Protein AF-A0AAE9PGJ0-F1 (afdb_monomer)

Sequence (404 aa):
MELVYISVYLLVYLILLILLHLFSCKDKRVILIYNYLFFTIHAILALICYYFNILPNTPDATLFHETGKEIVAQLKSFNAVGNISMAESAEGARLYTYFIIVPIYLIFFEYAPLVVLLNLFILTLAIMLLARVAFTMYPKKGIQSVVYILAMLYPALTVYNLVLIRDAFAILGLAIFIYSLTNLYKRQFKFIYVLQMLLGIVLIIGLRPQNAPVTLFIIIIYFLRNKKIKVSYKAFSIGLLAGILLILSQSSYLRFLGSINPHYLSAYRRSQIAYLPDVYLPNLDYSSWIDVALNVPVLFFYYIFSPFPWVSGNYNHLLAVVDSIFCMGLIIFTIVGYCAGRSENKNIKRILMLFIVMSITAYSLVEVYFGGAVRHRIQQLILVIPFAANGLVYIYYKLFKVKG

Foldseek 3Di:
DVVVLVVVLVVLLVVLLVVLCVVCVPDDPLLNVLLCVQLVVLLVVLVCCVVVVPDPADPLLVVLLVVLVVQLVCVVVPPPPPPPCCVPPDQLSVVCSVVQQNVCCNVRVSNFSSSLSVLSSLLSLLLSLLLVLLCLFAVDPCLSVLSSVLCSQQLLSSRVSSGNDLLSQLSSLVSLLLSLLSCCLPPPHDVVSVVSNVSSQCSNCSNPVLLLVLSLVLLVVSLVPRPRDDPVVVVVVVVVNVVVVVVCVPDCVVVVVVPDFQQVLQVLLQVCVVPDPAWPPSVQGGPHVVSLVVCLVVLLCCLQQPPDPVPDPDPVCVSLNSNNVSSVLLVVLLVQLLPVDDTPDPVSSVSLVSSLSVLSSSVSSNDTHSVCSSNVCCSSSSSSSSSSSSSVVRVVCVVVVPPD

Organism: Bacillus cereus (NCBI:txid1396)

pLDDT: mean 86.69, std 11.33, range [46.66, 98.0]

Secondary structure (DSSP, 8-state):
-HHHHHHHHHHHHHHHHHHHHHHHTTS-HHHHHHHHHHHHHHHHHHHHHHHHT-SPPPHHHHHHHHHHHHHHHHHHTT-------GGGS-HHHHHHIIIIIHHHHHHTTT-HHHHHHHHHHHHHHHHHHHHHHHHHH---TTHHHHHHHHHHH-HHHHHHTTSS-THHHHHHHHHHHHHHHHHHHHS---HHHHHHHHHHHHHHHHH-GGGHHHHHHHHHHHHHH-TTS-HHHHHHHHHHHHHHHHHHHTSHHHHHHHH--HHHHHHHHHHHHTT-SSBSSTT---SSHHHHHHHHHHHHHHHHHPSPTTT--SGGGHHHHHHHHHHHHHHHHHHHHHHH---S-HHHHHHHHHHHHHHHHHHHHH--BHHHHHHHHHHHHGGGHHHHHHHHHHHHHHHTT---

Solvent-accessible surface area (backbone atoms only — not comparable to full-atom values): 21560 Å² total; per-residue (Å²): 110,67,71,56,55,52,51,52,46,52,52,52,50,51,52,53,50,52,52,51,44,69,76,30,66,89,50,59,71,68,56,43,52,52,51,48,53,54,41,52,54,50,48,52,49,28,53,52,33,66,77,66,58,72,58,82,81,47,72,64,29,52,51,49,51,52,52,28,50,52,54,46,51,39,64,72,65,70,47,73,88,64,79,70,75,54,82,82,54,58,68,27,56,52,52,42,32,64,72,50,42,30,59,50,28,71,76,53,74,64,50,61,68,57,56,20,46,49,36,40,51,42,34,47,52,18,51,52,36,40,22,52,40,26,35,70,40,41,83,52,91,62,35,42,59,42,30,51,51,53,56,72,66,32,51,52,60,53,60,60,49,50,41,54,60,69,60,30,54,35,38,27,11,50,22,38,27,53,36,19,55,54,43,45,71,71,70,54,88,48,69,70,38,52,54,40,27,50,54,10,47,50,34,28,32,53,52,39,55,85,49,38,66,56,53,53,50,46,52,53,54,49,59,72,70,42,79,87,59,56,68,69,60,50,52,49,52,49,53,48,50,47,50,53,51,53,62,41,53,81,40,77,58,42,61,50,63,76,55,69,45,39,57,47,55,29,52,52,48,56,60,49,56,78,78,46,73,72,52,60,70,80,87,66,73,31,90,36,68,64,48,47,62,70,44,42,65,58,33,36,50,48,38,58,40,30,44,45,79,90,72,61,93,49,80,91,44,49,66,49,28,54,28,14,53,49,43,51,52,44,50,54,28,23,53,45,14,61,71,75,49,83,44,84,45,65,64,61,53,50,54,53,51,50,45,45,54,49,47,44,45,58,47,22,73,70,54,51,29,38,74,60,24,50,58,60,42,44,63,44,54,62,68,42,38,42,34,18,20,46,16,50,54,49,50,51,33,64,74,68,68,47,87,126

Nearest PDB structures (foldseek):
  5f15-assembly1_A  TM=5.664E-01  e=1.096E-01  Cupriavidus metallidurans CH34
  6p25-assembly1_B  TM=7.761E-01  e=4.211E-01  Saccharomyces cerevisiae W303
  6p2r-assembly1_A  TM=5.687E-01  e=2.682E+00  Saccharomyces cerevisiae W303
  5h5m-assembly2_B  TM=1.453E-01  e=4.084E+00  Caenorhabditis elegans

Radius of gyration: 21.6 Å; Cα contacts (8 Å, |Δi|>4): 468; chains: 1; bounding box: 60×52×57 Å

Structure (mmCIF, N/CA/C/O backbone):
data_AF-A0AAE9PGJ0-F1
#
_entry.id   AF-A0AAE9PGJ0-F1
#
loop_
_atom_site.group_PDB
_atom_site.id
_atom_site.type_symbol
_atom_site.label_atom_id
_atom_site.label_alt_id
_atom_site.label_comp_id
_atom_site.label_asym_id
_atom_site.label_entity_id
_atom_site.label_seq_id
_atom_site.pdbx_PDB_ins_code
_atom_site.Cartn_x
_atom_site.Cartn_y
_atom_site.Cartn_z
_atom_site.occupancy
_atom_site.B_iso_or_equiv
_atom_site.auth_seq_id
_atom_site.auth_comp_id
_atom_site.auth_asym_id
_atom_site.auth_atom_id
_atom_site.pdbx_PDB_model_num
ATOM 1 N N . MET A 1 1 ? 35.409 -2.266 -6.360 1.00 80.81 1 MET A N 1
ATOM 2 C CA . MET A 1 1 ? 34.149 -1.487 -6.389 1.00 80.81 1 MET A CA 1
ATOM 3 C C . MET A 1 1 ? 33.059 -2.114 -5.528 1.00 80.81 1 MET A C 1
ATOM 5 O O . MET A 1 1 ? 32.480 -1.403 -4.724 1.00 80.81 1 MET A O 1
ATOM 9 N N . GLU A 1 2 ? 32.821 -3.426 -5.599 1.00 87.06 2 GLU A N 1
ATOM 10 C CA . GLU A 1 2 ? 31.779 -4.095 -4.792 1.00 87.06 2 GLU A CA 1
ATOM 11 C C . GLU A 1 2 ? 31.906 -3.876 -3.280 1.00 87.06 2 GLU A C 1
ATOM 13 O O . GLU A 1 2 ? 30.925 -3.538 -2.627 1.00 87.06 2 GLU A O 1
ATOM 18 N N . LEU A 1 3 ? 33.120 -3.962 -2.726 1.00 89.62 3 LEU A N 1
ATOM 19 C CA . LEU A 1 3 ? 33.351 -3.723 -1.296 1.00 89.62 3 LEU A CA 1
ATOM 20 C C . LEU A 1 3 ? 32.975 -2.292 -0.866 1.00 89.62 3 LEU A C 1
ATOM 22 O O . LEU A 1 3 ? 32.492 -2.085 0.246 1.00 89.62 3 LEU A O 1
ATOM 26 N N . VAL A 1 4 ? 33.126 -1.311 -1.764 1.00 92.38 4 VAL A N 1
ATOM 27 C CA . VAL A 1 4 ? 32.682 0.073 -1.536 1.00 92.38 4 VAL A CA 1
ATOM 28 C C . VAL A 1 4 ? 31.156 0.137 -1.529 1.00 92.38 4 VAL A C 1
ATOM 30 O O . VAL A 1 4 ? 30.587 0.692 -0.595 1.00 92.38 4 VAL A O 1
ATOM 33 N N . TYR A 1 5 ? 30.482 -0.488 -2.500 1.00 93.50 5 TYR A N 1
ATOM 34 C CA . TYR A 1 5 ? 29.016 -0.538 -2.543 1.00 93.50 5 TYR A CA 1
ATOM 35 C C . TYR A 1 5 ? 28.404 -1.206 -1.310 1.00 93.50 5 TYR A C 1
ATOM 37 O O . TYR A 1 5 ? 27.443 -0.684 -0.744 1.00 93.50 5 TYR A O 1
ATOM 45 N N . ILE A 1 6 ? 28.990 -2.311 -0.844 1.00 93.88 6 ILE A N 1
ATOM 46 C CA . ILE A 1 6 ? 28.557 -2.990 0.383 1.00 93.88 6 ILE A CA 1
ATOM 47 C C . ILE A 1 6 ? 28.782 -2.086 1.600 1.00 93.88 6 ILE A C 1
ATOM 49 O O . ILE A 1 6 ? 27.891 -1.952 2.435 1.00 93.88 6 ILE A O 1
ATOM 53 N N . SER A 1 7 ? 29.930 -1.410 1.686 1.00 94.56 7 SER A N 1
ATOM 54 C CA . SER A 1 7 ? 30.228 -0.491 2.795 1.00 94.56 7 SER A CA 1
ATOM 55 C C . SER A 1 7 ? 29.247 0.685 2.844 1.00 94.56 7 SER A C 1
ATOM 57 O O . SER A 1 7 ? 28.723 1.015 3.908 1.00 94.56 7 SER A O 1
ATOM 59 N N . VAL A 1 8 ? 28.936 1.277 1.686 1.00 95.50 8 VAL A N 1
ATOM 60 C CA . VAL A 1 8 ? 27.929 2.341 1.556 1.00 95.50 8 VAL A CA 1
ATOM 61 C C . VAL A 1 8 ? 26.541 1.823 1.934 1.00 95.50 8 VAL A C 1
ATOM 63 O O . VAL A 1 8 ? 25.823 2.492 2.675 1.00 95.50 8 VAL A O 1
ATOM 66 N N . TYR A 1 9 ? 26.170 0.622 1.484 1.00 96.44 9 TYR A N 1
ATOM 67 C CA . TYR A 1 9 ? 24.904 -0.004 1.858 1.00 96.44 9 TYR A CA 1
ATOM 68 C C . TYR A 1 9 ? 24.770 -0.165 3.370 1.00 96.44 9 TYR A C 1
ATOM 70 O O . TYR A 1 9 ? 23.752 0.222 3.938 1.00 96.44 9 TYR A O 1
ATOM 78 N N . LEU A 1 10 ? 25.805 -0.692 4.028 1.00 96.94 10 LEU A N 1
ATOM 79 C CA . LEU A 1 10 ? 25.824 -0.874 5.477 1.00 96.94 10 LEU A CA 1
ATOM 80 C C . LEU A 1 10 ? 25.726 0.465 6.216 1.00 96.94 10 LEU A C 1
ATOM 82 O O . LEU A 1 10 ? 24.974 0.567 7.184 1.00 96.94 10 LEU A O 1
ATOM 86 N N . LEU A 1 11 ? 26.417 1.504 5.739 1.00 96.81 11 LEU A N 1
ATOM 87 C CA . LEU A 1 11 ? 26.322 2.846 6.314 1.00 96.81 11 LEU A CA 1
ATOM 88 C C . LEU A 1 11 ? 24.892 3.398 6.226 1.00 96.81 11 LEU A C 1
ATOM 90 O O . LEU A 1 11 ? 24.332 3.829 7.236 1.00 96.81 11 LEU A O 1
ATOM 94 N N . VAL A 1 12 ? 24.275 3.353 5.042 1.00 97.00 12 VAL A N 1
ATOM 95 C CA . VAL A 1 12 ? 22.894 3.823 4.843 1.00 97.00 12 VAL A CA 1
ATOM 96 C C . VAL A 1 12 ? 21.910 2.981 5.657 1.00 97.00 12 VAL A C 1
ATOM 98 O O . VAL A 1 12 ? 21.006 3.529 6.287 1.00 97.00 12 VAL A O 1
ATOM 101 N N . TYR A 1 13 ? 22.111 1.665 5.726 1.00 98.00 13 TYR A N 1
ATOM 102 C CA . TYR A 1 13 ? 21.326 0.763 6.566 1.00 98.00 13 TYR A CA 1
ATOM 103 C C . TYR A 1 13 ? 21.382 1.156 8.049 1.00 98.00 13 TYR A C 1
ATOM 105 O O . TYR A 1 13 ? 20.335 1.232 8.694 1.00 98.00 13 TYR A O 1
ATOM 113 N N . LEU A 1 14 ? 22.566 1.475 8.582 1.00 97.69 14 LEU A N 1
ATOM 114 C CA . LEU A 1 14 ? 22.721 1.937 9.965 1.00 97.69 14 LEU A CA 1
ATOM 115 C C . LEU A 1 14 ? 22.011 3.276 10.204 1.00 97.69 14 LEU A C 1
ATOM 117 O O . LEU A 1 14 ? 21.316 3.427 11.210 1.00 97.69 14 LEU A O 1
ATOM 121 N N . ILE A 1 15 ? 22.114 4.225 9.267 1.00 97.62 15 ILE A N 1
ATOM 122 C CA . ILE A 1 15 ? 21.393 5.506 9.346 1.00 97.62 15 ILE A CA 1
ATOM 123 C C . ILE A 1 15 ? 19.878 5.262 9.387 1.00 97.62 15 ILE A C 1
ATOM 125 O O . ILE A 1 15 ? 19.182 5.797 10.253 1.00 97.62 15 ILE A O 1
ATOM 129 N N . LEU A 1 16 ? 19.357 4.417 8.494 1.00 97.44 16 LEU A N 1
ATOM 130 C CA . LEU A 1 16 ? 17.932 4.088 8.443 1.00 97.44 16 LEU A CA 1
ATOM 131 C C . LEU A 1 16 ? 17.465 3.328 9.693 1.00 97.44 16 LEU A C 1
ATOM 133 O O . LEU A 1 16 ? 16.359 3.580 10.170 1.00 97.44 16 LEU A O 1
ATOM 137 N N . LEU A 1 17 ? 18.301 2.467 10.281 1.00 96.38 1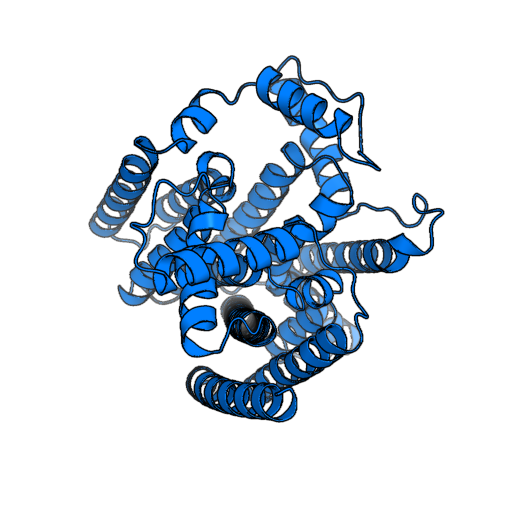7 LEU A N 1
ATOM 138 C CA . LEU A 1 17 ? 18.019 1.824 11.569 1.00 96.38 17 LEU A CA 1
ATOM 139 C C . LEU A 1 17 ? 17.915 2.830 12.720 1.00 96.38 17 LEU A C 1
ATOM 141 O O . LEU A 1 17 ? 17.021 2.703 13.563 1.00 96.38 17 LEU A O 1
ATOM 145 N N . ILE A 1 18 ? 18.802 3.828 12.763 1.00 96.38 18 ILE A N 1
ATOM 146 C CA . ILE A 1 18 ? 18.749 4.904 13.763 1.00 96.38 18 ILE A CA 1
ATOM 147 C C . ILE A 1 18 ? 17.460 5.708 13.583 1.00 96.38 18 ILE A C 1
ATOM 149 O O . ILE A 1 18 ? 16.728 5.927 14.549 1.00 96.38 18 ILE A O 1
ATOM 153 N N . LEU A 1 19 ? 17.120 6.087 12.350 1.00 96.00 19 LEU A N 1
ATOM 154 C CA . LEU A 1 19 ? 15.861 6.778 12.067 1.00 96.00 19 LEU A CA 1
ATOM 155 C C . LEU A 1 19 ? 14.650 5.930 12.480 1.00 96.00 19 LEU A C 1
ATOM 157 O O . LEU A 1 19 ? 13.741 6.430 13.145 1.00 96.00 19 LEU A O 1
ATOM 161 N N . LEU A 1 20 ? 14.656 4.632 12.165 1.00 94.75 20 LEU A N 1
ATOM 162 C CA . LEU A 1 20 ? 13.605 3.696 12.563 1.00 94.75 20 LEU A CA 1
ATOM 163 C C . LEU A 1 20 ? 13.469 3.610 14.089 1.00 94.75 20 LEU A C 1
ATOM 165 O O . LEU A 1 20 ? 12.344 3.574 14.600 1.00 94.75 20 LEU A O 1
ATOM 169 N N . HIS A 1 21 ? 14.590 3.639 14.819 1.00 93.94 21 HIS A N 1
ATOM 170 C CA . HIS A 1 21 ? 14.592 3.729 16.278 1.00 93.94 21 HIS A CA 1
ATOM 171 C C . HIS A 1 21 ? 13.878 4.993 16.753 1.00 93.94 21 HIS A C 1
ATOM 173 O O . HIS A 1 21 ? 12.971 4.903 17.575 1.00 93.94 21 HIS A O 1
ATOM 179 N N . LEU A 1 22 ? 14.233 6.160 16.210 1.00 92.75 22 LEU A N 1
ATOM 180 C CA . LEU A 1 22 ? 13.638 7.444 16.598 1.00 92.75 22 LEU A CA 1
ATOM 181 C C . LEU A 1 22 ? 12.125 7.484 16.338 1.00 92.75 22 LEU A C 1
ATOM 183 O O . LEU A 1 22 ? 11.369 8.024 17.147 1.00 92.75 22 LEU A O 1
ATOM 187 N N . PHE A 1 23 ? 11.655 6.864 15.254 1.00 88.69 23 PHE A N 1
ATOM 188 C CA . PHE A 1 23 ? 10.221 6.747 14.968 1.00 88.69 23 PHE A CA 1
ATOM 189 C C . PHE A 1 23 ? 9.478 5.775 15.897 1.00 88.69 23 PHE A C 1
ATOM 191 O O . PHE A 1 23 ? 8.272 5.947 16.127 1.00 88.69 23 PHE A O 1
ATOM 198 N N . SER A 1 24 ? 10.190 4.777 16.424 1.00 87.75 24 SER A N 1
ATOM 199 C CA . SER A 1 24 ? 9.646 3.674 17.225 1.00 87.75 24 SER A CA 1
ATOM 200 C C . SER A 1 24 ? 9.916 3.814 18.728 1.00 87.75 24 SER A C 1
ATOM 202 O O . SER A 1 24 ? 9.376 3.043 19.514 1.00 87.75 24 SER A O 1
ATOM 204 N N . CYS A 1 25 ? 10.729 4.779 19.171 1.00 79.19 25 CYS A N 1
ATOM 205 C CA . CYS A 1 25 ? 11.191 4.868 20.564 1.00 79.19 25 CYS A CA 1
ATOM 206 C C . CYS A 1 25 ? 10.058 5.137 21.565 1.00 79.19 25 CYS A C 1
ATOM 208 O O . CYS A 1 25 ? 10.157 4.783 22.737 1.00 79.19 25 CYS A O 1
ATOM 210 N N . LYS A 1 26 ? 8.958 5.735 21.093 1.00 80.50 26 LYS A N 1
ATOM 211 C CA . LYS A 1 26 ? 7.740 5.974 21.882 1.00 80.50 26 LYS A CA 1
ATOM 212 C C . LYS A 1 26 ? 6.820 4.753 21.949 1.00 80.50 26 LYS A C 1
ATOM 214 O O . LYS A 1 26 ? 5.854 4.765 22.710 1.00 80.50 26 LYS A O 1
ATOM 219 N N . ASP A 1 27 ? 7.077 3.733 21.137 1.00 82.88 27 ASP A N 1
ATOM 220 C CA . ASP A 1 27 ? 6.309 2.498 21.132 1.00 82.88 27 ASP A CA 1
ATOM 221 C C . ASP A 1 27 ? 6.836 1.509 22.185 1.00 82.88 27 ASP A C 1
ATOM 223 O O . ASP A 1 27 ? 7.910 1.654 22.768 1.00 82.88 27 ASP A O 1
ATOM 227 N N . LYS A 1 28 ? 6.057 0.456 22.448 1.00 83.62 28 LYS A N 1
ATOM 228 C CA . LYS A 1 28 ? 6.489 -0.632 23.334 1.00 83.62 28 LYS A CA 1
ATOM 229 C C . LYS A 1 28 ? 7.733 -1.310 22.754 1.00 83.62 28 LYS A C 1
ATOM 231 O O . LYS A 1 28 ? 7.783 -1.551 21.552 1.00 83.62 28 LYS A O 1
ATOM 236 N N . ARG A 1 29 ? 8.661 -1.745 23.620 1.00 87.50 29 ARG A N 1
ATOM 237 C CA . ARG A 1 29 ? 9.889 -2.482 23.235 1.00 87.50 29 ARG A CA 1
ATOM 238 C C . ARG A 1 29 ? 9.639 -3.601 22.216 1.00 87.50 29 ARG A C 1
ATOM 240 O O . ARG A 1 29 ? 10.418 -3.780 21.294 1.00 87.50 29 ARG A O 1
ATOM 247 N N . VAL A 1 30 ? 8.522 -4.315 22.347 1.00 86.19 30 VAL A N 1
ATOM 248 C CA . VAL A 1 30 ? 8.125 -5.383 21.418 1.00 86.19 30 VAL A CA 1
ATOM 249 C C . VAL A 1 30 ? 7.960 -4.875 19.977 1.00 86.19 30 VAL A C 1
ATOM 251 O O . VAL A 1 30 ? 8.402 -5.535 19.049 1.00 86.19 30 VAL A O 1
ATOM 254 N N . ILE A 1 31 ? 7.365 -3.697 19.773 1.00 87.12 31 ILE A N 1
ATOM 255 C CA . ILE A 1 31 ? 7.162 -3.102 18.438 1.00 87.12 31 ILE A CA 1
ATOM 256 C C . ILE A 1 31 ? 8.502 -2.708 17.825 1.00 87.12 31 ILE A C 1
ATOM 258 O O . ILE A 1 31 ? 8.735 -2.968 16.650 1.00 87.12 31 ILE A O 1
ATOM 262 N N . LEU A 1 32 ? 9.393 -2.137 18.638 1.00 90.50 32 LEU A N 1
ATOM 263 C CA . LEU A 1 32 ? 10.749 -1.809 18.213 1.00 90.50 32 LEU A CA 1
ATOM 264 C C . LEU A 1 32 ? 11.485 -3.058 17.702 1.00 90.50 32 LEU A C 1
ATOM 266 O O . LEU A 1 32 ? 12.069 -3.020 16.624 1.00 90.50 32 LEU A O 1
ATOM 270 N N . ILE A 1 33 ? 11.387 -4.176 18.432 1.00 92.94 33 ILE A N 1
ATOM 271 C CA . ILE A 1 33 ? 11.982 -5.458 18.026 1.00 92.94 33 ILE A CA 1
ATOM 272 C C . ILE A 1 33 ? 11.402 -5.932 16.689 1.00 92.94 33 ILE A C 1
ATOM 274 O O . ILE A 1 33 ? 12.166 -6.277 15.794 1.00 92.94 33 ILE A O 1
ATOM 278 N N . TYR A 1 34 ? 10.077 -5.915 16.512 1.00 94.44 34 TYR A N 1
ATOM 279 C CA . TYR A 1 34 ? 9.467 -6.330 15.243 1.00 94.44 34 TYR A CA 1
ATOM 280 C C . TYR A 1 34 ? 9.846 -5.425 14.067 1.00 94.44 34 TYR A C 1
ATOM 282 O O . TYR A 1 34 ? 10.069 -5.936 12.973 1.00 94.44 34 TYR A O 1
ATOM 290 N N . ASN A 1 35 ? 9.959 -4.111 14.283 1.00 94.12 35 ASN A N 1
ATOM 291 C CA . ASN A 1 35 ? 10.440 -3.175 13.265 1.00 94.12 35 ASN A CA 1
ATOM 292 C C . ASN A 1 35 ? 11.865 -3.515 12.822 1.00 94.12 35 ASN A C 1
ATOM 294 O O . ASN A 1 35 ? 12.129 -3.577 11.623 1.00 94.12 35 ASN A O 1
ATOM 298 N N . TYR A 1 36 ? 12.764 -3.778 13.773 1.00 95.50 36 TYR A N 1
ATOM 299 C CA . TYR A 1 36 ? 14.130 -4.190 13.460 1.00 95.50 36 TYR A CA 1
ATOM 300 C C . TYR A 1 36 ? 14.181 -5.528 12.748 1.00 95.50 36 TYR A C 1
ATOM 302 O O . TYR A 1 36 ? 14.793 -5.615 11.692 1.00 95.50 36 TYR A O 1
ATOM 310 N N . LEU A 1 37 ? 13.487 -6.544 13.259 1.00 95.62 37 LEU A N 1
ATOM 311 C CA . LEU A 1 37 ? 13.445 -7.850 12.610 1.00 95.62 37 LEU A CA 1
ATOM 312 C C . LEU A 1 37 ? 12.915 -7.742 11.179 1.00 95.62 37 LEU A C 1
ATOM 314 O O . LEU A 1 37 ? 13.539 -8.273 10.266 1.00 95.62 37 LEU A O 1
ATOM 318 N N . PHE A 1 38 ? 11.807 -7.025 10.965 1.00 95.25 38 PHE A N 1
ATOM 319 C CA . PHE A 1 38 ? 11.239 -6.848 9.630 1.00 95.25 38 PHE A CA 1
ATOM 320 C C . PHE A 1 38 ? 12.248 -6.181 8.694 1.00 95.25 38 PHE A C 1
ATOM 322 O O . PHE A 1 38 ? 12.552 -6.730 7.635 1.00 95.25 38 PHE A O 1
ATOM 329 N N . PHE A 1 39 ? 12.791 -5.031 9.094 1.00 97.38 39 PHE A N 1
ATOM 330 C CA . PHE A 1 39 ? 13.692 -4.254 8.251 1.00 97.38 39 PHE A CA 1
ATOM 331 C C . PHE A 1 39 ? 15.007 -4.991 7.975 1.00 97.38 39 PHE A C 1
ATOM 333 O O . PHE A 1 39 ? 15.414 -5.090 6.822 1.00 97.38 39 PHE A O 1
ATOM 340 N N . THR A 1 40 ? 15.642 -5.562 9.000 1.00 97.31 40 THR A N 1
ATOM 341 C CA . THR A 1 40 ? 16.921 -6.274 8.877 1.00 97.31 40 THR A CA 1
ATOM 342 C C . THR A 1 40 ? 16.799 -7.522 8.014 1.00 97.31 40 THR A C 1
ATOM 344 O O . THR A 1 40 ? 17.623 -7.713 7.123 1.00 97.31 40 THR A O 1
ATOM 347 N N . ILE A 1 41 ? 15.769 -8.350 8.226 1.00 96.31 41 ILE A N 1
ATOM 348 C CA . ILE A 1 41 ? 15.573 -9.567 7.424 1.00 96.31 41 ILE A CA 1
ATOM 349 C C . ILE A 1 41 ? 15.402 -9.196 5.949 1.00 96.31 41 ILE A C 1
ATOM 351 O O . ILE A 1 41 ? 16.107 -9.737 5.101 1.00 96.31 41 ILE A O 1
ATOM 355 N N . HIS A 1 42 ? 14.531 -8.234 5.632 1.00 95.62 42 HIS A N 1
ATOM 356 C CA . HIS A 1 42 ? 14.302 -7.849 4.239 1.00 95.62 42 HIS A CA 1
ATOM 357 C C . HIS A 1 42 ? 15.508 -7.127 3.622 1.00 95.62 42 HIS A C 1
ATOM 359 O O . HIS A 1 42 ? 15.794 -7.343 2.450 1.00 95.62 42 HIS A O 1
ATOM 365 N N . ALA A 1 43 ? 16.249 -6.319 4.386 1.00 97.06 43 ALA A N 1
ATOM 366 C CA . ALA A 1 43 ? 17.460 -5.658 3.898 1.00 97.06 43 ALA A CA 1
ATOM 367 C C . ALA A 1 43 ? 18.566 -6.667 3.549 1.00 97.06 43 ALA A C 1
ATOM 369 O O . ALA A 1 43 ? 19.267 -6.489 2.553 1.00 97.06 43 ALA A O 1
ATOM 370 N N . ILE A 1 44 ? 18.713 -7.734 4.340 1.00 96.38 44 ILE A N 1
ATOM 371 C CA . ILE A 1 44 ? 19.639 -8.832 4.033 1.00 96.38 44 ILE A CA 1
ATOM 372 C C . ILE A 1 44 ? 19.146 -9.596 2.801 1.00 96.38 44 ILE A C 1
ATOM 374 O O . ILE A 1 44 ? 19.918 -9.810 1.869 1.00 96.38 44 ILE A O 1
ATOM 378 N N . LEU A 1 45 ? 17.859 -9.954 2.754 1.00 95.25 45 LEU A N 1
ATOM 379 C CA . LEU A 1 45 ? 17.276 -10.648 1.603 1.00 95.25 45 LEU A CA 1
ATOM 380 C C . LEU A 1 45 ? 17.412 -9.842 0.307 1.00 95.25 45 LEU A C 1
ATOM 382 O O . LEU A 1 45 ? 17.691 -10.436 -0.728 1.00 95.25 45 LEU A O 1
ATOM 386 N N . ALA A 1 46 ? 17.271 -8.515 0.351 1.00 94.69 46 ALA A N 1
ATOM 387 C CA . ALA A 1 46 ? 17.426 -7.652 -0.818 1.00 94.69 46 ALA A CA 1
ATOM 388 C C . ALA A 1 46 ? 18.857 -7.696 -1.370 1.00 94.69 46 ALA A C 1
ATOM 390 O O . ALA A 1 46 ? 19.037 -7.830 -2.578 1.00 94.69 46 ALA A O 1
ATOM 391 N N . LEU A 1 47 ? 19.870 -7.658 -0.494 1.00 94.56 47 LEU A N 1
ATOM 392 C CA . LEU A 1 47 ? 21.266 -7.836 -0.905 1.00 94.56 47 LEU A CA 1
ATOM 393 C C . LEU A 1 47 ? 21.501 -9.214 -1.518 1.00 94.56 47 LEU A C 1
ATOM 395 O O . LEU A 1 47 ? 22.096 -9.311 -2.588 1.00 94.56 47 LEU A O 1
ATOM 399 N N . ILE A 1 48 ? 21.024 -10.272 -0.857 1.00 94.69 48 ILE A N 1
ATOM 400 C CA . ILE A 1 48 ? 21.183 -11.642 -1.354 1.00 94.69 48 ILE A CA 1
ATOM 401 C C . ILE A 1 48 ? 20.514 -11.772 -2.731 1.00 94.69 48 ILE A C 1
ATOM 403 O O . ILE A 1 48 ? 21.135 -12.256 -3.672 1.00 94.69 48 ILE A O 1
ATOM 407 N N . CYS A 1 49 ? 19.278 -11.296 -2.885 1.00 92.12 49 CYS A N 1
ATOM 408 C CA . CYS A 1 49 ? 18.565 -11.370 -4.159 1.00 92.12 49 CYS A CA 1
ATOM 409 C C . CYS A 1 49 ? 19.284 -10.597 -5.267 1.00 92.12 49 CYS A C 1
ATOM 411 O O . CYS A 1 49 ? 19.332 -11.089 -6.390 1.00 92.12 49 CYS A O 1
ATOM 413 N N . TYR A 1 50 ? 19.863 -9.435 -4.950 1.00 91.31 50 TYR A N 1
ATOM 414 C CA . TYR A 1 50 ? 20.612 -8.624 -5.907 1.00 91.31 50 TYR A CA 1
ATOM 415 C C . TYR A 1 50 ? 21.904 -9.305 -6.379 1.00 91.31 50 TYR A C 1
ATOM 417 O O . TYR A 1 50 ? 22.148 -9.381 -7.578 1.00 91.31 50 TYR A O 1
ATOM 425 N N . TYR A 1 51 ? 22.725 -9.825 -5.462 1.00 92.44 51 TYR A N 1
ATOM 426 C CA . TYR A 1 51 ? 24.023 -10.410 -5.827 1.00 92.44 51 TYR A CA 1
ATOM 427 C C . TYR A 1 51 ? 23.920 -11.819 -6.418 1.00 92.44 51 TYR A C 1
ATOM 429 O O . TYR A 1 51 ? 24.727 -12.187 -7.267 1.00 92.44 51 TYR A O 1
ATOM 437 N N . PHE A 1 52 ? 22.932 -12.608 -5.990 1.00 92.31 52 PHE A N 1
ATOM 438 C CA . PHE A 1 52 ? 22.755 -13.988 -6.453 1.00 92.31 52 PHE A CA 1
ATOM 439 C C . PHE A 1 52 ? 21.677 -14.138 -7.535 1.00 92.31 52 PHE A C 1
ATOM 441 O O . PHE A 1 52 ? 21.428 -15.256 -7.975 1.00 92.31 52 PHE A O 1
ATOM 448 N N . ASN A 1 53 ? 21.032 -13.043 -7.962 1.00 87.88 53 ASN A N 1
ATOM 449 C CA . ASN A 1 53 ? 19.953 -13.043 -8.960 1.00 87.88 53 ASN A CA 1
ATOM 450 C C . ASN A 1 53 ? 18.851 -14.081 -8.667 1.00 87.88 53 ASN A C 1
ATOM 452 O O . ASN A 1 53 ? 18.345 -14.746 -9.569 1.00 87.88 53 ASN A O 1
ATOM 456 N N . ILE A 1 54 ? 18.486 -14.237 -7.388 1.00 86.88 54 ILE A N 1
ATOM 457 C CA . ILE A 1 54 ? 17.511 -15.252 -6.943 1.00 86.88 54 ILE A CA 1
ATOM 458 C C . ILE A 1 54 ? 16.117 -14.963 -7.505 1.00 86.88 54 ILE A C 1
ATOM 460 O O . ILE A 1 54 ? 15.378 -15.883 -7.850 1.00 86.88 54 ILE A O 1
ATOM 464 N N . LEU A 1 55 ? 15.740 -13.683 -7.558 1.00 81.38 55 LEU A N 1
ATOM 465 C CA . LEU A 1 55 ? 14.439 -13.250 -8.048 1.00 81.38 55 LEU A CA 1
ATOM 466 C C . LEU A 1 55 ? 14.571 -12.673 -9.460 1.00 81.38 55 LEU A C 1
ATOM 468 O O . LEU A 1 55 ? 15.463 -11.856 -9.694 1.00 81.38 55 LEU A O 1
ATOM 472 N N . PRO A 1 56 ? 13.674 -13.040 -10.393 1.00 69.69 56 PRO A N 1
ATOM 473 C CA . PRO A 1 56 ? 13.666 -12.441 -11.717 1.00 69.69 56 PRO A CA 1
ATOM 474 C C . PRO A 1 56 ? 13.319 -10.953 -11.615 1.00 69.69 56 PRO A C 1
ATOM 476 O O . PRO A 1 56 ? 12.373 -10.561 -10.923 1.00 69.69 56 PRO A O 1
ATOM 479 N N . ASN A 1 57 ? 14.068 -10.116 -12.335 1.00 71.75 57 ASN A N 1
ATOM 480 C CA . ASN A 1 57 ? 13.757 -8.695 -12.426 1.00 71.75 57 ASN A CA 1
ATOM 481 C C . ASN A 1 57 ? 12.405 -8.503 -13.115 1.00 71.75 57 ASN A C 1
ATOM 483 O O . ASN A 1 57 ? 12.153 -9.018 -14.203 1.00 71.75 57 ASN A O 1
ATOM 487 N N . THR A 1 58 ? 11.524 -7.745 -12.467 1.00 81.31 58 THR A N 1
ATOM 488 C CA . THR A 1 58 ? 10.243 -7.368 -13.074 1.00 81.31 58 THR A CA 1
ATOM 489 C C . THR A 1 58 ? 10.470 -6.335 -14.185 1.00 81.31 58 THR A C 1
ATOM 491 O O . THR A 1 58 ? 11.377 -5.510 -14.041 1.00 81.31 58 THR A O 1
ATOM 494 N N . PRO A 1 59 ? 9.641 -6.310 -15.249 1.00 81.69 59 PRO A N 1
ATOM 495 C CA . PRO A 1 59 ? 9.762 -5.316 -16.320 1.00 81.69 59 PRO A CA 1
ATOM 496 C C . PRO A 1 59 ? 9.799 -3.875 -15.796 1.00 81.69 59 PRO A C 1
ATOM 498 O O . PRO A 1 59 ? 10.618 -3.074 -16.235 1.00 81.69 59 PRO A O 1
ATOM 501 N N . ASP A 1 60 ? 8.980 -3.573 -14.785 1.00 82.94 60 ASP A N 1
ATOM 502 C CA . ASP A 1 60 ? 8.972 -2.279 -14.101 1.00 82.94 60 ASP A CA 1
ATOM 503 C C . ASP A 1 60 ? 10.308 -1.958 -13.432 1.00 82.94 60 ASP A C 1
ATOM 505 O O . ASP A 1 60 ? 10.789 -0.836 -13.548 1.00 82.94 60 ASP A O 1
ATOM 509 N N . ALA A 1 61 ? 10.906 -2.918 -12.720 1.00 88.00 61 ALA A N 1
ATOM 510 C CA . ALA A 1 61 ? 12.174 -2.694 -12.032 1.00 88.00 61 ALA A CA 1
ATOM 511 C C . ALA A 1 61 ? 13.300 -2.381 -13.021 1.00 88.00 61 ALA A C 1
ATOM 513 O O . ALA A 1 61 ? 14.078 -1.456 -12.784 1.00 88.00 61 ALA A O 1
ATOM 514 N N . THR A 1 62 ? 13.340 -3.094 -14.150 1.00 88.81 62 THR A N 1
ATOM 515 C CA . THR A 1 62 ? 14.280 -2.807 -15.238 1.00 88.81 62 THR A CA 1
ATOM 516 C C . THR A 1 62 ? 14.010 -1.434 -15.846 1.00 88.81 62 THR A C 1
ATOM 518 O O . THR A 1 62 ? 14.935 -0.635 -15.966 1.00 88.81 62 THR A O 1
ATOM 521 N N . LEU A 1 63 ? 12.749 -1.111 -16.149 1.00 88.00 63 LEU A N 1
ATOM 522 C CA . LEU A 1 63 ? 12.369 0.195 -16.691 1.00 88.00 63 LEU A CA 1
ATOM 523 C C . LEU A 1 63 ? 12.807 1.340 -15.768 1.00 88.00 63 LEU A C 1
ATOM 525 O O . LEU A 1 63 ? 13.395 2.314 -16.230 1.00 88.00 63 LEU A O 1
ATOM 529 N N . PHE A 1 64 ? 12.543 1.224 -14.466 1.00 90.38 64 PHE A N 1
ATOM 530 C CA . PHE A 1 64 ? 12.925 2.226 -13.474 1.00 90.38 64 PHE A CA 1
ATOM 531 C C . PHE A 1 64 ? 14.441 2.379 -13.345 1.00 90.38 64 PHE A C 1
ATOM 533 O O . PHE A 1 64 ? 14.937 3.501 -13.228 1.00 90.38 64 PHE A O 1
ATOM 540 N N . HIS A 1 65 ? 15.169 1.263 -13.365 1.00 91.25 65 HIS A N 1
ATOM 541 C CA . HIS A 1 65 ? 16.623 1.265 -13.293 1.00 91.25 65 HIS A CA 1
ATOM 542 C C . HIS A 1 65 ? 17.242 1.961 -14.511 1.00 91.25 65 HIS A C 1
ATOM 544 O O . HIS A 1 65 ? 18.017 2.902 -14.341 1.00 91.25 65 HIS A O 1
ATOM 550 N N . GLU A 1 66 ? 16.852 1.553 -15.720 1.00 90.31 66 GLU A N 1
ATOM 551 C CA . GLU A 1 66 ? 17.403 2.089 -16.969 1.00 90.31 66 GLU A CA 1
ATOM 552 C C . GLU A 1 66 ? 17.007 3.552 -17.186 1.00 90.31 66 GLU A C 1
ATOM 554 O O . GLU A 1 66 ? 17.869 4.385 -17.459 1.00 90.31 66 GLU A O 1
ATOM 559 N N . THR A 1 67 ? 15.744 3.905 -16.926 1.00 88.81 67 THR A N 1
ATOM 560 C CA . THR A 1 67 ? 15.304 5.311 -16.959 1.00 88.81 67 THR A CA 1
ATOM 561 C C . THR A 1 67 ? 16.112 6.157 -15.972 1.00 88.81 67 THR A C 1
ATOM 563 O O . THR A 1 67 ? 16.543 7.263 -16.291 1.00 88.81 67 THR A O 1
ATOM 566 N N . GLY A 1 68 ? 16.325 5.654 -14.751 1.00 91.19 68 GLY A N 1
ATOM 567 C CA . GLY A 1 68 ? 17.108 6.355 -13.738 1.00 91.19 68 GLY A CA 1
ATOM 568 C C . GLY A 1 68 ? 18.538 6.638 -14.202 1.00 91.19 68 GLY A C 1
ATOM 569 O O . GLY A 1 68 ? 19.016 7.760 -14.031 1.00 91.19 68 GLY A O 1
ATOM 570 N N . LYS A 1 69 ? 19.201 5.653 -14.823 1.00 90.88 69 LYS A N 1
ATOM 571 C CA . LYS A 1 69 ? 20.548 5.822 -15.395 1.00 90.88 69 LYS A CA 1
ATOM 572 C C . LYS A 1 69 ? 20.567 6.834 -16.529 1.00 90.88 69 LYS A C 1
ATOM 574 O O . LYS A 1 69 ? 21.439 7.698 -16.540 1.00 90.88 69 LYS A O 1
ATOM 579 N N . GLU A 1 70 ? 19.612 6.750 -17.452 1.00 89.31 70 GLU A N 1
ATOM 580 C CA . GLU A 1 70 ? 19.533 7.655 -18.599 1.00 89.31 70 GLU A CA 1
ATOM 581 C C . GLU A 1 70 ? 19.429 9.116 -18.142 1.00 89.31 70 GLU A C 1
ATOM 583 O O . GLU A 1 70 ? 20.207 9.967 -18.579 1.00 89.31 70 GLU A O 1
ATOM 588 N N . ILE A 1 71 ? 18.539 9.395 -17.183 1.00 88.69 71 ILE A N 1
ATOM 589 C CA . ILE A 1 71 ? 18.370 10.741 -16.620 1.00 88.69 71 ILE A CA 1
ATOM 590 C C . ILE A 1 71 ? 19.665 11.216 -15.952 1.00 88.69 71 ILE A C 1
ATOM 592 O O . ILE A 1 71 ? 20.086 12.356 -16.143 1.00 88.69 71 ILE A O 1
ATOM 596 N N . VAL A 1 72 ? 20.319 10.350 -15.175 1.00 90.50 72 VAL A N 1
ATOM 597 C CA . VAL A 1 72 ? 21.580 10.684 -14.501 1.00 90.50 72 VAL A CA 1
ATOM 598 C C . VAL A 1 72 ? 22.706 10.949 -15.503 1.00 90.50 72 VAL A C 1
ATOM 600 O O . VAL A 1 72 ? 23.469 11.896 -15.309 1.00 90.50 72 VAL A O 1
ATOM 603 N N . ALA A 1 73 ? 22.803 10.167 -16.578 1.00 88.88 73 ALA A N 1
ATOM 604 C CA . ALA A 1 73 ? 23.800 10.355 -17.628 1.00 88.88 73 ALA A CA 1
ATOM 605 C C . ALA A 1 73 ? 23.619 11.700 -18.349 1.00 88.88 73 ALA A C 1
ATOM 607 O O . ALA A 1 73 ? 24.595 12.431 -18.521 1.00 88.88 73 ALA A O 1
ATOM 608 N N . GLN A 1 74 ? 22.379 12.066 -18.687 1.00 85.44 74 GLN A N 1
ATOM 609 C CA . GLN A 1 74 ? 22.062 13.363 -19.297 1.00 85.44 74 GLN A CA 1
ATOM 610 C C . GLN A 1 74 ? 22.392 14.536 -18.364 1.00 85.44 74 GLN A C 1
ATOM 612 O O . GLN A 1 74 ? 23.007 15.514 -18.788 1.00 85.44 74 GLN A O 1
ATOM 617 N N . LEU A 1 75 ? 22.045 14.423 -17.075 1.00 85.81 75 LEU A N 1
ATOM 618 C CA . LEU A 1 75 ? 22.375 15.444 -16.075 1.00 85.81 75 LEU A CA 1
ATOM 619 C C . LEU A 1 75 ? 23.892 15.621 -15.911 1.00 85.81 75 LEU A C 1
ATOM 621 O O . LEU A 1 75 ? 24.364 16.747 -15.769 1.00 85.81 75 LEU A O 1
ATOM 625 N N . LYS A 1 76 ? 24.661 14.525 -15.954 1.00 84.75 76 LYS A N 1
ATOM 626 C CA . LYS A 1 76 ? 26.131 14.559 -15.886 1.00 84.75 76 LYS A CA 1
ATOM 627 C C . LYS A 1 76 ? 26.764 15.160 -17.145 1.00 84.75 76 LYS A C 1
ATOM 629 O O . LYS A 1 76 ? 27.820 15.777 -17.042 1.00 84.75 76 LYS A O 1
ATOM 634 N N . SER A 1 77 ? 26.150 14.992 -18.318 1.00 81.56 77 SER A N 1
ATOM 635 C CA . SER A 1 77 ? 26.715 15.458 -19.589 1.00 81.56 77 SER A CA 1
ATOM 636 C C . SER A 1 77 ? 26.438 16.934 -19.901 1.00 81.56 77 SER A C 1
ATOM 638 O O . SER A 1 77 ? 26.796 17.375 -20.989 1.00 81.56 77 SER A O 1
ATOM 640 N N . PHE A 1 78 ? 25.785 17.689 -18.999 1.00 70.12 78 PHE A N 1
ATOM 641 C CA . PHE A 1 78 ? 25.329 19.080 -19.205 1.00 70.12 78 PHE A CA 1
ATOM 642 C C . PHE A 1 78 ? 24.532 19.312 -20.499 1.00 70.12 78 PHE A C 1
ATOM 644 O O . PHE A 1 78 ? 24.281 20.455 -20.885 1.00 70.12 78 PHE A O 1
ATOM 651 N N . ASN A 1 79 ? 24.077 18.241 -21.152 1.00 60.66 79 ASN A N 1
ATOM 652 C CA . ASN A 1 79 ? 23.069 18.374 -22.181 1.00 60.66 79 ASN A CA 1
ATOM 653 C C . ASN A 1 79 ? 21.816 18.841 -21.450 1.00 60.66 79 ASN A C 1
ATOM 655 O O . ASN A 1 79 ? 21.460 18.279 -20.410 1.00 60.66 79 ASN A O 1
ATOM 659 N N . ALA A 1 80 ? 21.174 19.900 -21.959 1.00 57.00 80 ALA A N 1
ATOM 660 C CA . ALA A 1 80 ? 19.849 20.279 -21.488 1.00 57.00 80 ALA A CA 1
ATOM 661 C C . ALA A 1 80 ? 19.025 18.994 -21.371 1.00 57.00 80 ALA A C 1
ATOM 663 O O . ALA A 1 80 ? 19.144 18.144 -22.254 1.00 57.00 80 ALA A O 1
ATOM 664 N N . VAL A 1 81 ? 18.265 18.842 -20.278 1.00 55.12 81 VAL A N 1
ATOM 665 C CA . VAL A 1 81 ? 17.322 17.735 -20.056 1.00 55.12 81 VAL A CA 1
ATOM 666 C C . VAL A 1 81 ? 16.289 17.800 -21.183 1.00 55.12 81 VAL A C 1
ATOM 668 O O . VAL A 1 81 ? 15.205 18.361 -21.045 1.00 55.12 81 VAL A O 1
ATOM 671 N N . GLY A 1 82 ? 16.704 17.372 -22.366 1.00 48.69 82 GLY A N 1
ATOM 672 C CA . GLY A 1 82 ? 15.987 17.506 -23.608 1.00 48.69 82 GLY A CA 1
ATOM 673 C C . GLY A 1 82 ? 14.881 16.497 -23.529 1.00 48.69 82 GLY A C 1
ATOM 674 O O . GLY A 1 82 ? 15.187 15.324 -23.362 1.00 48.69 82 GLY A O 1
ATOM 675 N N . ASN A 1 83 ? 13.637 16.990 -23.561 1.00 51.34 83 ASN A N 1
ATOM 676 C CA . ASN A 1 83 ? 12.380 16.249 -23.631 1.00 51.34 83 ASN A CA 1
ATOM 677 C C . ASN A 1 83 ? 12.568 14.739 -23.491 1.00 51.34 83 ASN A C 1
ATOM 679 O O . ASN A 1 83 ? 12.443 14.014 -24.478 1.00 51.34 83 ASN A O 1
ATOM 683 N N . ILE A 1 84 ? 12.886 14.266 -22.278 1.00 53.06 84 ILE A N 1
ATOM 684 C CA . ILE A 1 84 ? 12.908 12.831 -22.032 1.00 53.06 84 ILE A CA 1
ATOM 685 C C . ILE A 1 84 ? 11.489 12.409 -22.362 1.00 53.06 84 ILE A C 1
ATOM 687 O O . ILE A 1 84 ? 10.535 12.847 -21.703 1.00 53.06 84 ILE A O 1
ATOM 691 N N . SER A 1 85 ? 11.333 11.600 -23.405 1.00 49.09 85 SER A N 1
ATOM 692 C CA . SER A 1 85 ? 10.062 11.016 -23.803 1.00 49.09 85 SER A CA 1
ATOM 693 C C . SER A 1 85 ? 9.662 9.931 -22.800 1.00 49.09 85 S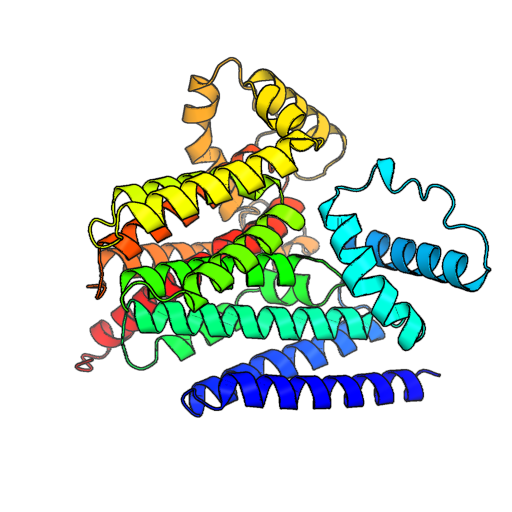ER A C 1
ATOM 695 O O . SER A 1 85 ? 9.184 8.862 -23.139 1.00 49.09 85 SER A O 1
ATOM 697 N N . MET A 1 86 ? 9.686 10.285 -21.513 1.00 52.25 86 MET A N 1
ATOM 698 C CA . MET A 1 86 ? 8.804 9.735 -20.500 1.00 52.25 86 MET A CA 1
ATOM 699 C C . MET A 1 86 ? 7.334 9.901 -20.901 1.00 52.25 86 MET A C 1
ATOM 701 O O . MET A 1 86 ? 6.495 9.386 -20.182 1.00 52.25 86 MET A O 1
ATOM 705 N N . ALA A 1 87 ? 7.011 10.605 -21.999 1.00 46.66 87 ALA A N 1
ATOM 706 C CA . ALA A 1 87 ? 5.686 10.809 -22.580 1.00 46.66 87 ALA A CA 1
ATOM 707 C C . ALA A 1 87 ? 4.769 9.571 -22.499 1.00 46.66 87 ALA A C 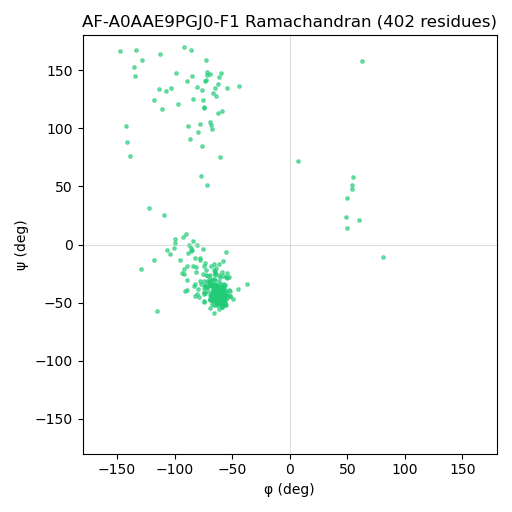1
ATOM 709 O O . ALA A 1 87 ? 3.584 9.746 -22.226 1.00 46.66 87 ALA A O 1
ATOM 710 N N . GLU A 1 88 ? 5.318 8.355 -22.599 1.00 50.38 88 GLU A N 1
ATOM 711 C CA . GLU A 1 88 ? 4.566 7.093 -22.502 1.00 50.38 88 GLU A CA 1
ATOM 712 C C . GLU A 1 88 ? 4.547 6.438 -21.103 1.00 50.38 88 GLU A C 1
ATOM 714 O O . GLU A 1 88 ? 3.722 5.566 -20.835 1.00 50.38 88 GLU A O 1
ATOM 719 N N . SER A 1 89 ? 5.397 6.861 -20.161 1.00 58.44 89 SER A N 1
ATOM 720 C CA . SER A 1 89 ? 5.393 6.339 -18.791 1.00 58.44 89 SER A CA 1
ATOM 721 C C . SER A 1 89 ? 4.292 6.988 -17.943 1.00 58.44 89 SER A C 1
ATOM 723 O O . SER A 1 89 ? 4.098 8.209 -17.952 1.00 58.44 89 SER A O 1
ATOM 725 N N . ALA A 1 90 ? 3.566 6.164 -17.178 1.00 66.19 90 ALA A N 1
ATOM 726 C CA . ALA A 1 90 ? 2.523 6.623 -16.259 1.00 66.19 90 ALA A CA 1
ATOM 727 C C . ALA A 1 90 ? 3.079 7.681 -15.283 1.00 66.19 90 ALA A C 1
ATOM 729 O O . ALA A 1 90 ? 4.138 7.460 -14.702 1.00 66.19 90 ALA A O 1
ATOM 730 N N . GLU A 1 91 ? 2.379 8.797 -15.034 1.00 71.12 91 GLU A N 1
ATOM 731 C CA . GLU A 1 91 ? 2.977 9.953 -14.322 1.00 71.12 91 GLU A CA 1
ATOM 732 C C . GLU A 1 91 ? 3.540 9.601 -12.928 1.00 71.12 91 GLU A C 1
ATOM 734 O O . GLU A 1 91 ? 4.608 10.079 -12.550 1.00 71.12 91 GLU A O 1
ATOM 739 N N . GLY A 1 92 ? 2.921 8.669 -12.191 1.00 75.12 92 GLY A N 1
ATOM 740 C CA . GLY A 1 92 ? 3.463 8.211 -10.906 1.00 75.12 92 GLY A CA 1
ATOM 741 C C . GLY A 1 92 ? 4.819 7.495 -11.005 1.00 75.12 92 GLY A C 1
ATOM 742 O O . GLY A 1 92 ? 5.512 7.333 -10.005 1.00 75.12 92 GLY A O 1
ATOM 743 N N . ALA A 1 93 ? 5.192 6.993 -12.187 1.00 81.31 93 ALA A N 1
ATOM 744 C CA . ALA A 1 93 ? 6.464 6.317 -12.449 1.00 81.31 93 ALA A CA 1
ATOM 745 C C . ALA A 1 93 ? 7.552 7.373 -12.630 1.00 81.31 93 ALA A C 1
ATOM 747 O O . ALA A 1 93 ? 8.644 7.240 -12.079 1.00 81.31 93 ALA A O 1
ATOM 748 N N . ARG A 1 94 ? 7.193 8.477 -13.296 1.00 83.38 94 ARG A N 1
ATOM 749 C CA . ARG A 1 94 ? 8.022 9.678 -13.404 1.00 83.38 94 ARG A CA 1
ATOM 750 C C . ARG A 1 94 ? 8.310 10.253 -12.024 1.00 83.38 94 ARG A C 1
ATOM 752 O O . ARG A 1 94 ? 9.473 10.425 -11.686 1.00 83.38 94 ARG A O 1
ATOM 759 N N . LEU A 1 95 ? 7.280 10.472 -11.199 1.00 86.06 95 LEU A N 1
ATOM 760 C CA . LEU A 1 95 ? 7.460 11.019 -9.847 1.00 86.06 95 LEU A CA 1
ATOM 761 C C . LEU A 1 95 ? 8.409 10.161 -9.003 1.00 86.06 95 LEU A C 1
ATOM 763 O O . LEU A 1 95 ? 9.337 10.688 -8.396 1.00 86.06 95 LEU A O 1
ATOM 767 N N . TYR A 1 96 ? 8.216 8.841 -9.000 1.00 90.75 96 TYR A N 1
ATOM 768 C CA . TYR A 1 96 ? 9.112 7.932 -8.287 1.00 90.75 96 TYR A CA 1
ATOM 769 C C . TYR A 1 96 ? 10.554 8.015 -8.807 1.00 90.75 96 TYR A C 1
ATOM 771 O O . TYR A 1 96 ? 11.495 8.116 -8.022 1.00 90.75 96 TYR A O 1
ATOM 779 N N . THR A 1 97 ? 10.733 8.039 -10.127 1.00 90.69 97 THR A N 1
ATOM 780 C CA . THR A 1 97 ? 12.064 8.082 -10.739 1.00 90.69 97 THR A CA 1
ATOM 781 C C . THR A 1 97 ? 12.787 9.390 -10.432 1.00 90.69 97 THR A C 1
ATOM 783 O O . THR A 1 97 ? 13.895 9.361 -9.901 1.00 90.69 97 THR A O 1
ATOM 786 N N . TYR A 1 98 ? 12.149 10.536 -10.677 1.00 89.38 98 TYR A N 1
ATOM 787 C CA . TYR A 1 98 ? 12.760 11.851 -10.472 1.00 89.38 98 TYR A CA 1
ATOM 788 C C . TYR A 1 98 ? 13.036 12.174 -9.004 1.00 89.38 98 TYR A C 1
ATOM 790 O O . TYR A 1 98 ? 14.080 12.743 -8.702 1.00 89.38 98 TYR A O 1
ATOM 798 N N . PHE A 1 99 ? 12.119 11.842 -8.090 1.00 90.50 99 PHE A N 1
ATOM 799 C CA . PHE A 1 99 ? 12.255 12.251 -6.688 1.00 90.50 99 PHE A CA 1
ATOM 800 C C . PHE A 1 99 ? 12.967 11.226 -5.807 1.00 90.50 99 PHE A C 1
ATOM 802 O O . PHE A 1 99 ? 13.473 11.606 -4.753 1.00 90.50 99 PHE A O 1
ATOM 809 N N . ILE A 1 100 ? 13.010 9.949 -6.204 1.00 93.50 100 ILE A N 1
ATOM 810 C CA . ILE A 1 100 ? 13.604 8.884 -5.385 1.00 93.50 100 ILE A CA 1
ATOM 811 C C . ILE A 1 100 ? 14.838 8.286 -6.058 1.00 93.50 100 ILE A C 1
ATOM 813 O O . ILE A 1 100 ? 15.915 8.301 -5.467 1.00 93.50 100 ILE A O 1
ATOM 817 N N . ILE A 1 101 ? 14.706 7.774 -7.285 1.00 94.12 101 ILE A N 1
ATOM 818 C CA . ILE A 1 101 ? 15.795 7.035 -7.946 1.00 94.12 101 ILE A CA 1
ATOM 819 C C . ILE A 1 101 ? 16.951 7.970 -8.304 1.00 94.12 101 ILE A C 1
ATOM 821 O O . ILE A 1 101 ? 18.085 7.726 -7.899 1.00 94.12 101 ILE A O 1
ATOM 825 N N . VAL A 1 102 ? 16.663 9.051 -9.033 1.00 93.12 102 VAL A N 1
ATOM 826 C CA . VAL A 1 102 ? 17.684 9.962 -9.573 1.00 93.12 102 VAL A CA 1
ATOM 827 C C . VAL A 1 102 ? 18.562 10.573 -8.471 1.00 93.12 102 VAL A C 1
ATOM 829 O O . VAL A 1 102 ? 19.782 10.476 -8.595 1.00 93.12 102 VAL A O 1
ATOM 832 N N . PRO A 1 103 ? 18.026 11.119 -7.357 1.00 94.19 103 PRO A N 1
ATOM 833 C CA . PRO A 1 103 ? 18.864 11.662 -6.288 1.00 94.19 103 PRO A CA 1
ATOM 834 C C . PRO A 1 103 ? 19.786 10.613 -5.659 1.00 94.19 103 PRO A C 1
ATOM 836 O O . PRO A 1 103 ? 20.954 10.892 -5.400 1.00 94.19 103 PRO A O 1
ATOM 839 N N . ILE A 1 104 ? 19.291 9.387 -5.453 1.00 94.62 104 ILE A N 1
ATOM 840 C CA . ILE A 1 104 ? 20.101 8.289 -4.909 1.00 94.62 104 ILE A CA 1
ATOM 841 C C . ILE A 1 104 ? 21.192 7.895 -5.908 1.00 94.62 104 ILE A C 1
ATOM 843 O O . ILE A 1 104 ? 22.339 7.706 -5.516 1.00 94.62 104 ILE A O 1
ATOM 847 N N . TYR A 1 105 ? 20.869 7.808 -7.198 1.00 94.62 105 TYR A N 1
ATOM 848 C CA . TYR A 1 105 ? 21.829 7.416 -8.231 1.00 94.62 105 TYR A CA 1
ATOM 849 C C . TYR A 1 105 ? 22.911 8.472 -8.464 1.00 94.62 105 TYR A C 1
ATOM 851 O O . TYR A 1 105 ? 24.061 8.098 -8.700 1.00 94.62 105 TYR A O 1
ATOM 859 N N . LEU A 1 106 ? 22.573 9.760 -8.339 1.00 92.25 106 LEU A N 1
ATOM 860 C CA . LEU A 1 106 ? 23.538 10.861 -8.390 1.00 92.25 106 LEU A CA 1
ATOM 861 C C . LEU A 1 106 ? 24.555 10.784 -7.246 1.00 92.25 106 LEU A C 1
ATOM 863 O O . LEU A 1 106 ? 25.741 11.002 -7.477 1.00 92.25 106 LEU A O 1
ATOM 867 N N . ILE A 1 107 ? 24.104 10.461 -6.030 1.00 92.50 107 ILE A N 1
ATOM 868 C CA . ILE A 1 107 ? 24.959 10.440 -4.832 1.00 92.50 107 ILE A CA 1
ATOM 869 C C . ILE A 1 107 ? 25.741 9.122 -4.714 1.00 92.50 107 ILE A C 1
ATOM 871 O O . ILE A 1 107 ? 26.885 9.120 -4.266 1.00 92.50 107 ILE A O 1
ATOM 875 N N . PHE A 1 108 ? 25.139 7.997 -5.111 1.00 91.94 108 PHE A N 1
ATOM 876 C CA . PHE A 1 108 ? 25.646 6.652 -4.818 1.00 91.94 108 PHE A CA 1
ATOM 877 C C . PHE A 1 108 ? 25.914 5.798 -6.066 1.00 91.94 108 PHE A C 1
ATOM 879 O O . PHE A 1 108 ? 25.799 4.573 -6.018 1.00 91.94 108 PHE A O 1
ATOM 886 N N . PHE A 1 109 ? 26.293 6.434 -7.176 1.00 88.19 109 PHE A N 1
ATOM 887 C CA . PHE A 1 109 ? 26.797 5.770 -8.388 1.00 88.19 109 PHE A CA 1
ATOM 888 C C . PHE A 1 109 ? 25.863 4.683 -8.941 1.00 88.19 109 PHE A C 1
ATOM 890 O O . PHE A 1 109 ? 26.287 3.550 -9.166 1.00 88.19 109 PHE A O 1
ATOM 897 N N . GLU A 1 110 ? 24.586 5.025 -9.134 1.00 91.88 110 GLU A N 1
ATOM 898 C CA . GLU A 1 110 ? 23.596 4.157 -9.805 1.00 91.88 110 GLU A CA 1
ATOM 899 C C . GLU A 1 110 ? 23.358 2.790 -9.116 1.00 91.88 110 GLU A C 1
ATOM 901 O O . GLU A 1 110 ? 22.844 1.842 -9.715 1.00 91.88 110 GLU A O 1
ATOM 906 N N . TYR A 1 111 ? 23.683 2.685 -7.821 1.00 92.88 111 TYR A N 1
ATOM 907 C CA . TYR A 1 111 ? 23.573 1.444 -7.055 1.00 92.88 111 TYR A CA 1
ATOM 908 C C . TYR A 1 111 ? 22.126 1.159 -6.599 1.00 92.88 111 TYR A C 1
ATOM 910 O O . TYR A 1 111 ? 21.647 1.655 -5.573 1.00 92.88 111 TYR A O 1
ATOM 918 N N . ALA A 1 112 ? 21.421 0.326 -7.372 1.00 93.12 112 ALA A N 1
ATOM 919 C CA . ALA A 1 112 ? 20.007 -0.021 -7.184 1.00 93.12 112 ALA A CA 1
ATOM 920 C C . ALA A 1 112 ? 19.611 -0.534 -5.778 1.00 93.12 112 ALA A C 1
ATOM 922 O O . ALA A 1 112 ? 18.551 -0.118 -5.294 1.00 93.12 112 ALA A O 1
ATOM 923 N N . PRO A 1 113 ? 20.417 -1.356 -5.072 1.00 95.25 113 PRO A N 1
ATOM 924 C CA . PRO A 1 113 ? 20.062 -1.855 -3.741 1.00 95.25 113 PRO A CA 1
ATOM 925 C C . PRO A 1 113 ? 19.787 -0.768 -2.702 1.00 95.25 113 PRO A C 1
ATOM 927 O O . PRO A 1 113 ? 18.996 -0.996 -1.793 1.00 95.25 113 PRO A O 1
ATOM 930 N N . LEU A 1 114 ? 20.367 0.430 -2.830 1.00 96.38 114 LEU A N 1
ATOM 931 C CA . LEU A 1 114 ? 20.074 1.539 -1.910 1.00 96.38 114 LEU A CA 1
ATOM 932 C C . LEU A 1 114 ? 18.649 2.075 -2.066 1.00 96.38 114 LEU A C 1
ATOM 934 O O . LEU A 1 114 ? 18.012 2.437 -1.077 1.00 96.38 114 LEU A O 1
ATOM 938 N N . VAL A 1 115 ? 18.128 2.088 -3.294 1.00 96.00 115 VAL A N 1
ATOM 939 C CA . VAL A 1 115 ? 16.732 2.462 -3.561 1.00 96.00 115 VAL A CA 1
ATOM 940 C C . VAL A 1 115 ? 15.795 1.416 -2.955 1.00 96.00 115 VAL A C 1
ATOM 942 O O . VAL A 1 115 ? 14.823 1.767 -2.288 1.00 96.00 115 VAL A O 1
ATOM 945 N N . VAL A 1 116 ? 16.118 0.130 -3.126 1.00 96.19 116 VAL A N 1
ATOM 946 C CA . VAL A 1 116 ? 15.358 -0.978 -2.523 1.00 96.19 116 VAL A CA 1
ATOM 947 C C . VAL A 1 116 ? 15.395 -0.893 -0.996 1.00 96.19 116 VAL A C 1
ATOM 949 O O . VAL A 1 116 ? 14.357 -1.002 -0.347 1.00 96.19 116 VAL A O 1
ATOM 952 N N . LEU A 1 117 ? 16.555 -0.611 -0.405 1.00 97.50 117 LEU A N 1
ATOM 953 C CA . LEU A 1 117 ? 16.698 -0.428 1.037 1.00 97.50 117 LEU A CA 1
ATOM 954 C C . LEU A 1 117 ? 15.816 0.717 1.565 1.00 97.50 117 LEU A C 1
ATOM 956 O O . LEU A 1 117 ? 15.156 0.564 2.597 1.00 97.50 117 LEU A O 1
ATOM 960 N N . LEU A 1 118 ? 15.745 1.839 0.841 1.00 97.31 118 LEU A N 1
ATOM 961 C CA . LEU A 1 118 ? 14.825 2.926 1.174 1.00 97.31 118 LEU A CA 1
ATOM 962 C C . LEU A 1 118 ? 13.360 2.478 1.059 1.00 97.31 118 LEU A C 1
ATOM 964 O O . LEU A 1 118 ? 12.578 2.746 1.971 1.00 97.31 118 LEU A O 1
ATOM 968 N N . ASN A 1 119 ? 12.982 1.759 -0.003 1.00 96.31 119 ASN A N 1
ATOM 969 C CA . ASN A 1 119 ? 11.630 1.203 -0.142 1.00 96.31 119 ASN A CA 1
ATOM 970 C C . ASN A 1 119 ? 11.265 0.310 1.058 1.00 96.31 119 ASN A C 1
ATOM 972 O O . ASN A 1 119 ? 10.171 0.435 1.609 1.00 96.31 119 ASN A O 1
ATOM 976 N N . LEU A 1 120 ? 12.183 -0.548 1.508 1.00 97.56 120 LEU A N 1
ATOM 977 C CA . LEU A 1 120 ? 11.976 -1.425 2.664 1.00 97.56 120 LEU A CA 1
ATOM 978 C C . LEU A 1 120 ? 11.814 -0.644 3.972 1.00 97.56 120 LEU A C 1
ATOM 980 O O . LEU A 1 120 ? 10.965 -0.988 4.801 1.00 97.56 120 LEU A O 1
ATOM 984 N N . PHE A 1 121 ? 12.574 0.437 4.154 1.00 98.00 121 PHE A N 1
ATOM 985 C CA . PHE A 1 121 ? 12.399 1.340 5.292 1.00 98.00 121 PHE A CA 1
ATOM 986 C C . PHE A 1 121 ? 11.001 1.976 5.276 1.00 98.00 121 PHE A C 1
ATOM 988 O O . PHE A 1 121 ? 10.276 1.927 6.273 1.00 98.00 121 PHE A O 1
ATOM 995 N N . ILE A 1 122 ? 10.584 2.498 4.121 1.00 97.56 122 ILE A N 1
ATOM 996 C CA . ILE A 1 122 ? 9.261 3.100 3.909 1.00 97.56 122 ILE A CA 1
ATOM 997 C C . ILE A 1 122 ? 8.134 2.088 4.167 1.00 97.56 122 ILE A C 1
ATOM 999 O O . ILE A 1 122 ? 7.160 2.409 4.857 1.00 97.56 122 ILE A O 1
ATOM 1003 N N . LEU A 1 123 ? 8.285 0.850 3.694 1.00 97.44 123 LEU A N 1
ATOM 1004 C CA . LEU A 1 123 ? 7.338 -0.229 3.959 1.00 97.44 123 LEU A CA 1
ATOM 1005 C C . LEU A 1 123 ? 7.259 -0.565 5.457 1.00 97.44 123 LEU A C 1
ATOM 1007 O O . LEU A 1 123 ? 6.164 -0.734 5.996 1.00 97.44 123 LEU A O 1
ATOM 1011 N N . THR A 1 124 ? 8.400 -0.607 6.149 1.00 97.50 124 THR A N 1
ATOM 1012 C CA . THR A 1 124 ? 8.452 -0.859 7.599 1.00 97.50 124 THR A CA 1
ATOM 1013 C C . THR A 1 124 ? 7.670 0.211 8.367 1.00 97.50 124 THR A C 1
ATOM 1015 O O . THR A 1 124 ? 6.869 -0.109 9.251 1.00 97.50 124 THR A O 1
ATOM 1018 N N . LEU A 1 125 ? 7.820 1.487 7.987 1.00 97.19 125 LEU A N 1
ATOM 1019 C CA . LEU A 1 125 ? 7.032 2.581 8.562 1.00 97.19 125 LEU A CA 1
ATOM 1020 C C . LEU A 1 125 ? 5.530 2.416 8.291 1.00 97.19 125 LEU A C 1
ATOM 1022 O O . LEU A 1 125 ? 4.714 2.672 9.182 1.00 97.19 125 LEU A O 1
ATOM 1026 N N . ALA A 1 126 ? 5.151 1.961 7.096 1.00 97.81 126 ALA A N 1
ATOM 1027 C CA . ALA A 1 126 ? 3.754 1.707 6.763 1.00 97.81 126 ALA A CA 1
ATOM 1028 C C . ALA A 1 126 ? 3.148 0.599 7.644 1.00 97.81 126 ALA A C 1
ATOM 1030 O O . ALA A 1 126 ? 2.072 0.790 8.218 1.00 97.81 126 ALA A O 1
ATOM 1031 N N . ILE A 1 127 ? 3.859 -0.519 7.834 1.00 97.44 127 ILE A N 1
ATOM 1032 C CA . ILE A 1 127 ? 3.426 -1.623 8.710 1.00 97.44 127 ILE A CA 1
ATOM 1033 C C . ILE A 1 127 ? 3.303 -1.146 10.161 1.00 97.44 127 ILE A C 1
ATOM 1035 O O . ILE A 1 127 ? 2.311 -1.452 10.828 1.00 97.44 127 ILE A O 1
ATOM 1039 N N . MET A 1 128 ? 4.245 -0.329 10.640 1.00 96.56 128 MET A N 1
ATOM 1040 C CA . MET A 1 128 ? 4.169 0.279 11.970 1.00 96.56 128 MET A CA 1
ATOM 1041 C C . MET A 1 128 ? 2.902 1.131 12.141 1.00 96.56 128 MET A C 1
ATOM 1043 O O . MET A 1 128 ? 2.214 1.032 13.164 1.00 96.56 128 MET A O 1
ATOM 1047 N N . LEU A 1 129 ? 2.543 1.945 11.143 1.00 96.75 129 LEU A N 1
ATOM 1048 C CA . LEU A 1 129 ? 1.301 2.723 11.170 1.00 96.75 129 LEU A CA 1
ATOM 1049 C C . LEU A 1 129 ? 0.060 1.821 11.163 1.00 96.75 129 LEU A C 1
ATOM 1051 O O . LEU A 1 129 ? -0.857 2.064 11.951 1.00 96.75 129 LEU A O 1
ATOM 1055 N N . LEU A 1 130 ? 0.042 0.752 10.364 1.00 97.44 130 LEU A N 1
ATOM 1056 C CA . LEU A 1 130 ? -1.052 -0.229 10.358 1.00 97.44 130 LEU A CA 1
ATOM 1057 C C . LEU A 1 130 ? -1.181 -0.961 11.702 1.00 97.44 130 LEU A C 1
ATOM 1059 O O . LEU A 1 130 ? -2.295 -1.155 12.196 1.00 97.44 130 LEU A O 1
ATOM 1063 N N . ALA A 1 131 ? -0.068 -1.290 12.359 1.00 96.56 131 ALA A N 1
ATOM 1064 C CA . ALA A 1 131 ? -0.076 -1.856 13.706 1.00 96.56 131 ALA A CA 1
ATOM 1065 C C . ALA A 1 131 ? -0.673 -0.864 14.721 1.00 96.56 131 ALA A C 1
ATOM 1067 O O . ALA A 1 131 ? -1.495 -1.241 15.564 1.00 96.56 131 ALA A O 1
ATOM 1068 N N . ARG A 1 132 ? -0.328 0.427 14.622 1.00 94.56 132 ARG A N 1
ATOM 1069 C CA . ARG A 1 132 ? -0.939 1.482 15.449 1.00 94.56 132 ARG A CA 1
ATOM 1070 C C . ARG A 1 132 ? -2.434 1.656 15.147 1.00 94.56 132 ARG A C 1
ATOM 1072 O O . ARG A 1 132 ? -3.204 1.857 16.089 1.00 94.56 132 ARG A O 1
ATOM 1079 N N . VAL A 1 133 ? -2.872 1.535 13.890 1.00 95.25 133 VAL A N 1
ATOM 1080 C CA . VAL A 1 133 ? -4.302 1.513 13.513 1.00 95.25 133 VAL A CA 1
ATOM 1081 C C . VAL A 1 133 ? -5.013 0.346 14.194 1.00 95.25 133 VAL A C 1
ATOM 1083 O O . VAL A 1 133 ? -6.019 0.566 14.872 1.00 95.25 133 VAL A O 1
ATOM 1086 N N . ALA A 1 134 ? -4.463 -0.867 14.088 1.00 95.25 134 ALA A N 1
ATOM 1087 C CA . ALA A 1 134 ? -5.039 -2.067 14.691 1.00 95.25 134 ALA A CA 1
ATOM 1088 C C . ALA A 1 134 ? -5.229 -1.901 16.205 1.00 95.25 134 ALA A C 1
ATOM 1090 O O . ALA A 1 134 ? -6.334 -2.096 16.711 1.00 95.25 134 ALA A O 1
ATOM 1091 N N . PHE A 1 135 ? -4.190 -1.442 16.913 1.00 93.31 135 PHE A N 1
ATOM 1092 C CA . PHE A 1 135 ? -4.260 -1.185 18.354 1.00 93.31 135 PHE A CA 1
ATOM 1093 C C . PHE A 1 135 ? -5.256 -0.078 18.712 1.00 93.31 135 PHE A C 1
ATOM 1095 O O . PHE A 1 135 ? -5.971 -0.173 19.704 1.00 93.31 135 PHE A O 1
ATOM 1102 N N . THR A 1 136 ? -5.339 0.967 17.887 1.00 91.94 136 THR A N 1
ATOM 1103 C CA . THR A 1 136 ? -6.268 2.081 18.114 1.00 91.94 136 THR A CA 1
ATOM 1104 C C . THR A 1 136 ? -7.728 1.652 17.965 1.00 91.94 136 THR A C 1
ATOM 1106 O O . THR A 1 136 ? -8.581 2.182 18.681 1.00 91.94 136 THR A O 1
ATOM 1109 N N . MET A 1 137 ? -8.017 0.720 17.051 1.00 91.94 137 MET A N 1
ATOM 1110 C CA . MET A 1 137 ? -9.359 0.176 16.811 1.00 91.94 137 MET A CA 1
ATOM 1111 C C . MET A 1 137 ? -9.745 -0.942 17.784 1.00 91.94 137 MET A C 1
ATOM 1113 O O . MET A 1 137 ? -10.933 -1.078 18.110 1.00 91.94 137 MET A O 1
ATOM 1117 N N . TYR A 1 138 ? -8.761 -1.744 18.195 1.00 92.44 138 TYR A N 1
ATOM 1118 C CA . TYR A 1 138 ? -8.909 -2.942 19.015 1.00 92.44 138 TYR A CA 1
ATOM 1119 C C . TYR A 1 138 ? -7.736 -3.019 20.018 1.00 92.44 138 TYR A C 1
ATOM 1121 O O . TYR A 1 138 ? -6.712 -3.637 19.719 1.00 92.44 138 TYR A O 1
ATOM 1129 N N . PRO A 1 139 ? -7.851 -2.413 21.212 1.00 90.56 139 PRO A N 1
ATOM 1130 C CA . PRO A 1 139 ? -6.759 -2.313 22.187 1.00 90.56 139 PRO A CA 1
ATOM 1131 C C . PRO A 1 139 ? -6.531 -3.637 22.943 1.00 90.56 139 PRO A C 1
ATOM 1133 O O . PRO A 1 139 ? -6.643 -3.702 24.163 1.00 90.56 139 PRO A O 1
ATOM 1136 N N . LYS A 1 140 ? -6.237 -4.721 22.219 1.00 89.12 140 LYS A N 1
ATOM 1137 C CA . LYS A 1 140 ? -5.972 -6.056 22.775 1.00 89.12 140 LYS A CA 1
ATOM 1138 C C . LYS A 1 140 ? -4.472 -6.316 22.877 1.00 89.12 140 LYS A C 1
ATOM 1140 O O . LYS A 1 140 ? -3.692 -5.860 22.034 1.00 89.12 140 LYS A O 1
ATOM 1145 N N . LYS A 1 141 ? -4.051 -7.089 23.883 1.00 89.12 141 LYS A N 1
ATOM 1146 C CA . LYS A 1 141 ? -2.653 -7.532 23.996 1.00 89.12 141 LYS A CA 1
ATOM 1147 C C . LYS A 1 141 ? -2.292 -8.398 22.777 1.00 89.12 141 LYS A C 1
ATOM 1149 O O . LYS A 1 141 ? -3.092 -9.197 22.309 1.00 89.12 141 LYS A O 1
ATOM 1154 N N . GLY A 1 142 ? -1.097 -8.186 22.228 1.00 90.19 142 GLY A N 1
ATOM 1155 C CA . GLY A 1 142 ? -0.571 -8.961 21.099 1.00 90.19 142 GLY A CA 1
ATOM 1156 C C . GLY A 1 142 ? -1.055 -8.547 19.704 1.00 90.19 142 GLY A C 1
ATOM 1157 O O . GLY A 1 142 ? -0.440 -8.966 18.731 1.00 90.19 142 GLY A O 1
ATOM 1158 N N . ILE A 1 143 ? -2.071 -7.683 19.559 1.00 94.25 143 ILE A N 1
ATOM 1159 C CA . ILE A 1 143 ? -2.611 -7.353 18.224 1.00 94.25 143 ILE A CA 1
ATOM 1160 C C . ILE A 1 143 ? -1.569 -6.749 17.276 1.00 94.25 143 ILE A C 1
ATOM 1162 O O . ILE A 1 143 ? -1.529 -7.093 16.101 1.00 94.25 143 ILE A O 1
ATOM 1166 N N . GLN A 1 144 ? -0.691 -5.889 17.793 1.00 94.38 144 GLN A N 1
ATOM 1167 C CA . GLN A 1 144 ? 0.367 -5.264 17.001 1.00 94.38 144 GLN A CA 1
ATOM 1168 C C . GLN A 1 144 ? 1.383 -6.304 16.534 1.00 94.38 144 GLN A C 1
ATOM 1170 O O . GLN A 1 144 ? 1.766 -6.293 15.373 1.00 94.38 144 GLN A O 1
ATOM 1175 N N . SER A 1 145 ? 1.757 -7.245 17.404 1.00 94.75 145 SER A N 1
ATOM 1176 C CA . SER A 1 145 ? 2.644 -8.361 17.063 1.00 94.75 145 SER A CA 1
ATOM 1177 C C . SER A 1 145 ? 2.057 -9.217 15.943 1.00 94.75 145 SER A C 1
ATOM 1179 O O . SER A 1 145 ? 2.758 -9.539 14.993 1.00 94.75 145 SER A O 1
ATOM 1181 N N . VAL A 1 146 ? 0.755 -9.515 16.004 1.00 96.50 146 VAL A N 1
ATOM 1182 C CA . VAL A 1 146 ? 0.070 -10.277 14.950 1.00 96.50 146 VAL A CA 1
ATOM 1183 C C . VAL A 1 146 ? 0.058 -9.519 13.618 1.00 96.50 146 VAL A C 1
ATOM 1185 O O . VAL A 1 146 ? 0.225 -10.148 12.581 1.00 96.50 146 VAL A O 1
ATOM 1188 N N . VAL A 1 147 ? -0.064 -8.184 13.619 1.00 97.44 147 VAL A N 1
ATOM 1189 C CA . VAL A 1 147 ? 0.066 -7.378 12.387 1.00 97.44 147 VAL A CA 1
ATOM 1190 C C . VAL A 1 147 ? 1.443 -7.561 11.742 1.00 97.44 147 VAL A C 1
ATOM 1192 O O . VAL A 1 147 ? 1.507 -7.804 10.540 1.00 97.44 147 VAL A O 1
ATOM 1195 N N . TYR A 1 148 ? 2.530 -7.498 12.519 1.00 96.12 148 TYR A N 1
ATOM 1196 C CA . TYR A 1 148 ? 3.879 -7.731 11.987 1.00 96.12 148 TYR A CA 1
ATOM 1197 C C . TYR A 1 148 ? 4.068 -9.159 11.486 1.00 96.12 148 TYR A C 1
ATOM 1199 O O . TYR A 1 148 ? 4.623 -9.339 10.411 1.00 96.12 148 TYR A O 1
ATOM 1207 N N . ILE A 1 149 ? 3.582 -10.159 12.227 1.00 96.25 149 ILE A N 1
ATOM 1208 C CA . ILE A 1 149 ? 3.676 -11.566 11.815 1.00 96.25 149 ILE A CA 1
ATOM 1209 C C . ILE A 1 149 ? 2.941 -11.779 10.489 1.00 96.25 149 ILE A C 1
ATOM 1211 O O . ILE A 1 149 ? 3.503 -12.362 9.571 1.00 96.25 149 ILE A O 1
ATOM 1215 N N . LEU A 1 150 ? 1.719 -11.259 10.351 1.00 97.69 150 LEU A N 1
ATOM 1216 C CA . LEU A 1 150 ? 0.977 -11.339 9.093 1.00 97.69 150 LEU A CA 1
ATOM 1217 C C . LEU A 1 150 ? 1.707 -10.625 7.950 1.00 97.69 150 LEU A C 1
ATOM 1219 O O . LEU A 1 150 ? 1.762 -11.163 6.854 1.00 97.69 150 LEU A O 1
ATOM 1223 N N . ALA A 1 151 ? 2.289 -9.449 8.194 1.00 96.75 151 ALA A N 1
ATOM 1224 C CA . ALA A 1 151 ? 3.052 -8.740 7.170 1.00 96.75 151 ALA A CA 1
ATOM 1225 C C . ALA A 1 151 ? 4.342 -9.485 6.774 1.00 96.75 151 ALA A C 1
ATOM 1227 O O . ALA A 1 151 ? 4.671 -9.525 5.596 1.00 96.75 151 ALA A O 1
ATOM 1228 N N . MET A 1 152 ? 5.047 -10.102 7.728 1.00 94.25 152 MET A N 1
ATOM 1229 C CA . MET A 1 152 ? 6.239 -10.926 7.471 1.00 94.25 152 MET A CA 1
ATOM 1230 C C . MET A 1 152 ? 5.920 -12.200 6.687 1.00 94.25 152 MET A C 1
ATOM 1232 O O . MET A 1 152 ? 6.743 -12.651 5.902 1.00 94.25 152 MET A O 1
ATOM 1236 N N . LEU A 1 153 ? 4.751 -12.796 6.929 1.00 95.25 153 LEU A N 1
ATOM 1237 C CA . LEU A 1 153 ? 4.327 -14.032 6.273 1.00 95.25 153 LEU A CA 1
ATOM 1238 C C . LEU A 1 153 ? 3.644 -13.795 4.922 1.00 95.25 153 LEU A C 1
ATOM 1240 O O . LEU A 1 153 ? 3.324 -14.773 4.255 1.00 95.25 153 LEU A O 1
ATOM 1244 N N . TYR A 1 154 ? 3.399 -12.540 4.527 1.00 95.75 154 TYR A N 1
ATOM 1245 C CA . TYR A 1 154 ? 2.707 -12.212 3.283 1.00 95.75 154 TYR A CA 1
ATOM 1246 C C . TYR A 1 154 ? 3.667 -12.354 2.081 1.00 95.75 154 TYR A C 1
ATOM 1248 O O . TYR A 1 154 ? 4.485 -11.457 1.858 1.00 95.75 154 TYR A O 1
ATOM 1256 N N . PRO A 1 155 ? 3.574 -13.434 1.272 1.00 93.25 155 PRO A N 1
ATOM 1257 C CA . PRO A 1 155 ? 4.628 -13.791 0.322 1.00 93.25 155 PRO A CA 1
ATOM 1258 C C . PRO A 1 155 ? 4.866 -12.730 -0.752 1.00 93.25 155 PRO A C 1
ATOM 1260 O O . PRO A 1 155 ? 6.011 -12.329 -0.970 1.00 93.25 155 PRO A O 1
ATOM 1263 N N . ALA A 1 156 ? 3.807 -12.222 -1.393 1.00 92.12 156 ALA A N 1
ATOM 1264 C CA . ALA A 1 156 ? 3.958 -11.185 -2.409 1.00 92.12 156 ALA A CA 1
ATOM 1265 C C . ALA A 1 156 ? 4.495 -9.876 -1.814 1.00 92.12 156 ALA A C 1
ATOM 1267 O O . ALA A 1 156 ? 5.325 -9.216 -2.439 1.00 92.12 156 ALA A O 1
ATOM 1268 N N . LEU A 1 157 ? 4.091 -9.510 -0.590 1.00 93.69 157 LEU A N 1
ATOM 1269 C CA . LEU A 1 157 ? 4.630 -8.319 0.067 1.00 93.69 157 LEU A CA 1
ATOM 1270 C C . LEU A 1 157 ? 6.146 -8.433 0.258 1.00 93.69 157 LEU A C 1
ATOM 1272 O O . LEU A 1 157 ? 6.852 -7.463 -0.007 1.00 93.69 157 LEU A O 1
ATOM 1276 N N . THR A 1 158 ? 6.645 -9.600 0.663 1.00 91.25 158 THR A N 1
ATOM 1277 C CA . THR A 1 158 ? 8.086 -9.839 0.769 1.00 91.25 158 THR A CA 1
ATOM 1278 C C . THR A 1 158 ? 8.740 -9.796 -0.607 1.00 91.25 158 THR A C 1
ATOM 1280 O O . THR A 1 158 ? 9.577 -8.933 -0.832 1.00 91.25 158 THR A O 1
ATOM 1283 N N . VAL A 1 159 ? 8.330 -10.643 -1.554 1.00 90.81 159 VAL A N 1
ATOM 1284 C CA . VAL A 1 159 ? 9.018 -10.809 -2.850 1.00 90.81 159 VAL A CA 1
ATOM 1285 C C . VAL A 1 159 ? 9.061 -9.515 -3.667 1.00 90.81 159 VAL A C 1
ATOM 1287 O O . VAL A 1 159 ? 10.131 -9.107 -4.119 1.00 90.81 159 VAL A O 1
ATOM 1290 N N . TYR A 1 160 ? 7.927 -8.830 -3.837 1.00 89.62 160 TYR A N 1
ATOM 1291 C CA . TYR A 1 160 ? 7.870 -7.656 -4.712 1.00 89.62 160 TYR A CA 1
ATOM 1292 C C . TYR A 1 160 ? 8.568 -6.427 -4.114 1.00 89.62 160 TYR A C 1
ATOM 1294 O O . TYR A 1 160 ? 8.998 -5.562 -4.866 1.00 89.62 160 TYR A O 1
ATOM 1302 N N . ASN A 1 161 ? 8.750 -6.337 -2.793 1.00 90.75 161 ASN A N 1
ATOM 1303 C CA . ASN A 1 161 ? 9.478 -5.209 -2.195 1.00 90.75 161 ASN A CA 1
ATOM 1304 C C . ASN A 1 161 ? 10.999 -5.428 -2.113 1.00 90.75 161 ASN A C 1
ATOM 1306 O O . ASN A 1 161 ? 11.708 -4.525 -1.673 1.00 90.75 161 ASN A O 1
ATOM 1310 N N . LEU A 1 162 ? 11.507 -6.583 -2.564 1.00 92.50 162 LEU A N 1
ATOM 1311 C CA . LEU A 1 162 ? 12.947 -6.825 -2.744 1.00 92.50 162 LEU A CA 1
ATOM 1312 C C . LEU A 1 162 ? 13.471 -6.325 -4.099 1.00 92.50 162 LEU A C 1
ATOM 1314 O O . LEU A 1 162 ? 14.675 -6.366 -4.338 1.00 92.50 162 LEU A O 1
ATOM 1318 N N . VAL A 1 163 ? 12.588 -5.841 -4.977 1.00 90.88 163 VAL A N 1
ATOM 1319 C CA . VAL A 1 163 ? 12.945 -5.263 -6.279 1.00 90.88 163 VAL A CA 1
ATOM 1320 C C . VAL A 1 163 ? 12.651 -3.764 -6.325 1.00 90.88 163 VAL A C 1
ATOM 1322 O O . VAL A 1 163 ? 11.942 -3.203 -5.485 1.00 90.88 163 VAL A O 1
ATOM 1325 N N . LEU A 1 164 ? 13.227 -3.088 -7.318 1.00 91.56 164 LEU A N 1
ATOM 1326 C CA . LEU A 1 164 ? 13.134 -1.641 -7.472 1.00 91.56 164 LEU A CA 1
ATOM 1327 C C . LEU A 1 164 ? 11.752 -1.246 -8.015 1.00 91.56 164 LEU A C 1
ATOM 1329 O O . LEU A 1 164 ? 11.558 -1.094 -9.213 1.00 91.56 164 LEU A O 1
ATOM 1333 N N . ILE A 1 165 ? 10.768 -1.099 -7.126 1.00 90.44 165 ILE A N 1
ATOM 1334 C CA . ILE A 1 165 ? 9.406 -0.675 -7.476 1.00 90.44 165 ILE A CA 1
ATOM 1335 C C . ILE A 1 165 ? 8.867 0.385 -6.512 1.00 90.44 165 ILE A C 1
ATOM 1337 O O . ILE A 1 165 ? 9.204 0.430 -5.334 1.00 90.44 165 ILE A O 1
ATOM 1341 N N . ARG A 1 166 ? 7.949 1.221 -7.001 1.00 90.88 166 ARG A N 1
ATOM 1342 C CA . ARG A 1 166 ? 7.353 2.344 -6.248 1.00 90.88 166 ARG A CA 1
ATOM 1343 C C . ARG A 1 166 ? 6.311 1.967 -5.182 1.00 90.88 166 ARG A C 1
ATOM 1345 O O . ARG A 1 166 ? 5.775 2.851 -4.513 1.00 90.88 166 ARG A O 1
ATOM 1352 N N . ASP A 1 167 ? 5.954 0.689 -5.052 1.00 91.06 167 ASP A N 1
ATOM 1353 C CA . ASP A 1 167 ? 4.741 0.267 -4.333 1.00 91.06 167 ASP A CA 1
ATOM 1354 C C . ASP A 1 167 ? 4.800 0.526 -2.819 1.00 91.06 167 ASP A C 1
ATOM 1356 O O . ASP A 1 167 ? 3.779 0.878 -2.223 1.00 91.06 167 ASP A O 1
ATOM 1360 N N . ALA A 1 168 ? 5.990 0.481 -2.212 1.00 95.12 168 ALA A N 1
ATOM 1361 C CA . ALA A 1 168 ? 6.185 0.801 -0.797 1.00 95.12 168 ALA A CA 1
ATOM 1362 C C . ALA A 1 168 ? 5.679 2.207 -0.423 1.00 95.12 168 ALA A C 1
ATOM 1364 O O . ALA A 1 168 ? 5.042 2.388 0.617 1.00 95.12 168 ALA A O 1
ATOM 1365 N N . PHE A 1 169 ? 5.895 3.205 -1.286 1.00 95.00 169 PHE A N 1
ATOM 1366 C CA . PHE A 1 169 ? 5.449 4.577 -1.037 1.00 95.00 169 PHE A CA 1
ATOM 1367 C C . PHE A 1 169 ? 3.928 4.730 -1.153 1.00 95.00 169 PHE A C 1
ATOM 1369 O O . PHE A 1 169 ? 3.322 5.458 -0.364 1.00 95.00 169 PHE A O 1
ATOM 1376 N N . ALA A 1 170 ? 3.291 4.011 -2.084 1.00 93.62 170 ALA A N 1
ATOM 1377 C CA . ALA A 1 170 ? 1.831 3.977 -2.183 1.00 93.62 170 ALA A CA 1
ATOM 1378 C C . ALA A 1 170 ? 1.210 3.325 -0.934 1.00 93.62 170 ALA A C 1
ATOM 1380 O O . ALA A 1 170 ? 0.248 3.850 -0.368 1.00 93.62 170 ALA A O 1
ATOM 1381 N N . ILE A 1 171 ? 1.810 2.230 -0.452 1.00 96.56 171 ILE A N 1
ATOM 1382 C CA . ILE A 1 171 ? 1.415 1.551 0.789 1.00 96.56 171 ILE A CA 1
ATOM 1383 C C . ILE A 1 171 ? 1.585 2.478 2.002 1.00 96.56 171 ILE A C 1
ATOM 1385 O O . ILE A 1 171 ? 0.684 2.555 2.841 1.00 96.56 171 ILE A O 1
ATOM 1389 N N . LEU A 1 172 ? 2.687 3.234 2.084 1.00 97.62 172 LEU A N 1
ATOM 1390 C CA . LEU A 1 172 ? 2.870 4.249 3.125 1.00 97.62 172 LEU A CA 1
ATOM 1391 C C . LEU A 1 172 ? 1.780 5.325 3.055 1.00 97.62 172 LEU A C 1
ATOM 1393 O O . LEU A 1 172 ? 1.199 5.660 4.087 1.00 97.62 172 LEU A O 1
ATOM 1397 N N . GLY A 1 173 ? 1.461 5.831 1.861 1.00 96.75 173 GLY A N 1
ATOM 1398 C CA . GLY A 1 173 ? 0.380 6.799 1.660 1.00 96.75 173 GLY A CA 1
ATOM 1399 C C . GLY A 1 173 ? -0.964 6.296 2.195 1.00 96.75 173 GLY A C 1
ATOM 1400 O O . GLY A 1 173 ? -1.627 6.997 2.965 1.00 96.75 173 GLY A O 1
ATOM 1401 N N . LEU A 1 174 ? -1.323 5.047 1.874 1.00 96.62 174 LEU A N 1
ATOM 1402 C CA . LEU A 1 174 ? -2.526 4.381 2.387 1.00 96.62 174 LEU A CA 1
ATOM 1403 C C . LEU A 1 174 ? -2.494 4.213 3.914 1.00 96.62 174 LEU A C 1
ATOM 1405 O O . LEU A 1 174 ? -3.489 4.491 4.590 1.00 96.62 174 LEU A O 1
ATOM 1409 N N . ALA A 1 175 ? -1.356 3.803 4.477 1.00 97.81 175 ALA A N 1
ATOM 1410 C CA . ALA A 1 175 ? -1.197 3.619 5.916 1.00 97.81 175 ALA A CA 1
ATOM 1411 C C . ALA A 1 175 ? -1.312 4.947 6.685 1.00 97.81 175 ALA A C 1
ATOM 1413 O O . ALA A 1 175 ? -2.016 5.007 7.697 1.00 97.81 175 ALA A O 1
ATOM 1414 N N . ILE A 1 176 ? -0.685 6.021 6.186 1.00 97.62 176 ILE A N 1
ATOM 1415 C CA . ILE A 1 176 ? -0.818 7.378 6.733 1.00 97.62 176 ILE A CA 1
ATOM 1416 C C . ILE A 1 176 ? -2.281 7.818 6.661 1.00 97.62 176 ILE A C 1
ATOM 1418 O O . ILE A 1 176 ? -2.838 8.229 7.677 1.00 97.62 176 ILE A O 1
ATOM 1422 N N . PHE A 1 177 ? -2.924 7.679 5.500 1.00 96.38 177 PHE A N 1
ATOM 1423 C CA . PHE A 1 177 ? -4.317 8.074 5.301 1.00 96.38 177 PHE A CA 1
ATOM 1424 C C . PHE A 1 177 ? -5.262 7.393 6.305 1.00 96.38 177 PHE A C 1
ATOM 1426 O O . PHE A 1 177 ? -6.004 8.070 7.024 1.00 96.38 177 PHE A O 1
ATOM 1433 N N . ILE A 1 178 ? -5.189 6.065 6.437 1.00 95.94 178 ILE A N 1
ATOM 1434 C CA . ILE A 1 178 ? -6.027 5.308 7.382 1.00 95.94 178 ILE A CA 1
ATOM 1435 C C . ILE A 1 178 ? -5.694 5.658 8.838 1.00 95.94 178 ILE A C 1
ATOM 1437 O O . ILE A 1 178 ? -6.603 5.804 9.668 1.00 95.94 178 ILE A O 1
ATOM 1441 N N . TYR A 1 179 ? -4.411 5.817 9.171 1.00 95.81 179 TYR A N 1
ATOM 1442 C CA . TYR A 1 179 ? -3.982 6.219 10.509 1.00 95.81 179 TYR A CA 1
ATOM 1443 C C . TYR A 1 179 ? -4.534 7.596 10.890 1.00 95.81 179 TYR A C 1
ATOM 1445 O O . TYR A 1 179 ? -5.078 7.765 11.990 1.00 95.81 179 TYR A O 1
ATOM 1453 N N . SER A 1 180 ? -4.470 8.561 9.978 1.00 93.75 180 SER A N 1
ATOM 1454 C CA . SER A 1 180 ? -5.020 9.900 10.164 1.00 93.75 180 SER A CA 1
ATOM 1455 C C . SER A 1 180 ? -6.535 9.883 10.320 1.00 93.75 180 SER A C 1
ATOM 1457 O O . SER A 1 180 ? -7.039 10.469 11.278 1.00 93.75 180 SER A O 1
ATOM 1459 N N . LEU A 1 181 ? -7.266 9.158 9.463 1.00 91.88 181 LEU A N 1
ATOM 1460 C CA . LEU A 1 181 ? -8.722 9.009 9.588 1.00 91.88 181 LEU A CA 1
ATOM 1461 C C . LEU A 1 181 ? -9.120 8.408 10.940 1.00 91.88 181 LEU A C 1
ATOM 1463 O O . LEU A 1 181 ? -10.044 8.889 11.602 1.00 91.88 181 LEU A O 1
ATOM 1467 N N . THR A 1 182 ? -8.392 7.383 11.385 1.00 92.25 182 THR A N 1
ATOM 1468 C CA . THR A 1 182 ? -8.657 6.719 12.665 1.00 92.25 182 THR A CA 1
ATOM 1469 C C . THR A 1 182 ? -8.446 7.672 13.843 1.00 92.25 182 THR A C 1
ATOM 1471 O O . THR A 1 182 ? -9.282 7.745 14.751 1.00 92.25 182 THR A O 1
ATOM 1474 N N . ASN A 1 183 ? -7.365 8.456 13.822 1.00 90.62 183 ASN A N 1
ATOM 1475 C CA . ASN A 1 183 ? -7.056 9.399 14.895 1.00 90.62 183 ASN A CA 1
ATOM 1476 C C . ASN A 1 183 ? -7.939 10.651 14.882 1.00 90.62 183 ASN A C 1
ATOM 1478 O O . ASN A 1 183 ? -8.353 11.085 15.958 1.00 90.62 183 ASN A O 1
ATOM 1482 N N . LEU A 1 184 ? -8.289 11.190 13.710 1.00 87.88 184 LEU A N 1
ATOM 1483 C CA . LEU A 1 184 ? -9.249 12.295 13.584 1.00 87.88 184 LEU A CA 1
ATOM 1484 C C . LEU A 1 184 ? -10.619 11.912 14.152 1.00 87.88 184 LEU A C 1
ATOM 1486 O O . LEU A 1 184 ? -11.298 12.752 14.743 1.00 87.88 184 LEU A O 1
ATOM 1490 N N . TYR A 1 185 ? -11.017 10.644 14.015 1.00 84.56 185 TYR A N 1
ATOM 1491 C CA . TYR A 1 185 ? -12.272 10.169 14.585 1.00 84.56 185 TYR A CA 1
ATOM 1492 C C . TYR A 1 185 ? -12.180 10.002 16.113 1.00 84.56 185 TYR A C 1
ATOM 1494 O O . TYR A 1 185 ? -13.124 10.345 16.831 1.00 84.56 185 TYR A O 1
ATOM 1502 N N . LYS A 1 186 ? -11.058 9.473 16.628 1.00 81.00 186 LYS A N 1
ATOM 1503 C CA . LYS A 1 186 ? -10.893 9.120 18.053 1.00 81.00 186 LYS A CA 1
ATOM 1504 C C . LYS A 1 186 ? -10.513 10.300 18.955 1.00 81.00 186 LYS A C 1
ATOM 1506 O O . LYS A 1 186 ? -11.058 10.416 20.048 1.00 81.00 186 LYS A O 1
ATOM 1511 N N . ARG A 1 187 ? -9.564 11.150 18.547 1.00 67.94 187 ARG A N 1
ATOM 1512 C CA . ARG A 1 187 ? -8.788 12.025 19.457 1.00 67.94 187 ARG A CA 1
ATOM 1513 C C . ARG A 1 187 ? -9.112 13.521 19.374 1.00 67.94 187 ARG A C 1
ATOM 1515 O O . ARG A 1 187 ? -8.269 14.333 19.747 1.00 67.94 187 ARG A O 1
ATOM 1522 N N . GLN A 1 188 ? -10.324 13.871 18.937 1.00 68.25 188 GLN A N 1
ATOM 1523 C CA . GLN A 1 188 ? -10.715 15.247 18.594 1.00 68.25 188 GLN A CA 1
ATOM 1524 C C . GLN A 1 188 ? -9.893 15.797 17.406 1.00 68.25 188 GLN A C 1
ATOM 1526 O O . GLN A 1 188 ? -8.834 15.279 17.051 1.00 68.25 188 GLN A O 1
ATOM 1531 N N . PHE A 1 189 ? -10.421 16.809 16.718 1.00 73.88 189 PHE A N 1
ATOM 1532 C CA . PHE A 1 189 ? -9.835 17.324 15.478 1.00 73.88 189 PHE A CA 1
ATOM 1533 C C . PHE A 1 189 ? -8.494 18.024 15.762 1.00 73.88 189 PHE A C 1
ATOM 1535 O O . PHE A 1 189 ? -8.480 19.146 16.261 1.00 73.88 189 PHE A O 1
ATOM 1542 N N . LYS A 1 190 ? -7.364 17.367 15.461 1.00 84.25 190 LYS A N 1
ATOM 1543 C CA . LYS A 1 190 ? -6.020 17.969 15.536 1.00 84.25 190 LYS A CA 1
ATOM 1544 C C . LYS A 1 190 ? -5.475 18.220 14.136 1.00 84.25 190 LYS A C 1
ATOM 1546 O O . LYS A 1 190 ? -5.471 17.309 13.308 1.00 84.25 190 LYS A O 1
ATOM 1551 N N . PHE A 1 191 ? -4.948 19.423 13.909 1.00 82.81 191 PHE A N 1
ATOM 1552 C CA . PHE A 1 191 ? -4.440 19.857 12.604 1.00 82.81 191 PHE A CA 1
ATOM 1553 C C . PHE A 1 191 ? -3.334 18.946 12.052 1.00 82.81 191 PHE A C 1
ATOM 1555 O O . PHE A 1 191 ? -3.327 18.638 10.865 1.00 82.81 191 PHE A O 1
ATOM 1562 N N . ILE A 1 192 ? -2.472 18.405 12.920 1.00 89.06 192 ILE A N 1
ATOM 1563 C CA . ILE A 1 192 ? -1.420 17.464 12.509 1.00 89.06 192 ILE A CA 1
ATOM 1564 C C . ILE A 1 192 ? -1.971 16.227 11.784 1.00 89.06 192 ILE A C 1
ATOM 1566 O O . ILE A 1 192 ? -1.368 15.761 10.822 1.00 89.06 192 ILE A O 1
ATOM 1570 N N . TYR A 1 193 ? -3.136 15.709 12.192 1.00 90.00 193 TYR A N 1
ATOM 1571 C CA . TYR A 1 193 ? -3.736 14.553 11.525 1.00 90.00 193 TYR A CA 1
ATOM 1572 C C . TYR A 1 193 ? -4.375 14.930 10.187 1.00 90.00 193 TYR A C 1
ATOM 1574 O O . TYR A 1 193 ? -4.455 14.079 9.308 1.00 90.00 193 TYR A O 1
ATOM 1582 N N . VAL A 1 194 ? -4.789 16.189 10.008 1.00 87.50 194 VAL A N 1
ATOM 1583 C CA . VAL A 1 194 ? -5.220 16.701 8.701 1.00 87.50 194 VAL A CA 1
ATOM 1584 C C . VAL A 1 194 ? -4.021 16.752 7.765 1.00 87.50 194 VAL A C 1
ATOM 1586 O O . VAL A 1 194 ? -4.082 16.149 6.705 1.00 87.50 194 VAL A O 1
ATOM 1589 N N . LEU A 1 195 ? -2.907 17.364 8.182 1.00 88.25 195 LEU A N 1
ATOM 1590 C CA . LEU A 1 195 ? -1.682 17.416 7.374 1.00 88.25 195 LEU A CA 1
ATOM 1591 C C . LEU A 1 195 ? -1.192 16.020 6.973 1.00 88.25 195 LEU A C 1
ATOM 1593 O O . LEU A 1 195 ? -0.865 15.792 5.813 1.00 88.25 195 LEU A O 1
ATOM 1597 N N . GLN A 1 196 ? -1.207 15.068 7.908 1.00 93.31 196 GLN A N 1
ATOM 1598 C CA . GLN A 1 196 ? -0.883 13.674 7.608 1.00 93.31 196 GLN A CA 1
ATOM 1599 C C . GLN A 1 196 ? -1.866 13.064 6.600 1.00 93.31 196 GLN A C 1
ATOM 1601 O O . GLN A 1 196 ? -1.431 12.438 5.641 1.00 93.31 196 GLN A O 1
ATOM 1606 N N . MET A 1 197 ? -3.176 13.287 6.755 1.00 92.25 197 MET A N 1
ATOM 1607 C CA . MET A 1 197 ? -4.171 12.811 5.790 1.00 92.25 197 MET A CA 1
ATOM 1608 C C . MET A 1 197 ? -3.893 13.364 4.386 1.00 92.25 197 MET A C 1
ATOM 1610 O O . MET A 1 197 ? -3.954 12.604 3.424 1.00 92.25 197 MET A O 1
ATOM 1614 N N . LEU A 1 198 ? -3.545 14.650 4.270 1.00 88.88 198 LEU A N 1
ATOM 1615 C CA . LEU A 1 198 ? -3.204 15.282 2.992 1.00 88.88 198 LEU A CA 1
ATOM 1616 C C . LEU A 1 198 ? -1.936 14.698 2.383 1.00 88.88 198 LEU A C 1
ATOM 1618 O O . LEU A 1 198 ? -1.933 14.370 1.202 1.00 88.88 198 LEU A O 1
ATOM 1622 N N . LEU A 1 199 ? -0.896 14.495 3.193 1.00 91.88 199 LEU A N 1
ATOM 1623 C CA . LEU A 1 199 ? 0.317 13.809 2.756 1.00 91.88 199 LEU A CA 1
ATOM 1624 C C . LEU A 1 199 ? -0.003 12.401 2.233 1.00 91.88 199 LEU A C 1
ATOM 1626 O O . LEU A 1 199 ? 0.473 12.018 1.168 1.00 91.88 199 LEU A O 1
ATOM 1630 N N . GLY A 1 200 ? -0.858 11.656 2.941 1.00 94.31 200 GLY A N 1
ATOM 1631 C CA . GLY A 1 200 ? -1.339 10.349 2.500 1.00 94.31 200 GLY A CA 1
ATOM 1632 C C . GLY A 1 200 ? -2.037 10.419 1.140 1.00 94.31 200 GLY A C 1
ATOM 1633 O O . GLY A 1 200 ? -1.706 9.644 0.250 1.00 94.31 200 GLY A O 1
ATOM 1634 N N . ILE A 1 201 ? -2.940 11.385 0.945 1.00 90.50 201 ILE A N 1
ATOM 1635 C CA . ILE A 1 201 ? -3.655 11.597 -0.326 1.00 90.50 201 ILE A CA 1
ATOM 1636 C C . ILE A 1 201 ? -2.685 11.930 -1.464 1.00 90.50 201 ILE A C 1
ATOM 1638 O O . ILE A 1 201 ? -2.804 11.348 -2.539 1.00 90.50 201 ILE A O 1
ATOM 1642 N N . VAL A 1 202 ? -1.719 12.824 -1.236 1.00 88.69 202 VAL A N 1
ATOM 1643 C CA . VAL A 1 202 ? -0.715 13.197 -2.245 1.00 88.69 202 VAL A CA 1
ATOM 1644 C C . VAL A 1 202 ? 0.104 11.980 -2.669 1.00 88.69 202 VAL A C 1
ATOM 1646 O O . VAL A 1 202 ? 0.282 11.759 -3.862 1.00 88.69 202 VAL A O 1
ATOM 1649 N N . LEU A 1 203 ? 0.543 11.149 -1.720 1.00 91.38 203 LEU A N 1
ATOM 1650 C CA . LEU A 1 203 ? 1.281 9.921 -2.031 1.00 91.38 203 LEU A CA 1
ATOM 1651 C C . LEU A 1 203 ? 0.415 8.902 -2.782 1.00 91.38 203 LEU A C 1
ATOM 1653 O O . LEU A 1 203 ? 0.869 8.320 -3.765 1.00 91.38 203 LEU A O 1
ATOM 1657 N N . ILE A 1 204 ? -0.834 8.704 -2.349 1.00 90.06 204 ILE A N 1
ATOM 1658 C CA . ILE A 1 204 ? -1.777 7.779 -2.987 1.00 90.06 204 ILE A CA 1
ATOM 1659 C C . ILE A 1 204 ? -2.046 8.206 -4.430 1.00 90.06 204 ILE A C 1
ATOM 1661 O O . ILE A 1 204 ? -1.861 7.406 -5.340 1.00 90.06 204 ILE A O 1
ATOM 1665 N N . ILE A 1 205 ? -2.479 9.451 -4.640 1.00 85.38 205 ILE A N 1
ATOM 1666 C CA . ILE A 1 205 ? -2.900 9.942 -5.955 1.00 85.38 205 ILE A CA 1
ATOM 1667 C C . ILE A 1 205 ? -1.691 10.173 -6.858 1.00 85.38 205 ILE A C 1
ATOM 1669 O O . ILE A 1 205 ? -1.733 9.790 -8.021 1.00 85.38 205 ILE A O 1
ATOM 1673 N N . GLY A 1 206 ? -0.606 10.745 -6.335 1.00 82.75 206 GLY A N 1
ATOM 1674 C CA . GLY A 1 206 ? 0.596 11.010 -7.122 1.00 82.75 206 GLY A CA 1
ATOM 1675 C C . GLY A 1 206 ? 1.217 9.727 -7.671 1.00 82.75 206 GLY A C 1
ATOM 1676 O O . GLY A 1 206 ? 1.585 9.664 -8.839 1.00 82.75 206 GLY A O 1
ATOM 1677 N N . LEU A 1 207 ? 1.294 8.666 -6.862 1.00 86.19 207 LEU A N 1
ATOM 1678 C CA . LEU A 1 207 ? 1.918 7.410 -7.294 1.00 86.19 207 LEU A CA 1
ATOM 1679 C C . LEU A 1 207 ? 0.938 6.448 -7.970 1.00 86.19 207 LEU A C 1
ATOM 1681 O O . LEU A 1 207 ? 1.348 5.659 -8.827 1.00 86.19 207 LEU A O 1
ATOM 1685 N N . ARG A 1 208 ? -0.339 6.487 -7.575 1.00 83.50 208 ARG A N 1
ATOM 1686 C CA . ARG A 1 208 ? -1.418 5.619 -8.067 1.00 83.50 208 ARG A CA 1
ATOM 1687 C C . ARG A 1 208 ? -2.704 6.439 -8.269 1.00 83.50 208 ARG A C 1
ATOM 1689 O O . ARG A 1 208 ? -3.647 6.321 -7.484 1.00 83.50 208 ARG A O 1
ATOM 1696 N N . PRO A 1 209 ? -2.785 7.238 -9.345 1.00 79.38 209 PRO A N 1
ATOM 1697 C CA . PRO A 1 209 ? -3.937 8.100 -9.637 1.00 79.38 209 PRO A CA 1
ATOM 1698 C C . PRO A 1 209 ? -5.270 7.348 -9.694 1.00 79.38 209 PRO A C 1
ATOM 1700 O O . PRO A 1 209 ? -6.313 7.899 -9.349 1.00 79.38 209 PRO A O 1
ATOM 1703 N N . GLN A 1 210 ? -5.235 6.061 -10.051 1.00 77.94 210 GLN A N 1
ATOM 1704 C CA . GLN A 1 210 ? -6.401 5.174 -10.071 1.00 77.94 210 GLN A CA 1
ATOM 1705 C C . GLN A 1 210 ? -7.079 5.055 -8.692 1.00 77.94 210 GLN A C 1
ATOM 1707 O O . GLN A 1 210 ? -8.274 4.782 -8.612 1.00 77.94 210 GLN A O 1
ATOM 1712 N N . ASN A 1 211 ? -6.351 5.312 -7.599 1.00 84.69 211 ASN A N 1
ATOM 1713 C CA . ASN A 1 211 ? -6.889 5.313 -6.237 1.00 84.69 211 ASN A CA 1
ATOM 1714 C C . ASN A 1 211 ? -7.680 6.588 -5.896 1.00 84.69 211 ASN A C 1
ATOM 1716 O O . ASN A 1 211 ? -8.345 6.625 -4.853 1.00 84.69 211 ASN A O 1
ATOM 1720 N N . ALA A 1 212 ? -7.609 7.641 -6.720 1.00 83.75 212 ALA A N 1
ATOM 1721 C CA . ALA A 1 212 ? -8.215 8.933 -6.410 1.00 83.75 212 ALA A CA 1
ATOM 1722 C C . ALA A 1 212 ? -9.736 8.839 -6.192 1.00 83.75 212 ALA A C 1
ATOM 1724 O O . ALA A 1 212 ? -10.177 9.236 -5.112 1.00 83.75 212 ALA A O 1
ATOM 1725 N N . PRO A 1 213 ? -10.553 8.257 -7.096 1.00 83.75 213 PRO A N 1
ATOM 1726 C CA . PRO A 1 213 ? -12.012 8.266 -6.937 1.00 83.75 213 PRO A CA 1
ATOM 1727 C C . PRO A 1 213 ? -12.465 7.606 -5.631 1.00 83.75 213 PRO A C 1
ATOM 1729 O O . PRO A 1 213 ? -13.288 8.152 -4.896 1.00 83.75 213 PRO A O 1
ATOM 1732 N N . VAL A 1 214 ? -11.859 6.464 -5.296 1.00 89.06 214 VAL A N 1
ATOM 1733 C CA . VAL A 1 214 ? -12.159 5.709 -4.074 1.00 89.06 214 VAL A CA 1
ATOM 1734 C C . VAL A 1 214 ? -11.755 6.497 -2.825 1.00 89.06 214 VAL A C 1
ATOM 1736 O O . VAL A 1 214 ? -12.526 6.586 -1.866 1.00 89.06 214 VAL A O 1
ATOM 1739 N N . THR A 1 215 ? -10.573 7.116 -2.842 1.00 89.69 215 THR A N 1
ATOM 1740 C CA . THR A 1 215 ? -10.062 7.919 -1.721 1.00 89.69 215 THR A CA 1
ATOM 1741 C C . THR A 1 215 ? -10.949 9.141 -1.469 1.00 89.69 215 THR A C 1
ATOM 1743 O O . THR A 1 215 ? -11.369 9.381 -0.335 1.00 89.69 215 THR A O 1
ATOM 1746 N N . LEU A 1 216 ? -11.301 9.878 -2.526 1.00 85.50 216 LEU A N 1
ATOM 1747 C CA . LEU A 1 216 ? -12.165 11.059 -2.458 1.00 85.50 216 LEU A CA 1
ATOM 1748 C C . LEU A 1 216 ? -13.565 10.705 -1.946 1.00 85.50 216 LEU A C 1
ATOM 1750 O O . LEU A 1 216 ? -14.086 11.372 -1.049 1.00 85.50 216 LEU A O 1
ATOM 1754 N N . PHE A 1 217 ? -14.152 9.618 -2.453 1.00 86.88 217 PHE A N 1
ATOM 1755 C CA . PHE A 1 217 ? -15.459 9.146 -2.001 1.00 86.88 217 PHE A CA 1
ATOM 1756 C C . PHE A 1 217 ? -15.465 8.842 -0.499 1.00 86.88 217 PHE A C 1
ATOM 1758 O O . PHE A 1 217 ? -16.366 9.265 0.229 1.00 86.88 217 PHE A O 1
ATOM 1765 N N . ILE A 1 218 ? -14.430 8.168 0.005 1.00 90.75 218 ILE A N 1
ATOM 1766 C CA . ILE A 1 218 ? -14.326 7.851 1.433 1.00 90.75 218 ILE A CA 1
ATOM 1767 C C . ILE A 1 218 ? -14.138 9.093 2.293 1.00 90.75 218 ILE A C 1
ATOM 1769 O O . ILE A 1 218 ? -14.714 9.156 3.381 1.00 90.75 218 ILE A O 1
ATOM 1773 N N . ILE A 1 219 ? -13.402 10.094 1.813 1.00 88.62 219 ILE A N 1
ATOM 1774 C CA . ILE A 1 219 ? -13.284 11.388 2.493 1.00 88.62 219 ILE A CA 1
ATOM 1775 C C . ILE A 1 219 ? -14.666 12.038 2.635 1.00 88.62 219 ILE A C 1
ATOM 1777 O O . ILE A 1 219 ? -15.042 12.444 3.740 1.00 88.62 219 ILE A O 1
ATOM 1781 N N . ILE A 1 220 ? -15.453 12.075 1.556 1.00 85.62 220 ILE A N 1
ATOM 1782 C CA . ILE A 1 220 ? -16.815 12.629 1.566 1.00 85.62 220 ILE A CA 1
ATOM 1783 C C . ILE A 1 220 ? -17.681 11.886 2.590 1.00 85.62 220 ILE A C 1
ATOM 1785 O O . ILE A 1 220 ? -18.228 12.503 3.509 1.00 85.62 220 ILE A O 1
ATOM 1789 N N . ILE A 1 221 ? -17.746 10.553 2.508 1.00 87.25 221 ILE A N 1
ATOM 1790 C CA . ILE A 1 221 ? -18.523 9.730 3.447 1.00 87.25 221 ILE A CA 1
ATOM 1791 C C . ILE A 1 221 ? -18.058 9.939 4.895 1.00 87.25 221 ILE A C 1
ATOM 1793 O O . ILE A 1 221 ? -18.884 10.038 5.808 1.00 87.25 221 ILE A O 1
ATOM 1797 N N . TYR A 1 222 ? -16.750 10.038 5.126 1.00 87.62 222 TYR A N 1
ATOM 1798 C CA . TYR A 1 222 ? -16.184 10.279 6.448 1.00 87.62 222 TYR A CA 1
ATOM 1799 C C . TYR A 1 222 ? -16.672 11.607 7.045 1.00 87.62 222 TYR A C 1
ATOM 1801 O O . TYR A 1 222 ? -17.178 11.621 8.174 1.00 87.62 222 TYR A O 1
ATOM 1809 N N . PHE A 1 223 ? -16.586 12.709 6.296 1.00 83.81 223 PHE A N 1
ATOM 1810 C CA . PHE A 1 223 ? -17.008 14.031 6.774 1.00 83.81 223 PHE A CA 1
ATOM 1811 C C . PHE A 1 223 ? -18.529 14.167 6.919 1.00 83.81 223 PHE A C 1
ATOM 1813 O O . PHE A 1 223 ? -18.995 14.831 7.856 1.00 83.81 223 PHE A O 1
ATOM 1820 N N . LEU A 1 224 ? -19.307 13.505 6.058 1.00 83.44 224 LEU A N 1
ATOM 1821 C CA . LEU A 1 224 ? -20.766 13.452 6.179 1.00 83.44 224 LEU A CA 1
ATOM 1822 C C . LEU A 1 224 ? -21.196 12.712 7.453 1.00 83.44 224 LEU A C 1
ATOM 1824 O O . LEU A 1 224 ? -22.065 13.185 8.187 1.00 83.44 224 LEU A O 1
ATOM 1828 N N . ARG A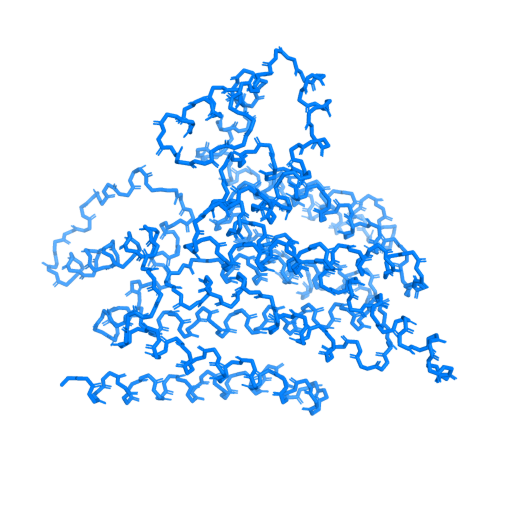 1 225 ? -20.552 11.583 7.774 1.00 83.56 225 ARG A N 1
ATOM 1829 C CA . ARG A 1 225 ? -20.914 10.772 8.951 1.00 83.56 225 ARG A CA 1
ATOM 1830 C C . ARG A 1 225 ? -20.332 11.294 10.261 1.00 83.56 225 ARG A C 1
ATOM 1832 O O . ARG A 1 225 ? -20.878 10.998 11.327 1.00 83.56 225 ARG A O 1
ATOM 1839 N N . ASN A 1 226 ? -19.237 12.051 10.227 1.00 79.06 226 ASN A N 1
ATOM 1840 C CA . ASN A 1 226 ? -18.616 12.564 11.442 1.00 79.06 226 ASN A CA 1
ATOM 1841 C C . ASN A 1 226 ? -19.251 13.896 11.886 1.00 79.06 226 ASN A C 1
ATOM 1843 O O . ASN A 1 226 ? -18.820 14.990 11.513 1.00 79.06 226 ASN A O 1
ATOM 1847 N N . LYS A 1 227 ? -20.288 13.800 12.730 1.00 75.62 227 LYS A N 1
ATOM 1848 C CA . LYS A 1 227 ? -20.986 14.960 13.319 1.00 75.62 227 LYS A CA 1
ATOM 1849 C C . LYS A 1 227 ? -20.121 15.785 14.287 1.00 75.62 227 LYS A C 1
ATOM 1851 O O . LYS A 1 227 ? -20.470 16.922 14.566 1.00 75.62 227 LYS A O 1
ATOM 1856 N N . LYS A 1 228 ? -18.998 15.245 14.783 1.00 73.12 228 LYS A N 1
ATOM 1857 C CA . LYS A 1 228 ? -18.110 15.940 15.737 1.00 73.12 228 LYS A CA 1
ATOM 1858 C C . LYS A 1 228 ? -17.201 16.986 15.080 1.00 73.12 228 LYS A C 1
ATOM 1860 O O . LYS A 1 228 ? -16.566 17.769 15.778 1.00 73.12 228 LYS A O 1
ATOM 1865 N N . ILE A 1 229 ? -17.093 16.976 13.753 1.00 71.44 229 ILE A N 1
ATOM 1866 C CA . ILE A 1 229 ? -16.249 17.912 13.007 1.00 71.44 229 ILE A CA 1
ATOM 1867 C C . ILE A 1 229 ? -17.033 19.209 12.786 1.00 71.44 229 ILE A C 1
ATOM 1869 O O . ILE A 1 229 ? -18.134 19.170 12.235 1.00 71.44 229 ILE A O 1
ATOM 1873 N N . LYS A 1 230 ? -16.463 20.351 13.197 1.00 73.06 230 LYS A N 1
ATOM 1874 C CA . LYS A 1 230 ? -17.070 21.676 12.982 1.00 73.06 230 LYS A CA 1
ATOM 1875 C C . LYS A 1 230 ? -17.262 21.949 11.485 1.00 73.06 230 LYS A C 1
ATOM 1877 O O . LYS A 1 230 ? -16.444 21.531 10.667 1.00 73.06 230 LYS A O 1
ATOM 1882 N N . VAL A 1 231 ? -18.317 22.688 11.139 1.00 72.44 231 VAL A N 1
ATOM 1883 C CA . VAL A 1 231 ? -18.679 23.010 9.744 1.00 72.44 231 VAL A CA 1
ATOM 1884 C C . VAL A 1 231 ? -17.531 23.699 8.999 1.00 72.44 231 VAL A C 1
ATOM 1886 O O . VAL A 1 231 ? -17.255 23.334 7.862 1.00 72.44 231 VAL A O 1
ATOM 1889 N N . SER A 1 232 ? -16.786 24.593 9.657 1.00 70.50 232 SER A N 1
ATOM 1890 C CA . SER A 1 232 ? -15.617 25.263 9.069 1.00 70.50 232 SER A CA 1
ATOM 1891 C C . SER A 1 232 ? -14.530 24.289 8.600 1.00 70.50 232 SER A C 1
ATOM 1893 O O . SER A 1 232 ? -13.969 24.458 7.524 1.00 70.50 232 SER A O 1
ATOM 1895 N N . TYR A 1 233 ? -14.275 23.214 9.350 1.00 68.81 233 TYR A N 1
ATOM 1896 C CA . TYR A 1 233 ? -13.304 22.188 8.960 1.00 68.81 233 TYR A CA 1
ATOM 1897 C C . TYR A 1 233 ? -13.815 21.283 7.842 1.00 68.81 233 TYR A C 1
ATOM 1899 O O . TYR A 1 233 ? -13.020 20.809 7.030 1.00 68.81 233 TYR A O 1
ATOM 1907 N N . LYS A 1 234 ? -15.132 21.050 7.780 1.00 69.81 234 LYS A N 1
ATOM 1908 C CA . LYS A 1 234 ? -15.753 20.352 6.646 1.00 69.81 234 LYS A CA 1
ATOM 1909 C C . LYS A 1 234 ? -15.604 21.181 5.376 1.00 69.81 234 LYS A C 1
ATOM 1911 O O . LYS A 1 234 ? -15.124 20.654 4.383 1.00 69.81 234 LYS A O 1
ATOM 1916 N N . ALA A 1 235 ? -15.929 22.471 5.444 1.00 70.25 235 ALA A N 1
ATOM 1917 C CA . ALA A 1 235 ? -15.784 23.403 4.332 1.00 70.25 235 ALA A CA 1
ATOM 1918 C C . ALA A 1 235 ? -14.324 23.519 3.871 1.00 70.25 235 ALA A C 1
ATOM 1920 O O . ALA A 1 235 ? -14.062 23.400 2.681 1.00 70.25 235 ALA A O 1
ATOM 1921 N N . PHE A 1 236 ? -13.368 23.636 4.800 1.00 72.50 236 PHE A N 1
ATOM 1922 C CA . PHE A 1 236 ? -11.940 23.645 4.469 1.00 72.50 236 PHE A CA 1
ATOM 1923 C C . PHE A 1 236 ? -11.495 22.348 3.785 1.00 72.50 236 PHE A C 1
ATOM 1925 O O . PHE A 1 236 ? -10.820 22.386 2.764 1.00 72.50 236 PHE A O 1
ATOM 1932 N N . SER A 1 237 ? -11.903 21.193 4.316 1.00 65.88 237 SER A N 1
ATOM 1933 C CA . SER A 1 237 ? -11.517 19.899 3.744 1.00 65.88 237 SER A CA 1
ATOM 1934 C C . SER A 1 237 ? -12.138 19.682 2.366 1.00 65.88 237 SER A C 1
ATOM 1936 O O . SER A 1 237 ? -11.466 19.156 1.490 1.00 65.88 237 SER A O 1
ATOM 1938 N N . ILE A 1 238 ? -13.386 20.116 2.155 1.00 70.50 238 ILE A N 1
ATOM 1939 C CA . ILE A 1 238 ? -14.066 20.079 0.851 1.00 70.50 238 ILE A CA 1
ATOM 1940 C C . ILE A 1 238 ? -13.410 21.056 -0.129 1.00 70.50 238 ILE A C 1
ATOM 1942 O O . ILE A 1 238 ? -13.154 20.679 -1.265 1.00 70.50 238 ILE A O 1
ATOM 1946 N N . GLY A 1 239 ? -13.095 22.279 0.302 1.00 72.12 239 GLY A N 1
ATOM 1947 C CA . GLY A 1 239 ? -12.404 23.268 -0.528 1.00 72.12 239 GLY A CA 1
ATOM 1948 C C . GLY A 1 239 ? -11.009 22.800 -0.934 1.00 72.12 239 GLY A C 1
ATOM 1949 O O . GLY A 1 239 ? -10.608 22.957 -2.081 1.00 72.12 239 GLY A O 1
ATOM 1950 N N . LEU A 1 240 ? -10.296 22.133 -0.030 1.00 69.38 240 LEU A N 1
ATOM 1951 C CA . LEU A 1 240 ? -8.993 21.552 -0.323 1.00 69.38 240 LEU A CA 1
ATOM 1952 C C . LEU A 1 240 ? -9.102 20.306 -1.215 1.00 69.38 240 LEU A C 1
ATOM 1954 O O . LEU A 1 240 ? -8.284 20.130 -2.112 1.00 69.38 240 LEU A O 1
ATOM 1958 N N . LEU A 1 241 ? -10.136 19.481 -1.029 1.00 70.50 241 LEU A N 1
ATOM 1959 C CA . LEU A 1 241 ? -10.472 18.378 -1.934 1.00 70.50 241 LEU A CA 1
ATOM 1960 C C . LEU A 1 241 ? -10.746 18.891 -3.352 1.00 70.50 241 LEU A C 1
ATOM 1962 O O . LEU A 1 241 ? -10.235 18.333 -4.317 1.00 70.50 241 LEU A O 1
ATOM 1966 N N . ALA A 1 242 ? -11.524 19.969 -3.460 1.00 67.31 242 ALA A N 1
ATOM 1967 C CA . ALA A 1 242 ? -11.803 20.656 -4.711 1.00 67.31 242 ALA A CA 1
ATOM 1968 C C . ALA A 1 242 ? -10.518 21.237 -5.313 1.00 67.31 242 ALA A C 1
ATOM 1970 O O . ALA A 1 242 ? -10.298 21.080 -6.503 1.00 67.31 242 ALA A O 1
ATOM 1971 N N . GLY A 1 243 ? -9.626 21.810 -4.501 1.00 68.88 243 GLY A N 1
ATOM 1972 C CA . GLY A 1 243 ? -8.307 22.270 -4.944 1.00 68.88 243 GLY A CA 1
ATOM 1973 C C . GLY A 1 243 ? -7.444 21.144 -5.517 1.00 6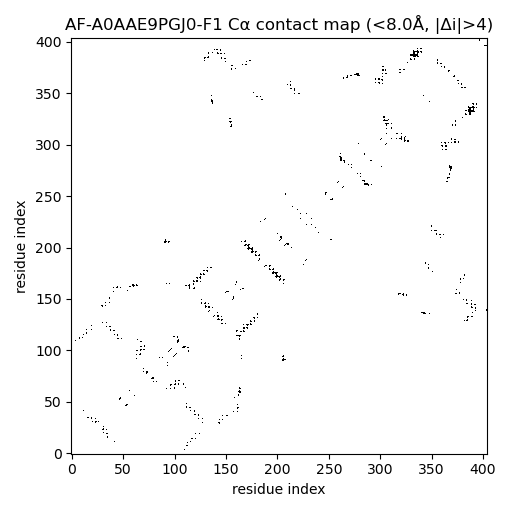8.88 243 GLY A C 1
ATOM 1974 O O . GLY A 1 243 ? -6.889 21.290 -6.600 1.00 68.88 243 GLY A O 1
ATOM 1975 N N . ILE A 1 244 ? -7.390 19.987 -4.848 1.00 69.56 244 ILE A N 1
ATOM 1976 C CA . ILE A 1 244 ? -6.697 18.797 -5.367 1.00 69.56 244 ILE A CA 1
ATOM 1977 C C . ILE A 1 244 ? -7.343 18.341 -6.679 1.00 69.56 244 ILE A C 1
ATOM 1979 O O . ILE A 1 244 ? -6.641 18.108 -7.655 1.00 69.56 244 ILE A O 1
ATOM 1983 N N . LEU A 1 245 ? -8.673 18.267 -6.737 1.00 66.81 245 LEU A N 1
ATOM 1984 C CA . LEU A 1 245 ? -9.413 17.912 -7.949 1.00 66.81 245 LEU A CA 1
ATOM 1985 C C . LEU A 1 245 ? -9.199 18.900 -9.103 1.00 66.81 245 LEU A C 1
ATOM 1987 O O . LEU A 1 245 ? -9.156 18.472 -10.249 1.00 66.81 245 LEU A O 1
ATOM 1991 N N . LEU A 1 246 ? -9.037 20.191 -8.813 1.00 60.03 246 LEU A N 1
ATOM 1992 C CA . LEU A 1 246 ? -8.725 21.234 -9.793 1.00 60.03 246 LEU A CA 1
ATOM 1993 C C . LEU A 1 246 ? -7.272 21.158 -10.274 1.00 60.03 246 LEU A C 1
ATOM 1995 O O . LEU A 1 246 ? -7.006 21.387 -11.444 1.00 60.03 246 LEU A O 1
ATOM 1999 N N . ILE A 1 247 ? -6.322 20.781 -9.420 1.00 64.94 247 ILE A N 1
ATOM 2000 C CA . ILE A 1 247 ? -4.945 20.513 -9.866 1.00 64.94 247 ILE A CA 1
ATOM 2001 C C . ILE A 1 247 ? -4.927 19.269 -10.763 1.00 64.94 247 ILE A C 1
ATOM 2003 O O . ILE A 1 247 ? -4.308 19.262 -11.825 1.00 64.94 247 ILE A O 1
ATOM 2007 N N . LEU A 1 248 ? -5.681 18.236 -10.382 1.00 64.62 248 LEU A N 1
ATOM 2008 C CA . LEU A 1 248 ? -5.876 17.046 -11.206 1.00 64.62 248 LEU A CA 1
ATOM 2009 C C . LEU A 1 248 ? -6.706 17.339 -12.465 1.00 64.62 248 LEU A C 1
ATOM 2011 O O . LEU A 1 248 ? -6.642 16.562 -13.414 1.00 64.62 248 LEU A O 1
ATOM 2015 N N . SER A 1 249 ? -7.455 18.445 -12.529 1.00 55.44 249 SER A N 1
ATOM 2016 C CA . SER A 1 249 ? -8.291 18.758 -13.691 1.00 55.44 249 SER A CA 1
ATOM 2017 C C . SER A 1 249 ? -7.497 19.120 -14.932 1.00 55.44 249 SER A C 1
ATOM 2019 O O . SER A 1 249 ? -7.947 18.864 -16.047 1.00 55.44 249 SER A O 1
ATOM 2021 N N . GLN A 1 250 ? -6.285 19.630 -14.735 1.00 54.78 250 GLN A N 1
ATOM 2022 C CA . GLN A 1 250 ? -5.363 19.959 -15.817 1.00 54.78 250 GLN A CA 1
ATOM 2023 C C . GLN A 1 250 ? -4.514 18.766 -16.278 1.00 54.78 250 GLN A C 1
ATOM 2025 O O . GLN A 1 250 ? -3.749 18.876 -17.233 1.00 54.78 250 GLN A O 1
ATOM 2030 N N . SER A 1 251 ? -4.657 17.610 -15.630 1.00 62.00 251 SER A N 1
ATOM 2031 C CA . SER A 1 251 ? -3.910 16.395 -15.957 1.00 62.00 251 SER A CA 1
ATOM 2032 C C . SER A 1 251 ? -4.647 15.497 -16.962 1.00 62.00 251 SER A C 1
ATOM 2034 O O . SER A 1 251 ? -5.839 15.659 -17.247 1.00 62.00 251 SER A O 1
ATOM 2036 N N . SER A 1 252 ? -3.950 14.475 -17.462 1.00 60.00 252 SER A N 1
ATOM 2037 C CA . SER A 1 252 ? -4.531 13.388 -18.264 1.00 60.00 252 SER A CA 1
ATOM 2038 C C . SER A 1 252 ? -5.661 12.619 -17.536 1.00 60.00 252 SER A C 1
ATOM 2040 O O . SER A 1 252 ? -6.460 11.928 -18.173 1.00 60.00 252 SER A O 1
ATOM 2042 N N . TYR A 1 253 ? -5.804 12.789 -16.215 1.00 60.69 253 TYR A N 1
ATOM 2043 C CA . TYR A 1 253 ? -6.704 12.008 -15.363 1.00 60.69 253 TYR A CA 1
ATOM 2044 C C . TYR A 1 253 ? -8.182 12.384 -15.441 1.00 60.69 253 TYR A C 1
ATOM 2046 O O . TYR A 1 253 ? -9.028 11.495 -15.340 1.00 60.69 253 TYR A O 1
ATOM 2054 N N . LEU A 1 254 ? -8.538 13.658 -15.644 1.00 57.28 254 LEU A N 1
ATOM 2055 C CA . LEU A 1 254 ? -9.951 14.003 -15.863 1.00 57.28 254 LEU A CA 1
ATOM 2056 C C . LEU A 1 254 ? -10.446 13.550 -17.234 1.00 57.28 254 LEU A C 1
ATOM 2058 O O . LEU A 1 254 ? -11.606 13.165 -17.352 1.00 57.28 254 LEU A O 1
ATOM 2062 N N . ARG A 1 255 ? -9.570 13.520 -18.247 1.00 61.97 255 ARG A N 1
ATOM 2063 C CA . ARG A 1 255 ? -9.887 12.893 -19.538 1.00 61.97 255 ARG A CA 1
ATOM 2064 C C . ARG A 1 255 ? -10.168 11.401 -19.360 1.00 61.97 255 ARG A C 1
ATOM 2066 O O . ARG A 1 255 ? -11.141 10.903 -19.920 1.00 61.97 255 ARG A O 1
ATOM 2073 N N . PHE A 1 256 ? -9.396 10.715 -18.514 1.00 64.31 256 PHE A N 1
ATOM 2074 C CA . PHE A 1 256 ? -9.684 9.331 -18.129 1.00 64.31 256 PHE A CA 1
ATOM 2075 C C . PHE A 1 256 ? -11.042 9.210 -17.416 1.00 64.31 256 PHE A C 1
ATOM 2077 O O . PHE A 1 256 ? -11.876 8.429 -17.849 1.00 64.31 256 PHE A O 1
ATOM 2084 N N . LEU A 1 257 ? -11.325 10.023 -16.391 1.00 62.88 257 LEU A N 1
ATOM 2085 C CA . LEU A 1 257 ? -12.602 9.957 -15.659 1.00 62.88 257 LEU A CA 1
ATOM 2086 C C . LEU A 1 257 ? -13.828 10.294 -16.525 1.00 62.88 257 LEU A C 1
ATOM 2088 O O . LEU A 1 257 ? -14.865 9.654 -16.378 1.00 62.88 257 LEU A O 1
ATOM 2092 N N . GLY A 1 258 ? -13.708 11.259 -17.440 1.00 63.50 258 GLY A N 1
ATOM 2093 C CA . GLY A 1 258 ? -14.773 11.639 -18.373 1.00 63.50 258 GLY A CA 1
ATOM 2094 C C . GLY A 1 258 ? -15.016 10.632 -19.503 1.00 63.50 258 GLY A C 1
ATOM 2095 O O . GLY A 1 258 ? -16.060 10.689 -20.144 1.00 63.50 258 GLY A O 1
ATOM 2096 N N . SER A 1 259 ? -14.084 9.702 -19.739 1.00 69.94 259 SER A N 1
ATOM 2097 C CA . SER A 1 259 ? -14.194 8.657 -20.770 1.00 69.94 259 SER A CA 1
ATOM 2098 C C . SER A 1 259 ? -14.607 7.291 -20.219 1.00 69.94 259 SER A C 1
ATOM 2100 O O . SER A 1 259 ? -14.826 6.368 -21.005 1.00 69.94 259 SER A O 1
ATOM 2102 N N . ILE A 1 260 ? -14.769 7.146 -18.895 1.00 75.62 260 ILE A N 1
ATOM 2103 C CA . ILE A 1 260 ? -15.204 5.877 -18.304 1.00 75.62 260 ILE A CA 1
ATOM 2104 C C . ILE A 1 260 ? -16.664 5.613 -18.677 1.00 75.62 260 ILE A C 1
ATOM 2106 O O . ILE A 1 260 ? -17.600 6.180 -18.116 1.00 75.62 260 ILE A O 1
ATOM 2110 N N . ASN A 1 261 ? -16.847 4.682 -19.601 1.00 87.06 261 ASN A N 1
ATOM 2111 C CA . ASN A 1 261 ? -18.116 4.048 -19.917 1.00 87.06 261 ASN A CA 1
ATOM 2112 C C . ASN A 1 261 ? -17.901 2.521 -20.015 1.00 87.06 261 ASN A C 1
ATOM 2114 O O . ASN A 1 261 ? -16.750 2.070 -20.050 1.00 87.06 261 ASN A O 1
ATOM 2118 N N . PRO A 1 262 ? -18.969 1.703 -20.045 1.00 88.56 262 PRO A N 1
ATOM 2119 C CA . PRO A 1 262 ? -18.834 0.248 -20.122 1.00 88.56 262 PRO A CA 1
ATOM 2120 C C . PRO A 1 262 ? -17.982 -0.211 -21.315 1.00 88.56 262 PRO A C 1
ATOM 2122 O O . PRO A 1 262 ? -17.083 -1.032 -21.144 1.00 88.56 262 PRO A O 1
ATOM 2125 N N . HIS A 1 263 ? -18.162 0.401 -22.491 1.00 88.69 263 HIS A N 1
ATOM 2126 C CA . HIS A 1 263 ? -17.383 0.075 -23.688 1.00 88.69 263 HIS A CA 1
ATOM 2127 C C . HIS A 1 263 ? -15.895 0.414 -23.554 1.00 88.69 263 HIS A C 1
ATOM 2129 O O . HIS A 1 263 ? -15.057 -0.320 -24.073 1.00 88.69 263 HIS A O 1
ATOM 2135 N N . TYR A 1 264 ? -15.542 1.482 -22.836 1.00 87.38 264 TYR A N 1
ATOM 2136 C CA . TYR A 1 264 ? -14.152 1.809 -22.525 1.00 87.38 264 TYR A CA 1
ATOM 2137 C C . TYR A 1 264 ? -13.515 0.718 -21.660 1.00 87.38 264 TYR A C 1
ATOM 2139 O O . TYR A 1 264 ? -12.410 0.272 -21.962 1.00 87.38 264 TYR A O 1
ATOM 2147 N N . LEU A 1 265 ? -14.214 0.244 -20.621 1.00 86.38 265 LEU A N 1
ATOM 2148 C CA . LEU A 1 265 ? -13.720 -0.850 -19.775 1.00 86.38 265 LEU A CA 1
ATOM 2149 C C . LEU A 1 265 ? -13.527 -2.134 -20.590 1.00 86.38 265 LEU A C 1
ATOM 2151 O O . LEU A 1 265 ? -12.503 -2.800 -20.447 1.00 86.38 265 LEU A O 1
ATOM 2155 N N .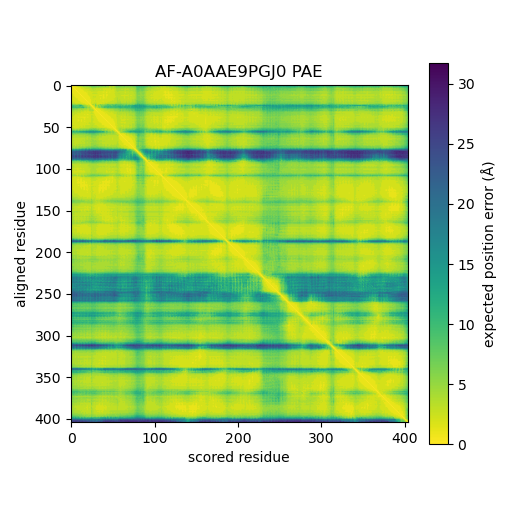 SER A 1 266 ? -14.460 -2.447 -21.488 1.00 88.38 266 SER A N 1
ATOM 2156 C CA . SER A 1 266 ? -14.329 -3.565 -22.422 1.00 88.38 266 SER A CA 1
ATOM 2157 C C . SER A 1 266 ? -13.133 -3.421 -23.352 1.00 88.38 266 SER A C 1
ATOM 2159 O O . SER A 1 266 ? -12.327 -4.340 -23.472 1.00 88.38 266 SER A O 1
ATOM 2161 N N . ALA A 1 267 ? -12.998 -2.266 -24.005 1.00 87.69 267 ALA A N 1
ATOM 2162 C CA . ALA A 1 267 ? -11.908 -1.990 -24.932 1.00 87.69 267 ALA A CA 1
ATOM 2163 C C . ALA A 1 267 ? -10.549 -2.047 -24.224 1.00 87.69 267 ALA A C 1
ATOM 2165 O O . ALA A 1 267 ? -9.602 -2.621 -24.758 1.00 87.69 267 ALA A O 1
ATOM 2166 N N . TYR A 1 268 ? -10.472 -1.521 -22.998 1.00 85.69 268 TYR A N 1
ATOM 2167 C CA . TYR A 1 268 ? -9.290 -1.631 -22.153 1.00 85.69 268 TYR A CA 1
ATOM 2168 C C . TYR A 1 268 ? -8.960 -3.095 -21.844 1.00 85.69 268 TYR A C 1
ATOM 2170 O O . TYR A 1 268 ? -7.832 -3.520 -22.059 1.00 85.69 268 TYR A O 1
ATOM 2178 N N . ARG A 1 269 ? -9.935 -3.910 -21.423 1.00 86.75 269 ARG A N 1
ATOM 2179 C CA . ARG A 1 269 ? -9.689 -5.339 -21.162 1.00 86.75 269 ARG A CA 1
ATOM 2180 C C . ARG A 1 269 ? -9.235 -6.087 -22.417 1.00 86.75 269 ARG A C 1
ATOM 2182 O O . ARG A 1 269 ? -8.255 -6.824 -22.356 1.00 86.75 269 ARG A O 1
ATOM 2189 N N . ARG A 1 270 ? -9.893 -5.864 -23.561 1.00 86.81 270 ARG A N 1
ATOM 2190 C CA . ARG A 1 270 ? -9.522 -6.477 -24.850 1.00 86.81 270 ARG A CA 1
ATOM 2191 C C . ARG A 1 270 ? -8.118 -6.084 -25.296 1.00 86.81 270 ARG A C 1
ATOM 2193 O O . ARG A 1 270 ? -7.390 -6.940 -25.790 1.00 86.81 270 ARG A O 1
ATOM 2200 N N . SER A 1 271 ? -7.721 -4.826 -25.093 1.00 85.75 271 SER A N 1
ATOM 2201 C CA . SER A 1 271 ? -6.367 -4.387 -25.440 1.00 85.75 271 SER A CA 1
ATOM 2202 C C . SER A 1 271 ? -5.316 -5.099 -24.594 1.00 85.75 271 SER A C 1
ATOM 2204 O O . SER A 1 271 ? -4.295 -5.498 -25.132 1.00 85.75 271 SER A O 1
ATOM 2206 N N . GLN A 1 272 ? -5.582 -5.333 -23.307 1.00 83.31 272 GLN A N 1
ATOM 2207 C CA . GLN A 1 272 ? -4.665 -6.058 -22.427 1.00 83.31 272 GLN A CA 1
ATOM 2208 C C . GLN A 1 272 ? -4.576 -7.559 -22.765 1.00 83.31 272 GLN A C 1
ATOM 2210 O O . GLN A 1 272 ? -3.490 -8.131 -22.689 1.00 83.31 272 GLN A O 1
ATOM 2215 N N . ILE A 1 273 ? -5.681 -8.188 -23.192 1.00 84.06 273 ILE A N 1
ATOM 2216 C CA . ILE A 1 273 ? -5.715 -9.612 -23.582 1.00 84.06 273 ILE A CA 1
ATOM 2217 C C . ILE A 1 273 ? -4.736 -9.927 -24.718 1.00 84.06 273 ILE A C 1
ATOM 2219 O O . ILE A 1 273 ? -4.131 -10.994 -24.721 1.00 84.06 273 ILE A O 1
ATOM 2223 N N . ALA A 1 274 ? -4.549 -9.003 -25.661 1.00 79.94 274 ALA A N 1
ATOM 2224 C CA . ALA A 1 274 ? -3.679 -9.220 -26.815 1.00 79.94 274 ALA A CA 1
ATOM 2225 C C . ALA A 1 274 ? -2.186 -9.363 -26.455 1.00 79.94 274 ALA A C 1
ATOM 2227 O O . ALA A 1 274 ? -1.433 -9.940 -27.236 1.00 79.94 274 ALA A O 1
ATOM 2228 N N . TYR A 1 275 ? -1.754 -8.849 -25.297 1.00 80.00 275 TYR A N 1
ATOM 2229 C CA . TYR A 1 275 ? -0.333 -8.754 -24.934 1.00 80.00 275 TYR A CA 1
ATOM 2230 C C . TYR A 1 275 ? 0.054 -9.554 -23.688 1.00 80.00 275 TYR A C 1
ATOM 2232 O O . TYR A 1 275 ? 1.245 -9.705 -23.415 1.00 80.00 275 TYR A O 1
ATOM 2240 N N . LEU A 1 276 ? -0.917 -10.032 -22.904 1.00 81.69 276 LEU A N 1
ATOM 2241 C CA . LEU A 1 276 ? -0.657 -10.608 -21.587 1.00 81.69 276 LEU A CA 1
ATOM 2242 C C . LEU A 1 276 ? -0.971 -12.108 -21.546 1.00 81.69 276 LEU A C 1
ATOM 2244 O O . LEU A 1 276 ? -2.043 -12.521 -21.989 1.00 81.69 276 LEU A O 1
ATOM 2248 N N . PRO A 1 277 ? -0.072 -12.930 -20.975 1.00 78.88 277 PRO A N 1
ATOM 2249 C CA . PRO A 1 277 ? -0.359 -14.335 -20.724 1.00 78.88 277 PRO A CA 1
ATOM 2250 C C . PRO A 1 277 ? -1.340 -14.497 -19.553 1.00 78.88 277 PRO A C 1
ATOM 2252 O O . PRO A 1 277 ? -1.457 -13.622 -18.691 1.00 78.88 277 PRO A O 1
ATOM 2255 N N . ASP A 1 278 ? -2.012 -15.649 -19.504 1.00 80.19 278 ASP A N 1
ATOM 2256 C CA . ASP A 1 278 ? -2.814 -16.107 -18.360 1.00 80.19 278 ASP A CA 1
ATOM 2257 C C . ASP A 1 278 ? -3.891 -15.108 -17.887 1.00 80.19 278 ASP A C 1
ATOM 2259 O O . ASP A 1 278 ? -4.039 -14.795 -16.699 1.00 80.19 278 ASP A O 1
ATOM 2263 N N . VAL A 1 279 ? -4.653 -14.581 -18.845 1.00 86.06 279 VAL A N 1
ATOM 2264 C CA . VAL A 1 279 ? -5.774 -13.667 -18.597 1.00 86.06 279 VAL A CA 1
ATOM 2265 C C . VAL A 1 279 ? -6.989 -14.437 -18.089 1.00 86.06 279 VAL A C 1
ATOM 2267 O O . VAL A 1 279 ? -7.401 -15.440 -18.675 1.00 86.06 279 VAL A O 1
ATOM 2270 N N . TYR A 1 280 ? -7.613 -13.943 -17.018 1.00 86.69 280 TYR A N 1
ATOM 2271 C CA . TYR A 1 280 ? -8.878 -14.492 -16.542 1.00 86.69 280 TYR A CA 1
ATOM 2272 C C . TYR A 1 280 ? -10.076 -13.816 -17.203 1.00 86.69 280 TYR A C 1
ATOM 2274 O O . TYR A 1 280 ? -10.129 -12.596 -17.364 1.00 86.69 280 TYR A O 1
ATOM 2282 N N . LEU A 1 281 ? -11.081 -14.637 -17.522 1.00 88.44 281 LEU A N 1
ATOM 2283 C CA . LEU A 1 281 ? -12.330 -14.215 -18.163 1.00 88.44 281 LEU A CA 1
ATOM 2284 C C . LEU A 1 281 ? -12.074 -13.443 -19.482 1.00 88.44 281 LEU A C 1
ATOM 2286 O O . LEU A 1 281 ? -12.508 -12.296 -19.608 1.00 88.44 281 LEU A O 1
ATOM 2290 N N . PRO A 1 282 ? -11.374 -14.043 -20.470 1.00 86.94 282 PRO A N 1
ATOM 2291 C CA . PRO A 1 282 ? -10.993 -13.354 -21.710 1.00 86.94 282 PRO A CA 1
ATOM 2292 C C . PRO A 1 282 ? -12.198 -12.951 -22.573 1.00 86.94 282 PRO A C 1
ATOM 2294 O O . PRO A 1 282 ? -12.135 -11.972 -23.306 1.00 86.94 282 PRO A O 1
ATOM 2297 N N . ASN A 1 283 ? -13.318 -13.665 -22.446 1.00 88.56 283 ASN A N 1
ATOM 2298 C CA . ASN A 1 283 ? -14.542 -13.404 -23.207 1.00 88.56 283 ASN A CA 1
ATOM 2299 C C . ASN A 1 283 ? -15.490 -12.415 -22.505 1.00 88.56 283 ASN A C 1
ATOM 2301 O O . ASN A 1 283 ? -16.642 -12.282 -22.910 1.00 88.56 283 ASN A O 1
ATOM 2305 N N . LEU A 1 284 ? -15.047 -11.769 -21.421 1.00 89.38 284 LEU A N 1
ATOM 2306 C CA . LEU A 1 284 ? -15.877 -10.830 -20.678 1.00 89.38 284 LEU A CA 1
ATOM 2307 C C . LEU A 1 284 ? -16.002 -9.501 -21.429 1.00 89.38 284 LEU A C 1
ATOM 2309 O O . LEU A 1 284 ? -15.001 -8.838 -21.702 1.00 89.38 284 LEU A O 1
ATOM 2313 N N . ASP A 1 285 ? -17.240 -9.091 -21.688 1.00 89.56 285 ASP A N 1
ATOM 2314 C CA . ASP A 1 285 ? -17.575 -7.839 -22.354 1.00 89.56 285 ASP A CA 1
ATOM 2315 C C . ASP A 1 285 ? -18.717 -7.127 -21.616 1.00 89.56 285 ASP A C 1
ATOM 2317 O O . ASP A 1 285 ? -19.614 -7.767 -21.066 1.00 89.56 285 ASP A O 1
ATOM 2321 N N . TYR A 1 286 ? -18.677 -5.800 -21.591 1.00 91.19 286 TYR A N 1
ATOM 2322 C CA . TYR A 1 286 ? -19.671 -4.936 -20.970 1.00 91.19 286 TYR A CA 1
ATOM 2323 C C . TYR A 1 286 ? -20.448 -4.157 -22.037 1.00 91.19 286 TYR A C 1
ATOM 2325 O O . TYR A 1 286 ? -19.894 -3.306 -22.739 1.00 91.19 286 TYR A O 1
ATOM 2333 N N . SER A 1 287 ? -21.756 -4.402 -22.120 1.00 91.75 287 SER A N 1
ATOM 2334 C CA . SER A 1 287 ? -22.672 -3.609 -22.949 1.00 91.75 287 SER A CA 1
ATOM 2335 C C . SER A 1 287 ? -23.338 -2.483 -22.150 1.00 91.75 287 SER A C 1
ATOM 2337 O O . SER A 1 287 ? -23.713 -1.453 -22.706 1.00 91.75 287 SER A O 1
ATOM 2339 N N . SER A 1 288 ? -23.435 -2.642 -20.827 1.00 94.19 288 SER A N 1
ATOM 2340 C CA . SER A 1 288 ? -24.082 -1.689 -19.928 1.00 94.19 288 SER A CA 1
ATOM 2341 C C . SER A 1 288 ? -23.418 -1.637 -18.545 1.00 94.19 288 SER A C 1
ATOM 2343 O O . SER A 1 288 ? -22.643 -2.512 -18.161 1.00 94.19 288 SER A O 1
ATOM 2345 N N . TRP A 1 289 ? -23.748 -0.617 -17.744 1.00 93.00 289 TRP A N 1
ATOM 2346 C CA . TRP A 1 289 ? -23.327 -0.548 -16.335 1.00 93.00 289 TRP A CA 1
ATOM 2347 C C . TRP A 1 289 ? -23.932 -1.658 -15.469 1.00 93.00 289 TRP A C 1
ATOM 2349 O O . TRP A 1 289 ? -23.356 -2.013 -14.441 1.00 93.00 289 TRP A O 1
ATOM 2359 N N . ILE A 1 290 ? -25.074 -2.209 -15.887 1.00 95.12 290 ILE A N 1
ATOM 2360 C CA . ILE A 1 290 ? -25.699 -3.355 -15.226 1.00 95.12 290 ILE A CA 1
ATOM 2361 C C . ILE A 1 290 ? -24.800 -4.579 -15.405 1.00 95.12 290 ILE A C 1
ATOM 2363 O O . ILE A 1 290 ? -24.507 -5.252 -14.420 1.00 95.12 290 ILE A O 1
ATOM 2367 N N . ASP A 1 291 ? -24.267 -4.801 -16.608 1.00 93.81 291 ASP A N 1
ATOM 2368 C CA . ASP A 1 291 ? -23.326 -5.899 -16.861 1.00 93.81 291 ASP A CA 1
ATOM 2369 C C . ASP A 1 291 ? -22.071 -5.748 -16.005 1.00 93.81 291 ASP A C 1
ATOM 2371 O O . ASP A 1 291 ? -21.618 -6.714 -15.393 1.00 93.81 291 ASP A O 1
ATOM 2375 N N . VAL A 1 292 ? -21.526 -4.529 -15.905 1.00 92.62 292 VAL A N 1
ATOM 2376 C CA . VAL A 1 292 ? -20.377 -4.250 -15.029 1.00 92.62 292 VAL A CA 1
ATOM 2377 C C . VAL A 1 292 ? -20.710 -4.648 -13.589 1.00 92.62 292 VAL A C 1
ATOM 2379 O O . VAL A 1 292 ? -19.968 -5.415 -12.977 1.00 92.62 292 VAL A O 1
ATOM 2382 N N . ALA A 1 293 ? -21.842 -4.183 -13.055 1.00 93.88 293 ALA A N 1
ATOM 2383 C CA . ALA A 1 293 ? -22.252 -4.469 -11.682 1.00 93.88 293 ALA A CA 1
ATOM 2384 C C . ALA A 1 293 ? -22.482 -5.969 -11.422 1.00 93.88 293 ALA A C 1
ATOM 2386 O O . ALA A 1 293 ? -22.095 -6.465 -10.363 1.00 93.88 293 ALA A O 1
ATOM 2387 N N . LEU A 1 294 ? -23.064 -6.696 -12.380 1.00 95.19 294 LEU A N 1
ATOM 2388 C CA . LEU A 1 294 ? -23.294 -8.141 -12.279 1.00 95.19 294 LEU A CA 1
ATOM 2389 C C . LEU A 1 294 ? -21.993 -8.953 -12.324 1.00 95.19 294 LEU A C 1
ATOM 2391 O O . LEU A 1 294 ? -21.915 -10.011 -11.702 1.00 95.19 294 LEU A O 1
ATOM 2395 N N . ASN A 1 295 ? -20.962 -8.452 -13.009 1.00 94.69 295 ASN A N 1
ATOM 2396 C CA . ASN A 1 295 ? -19.669 -9.130 -13.128 1.00 94.69 295 ASN A CA 1
ATOM 2397 C C . ASN A 1 295 ? -18.675 -8.780 -12.009 1.00 94.69 295 ASN A C 1
ATOM 2399 O O . ASN A 1 295 ? -17.739 -9.547 -11.768 1.00 94.69 295 ASN A O 1
ATOM 2403 N N . VAL A 1 296 ? -18.885 -7.677 -11.279 1.00 94.50 296 VAL A N 1
ATOM 2404 C CA . VAL A 1 296 ? -18.042 -7.274 -10.136 1.00 94.50 296 VAL A CA 1
ATOM 2405 C C . VAL A 1 296 ? -17.796 -8.409 -9.131 1.00 94.50 296 VAL A C 1
ATOM 2407 O O . VAL A 1 296 ? -16.639 -8.592 -8.766 1.00 94.50 296 VAL A O 1
ATOM 2410 N N . PRO A 1 297 ? -18.791 -9.196 -8.671 1.00 95.38 297 PRO A N 1
ATOM 2411 C CA . PRO A 1 297 ? -18.546 -10.259 -7.694 1.00 95.38 297 PRO A CA 1
ATOM 2412 C C . PRO A 1 297 ? -17.557 -11.319 -8.191 1.00 95.38 297 PRO A C 1
ATOM 2414 O O . PRO A 1 297 ? -16.686 -11.755 -7.438 1.00 95.38 297 PRO A O 1
ATOM 2417 N N . VAL A 1 298 ? -17.667 -11.700 -9.468 1.00 94.88 298 VAL A N 1
ATOM 2418 C CA . VAL A 1 298 ? -16.775 -12.684 -10.091 1.00 94.88 298 VAL A CA 1
ATOM 2419 C C . VAL A 1 298 ? -15.378 -12.085 -10.243 1.00 94.88 298 VAL A C 1
ATOM 2421 O O . VAL A 1 298 ? -14.404 -12.690 -9.804 1.00 94.88 298 VAL A O 1
ATOM 2424 N N . LEU A 1 299 ? -15.265 -10.865 -10.769 1.00 93.50 299 LEU A N 1
ATOM 2425 C CA . LEU A 1 299 ? -13.980 -10.171 -10.910 1.00 93.50 299 LEU A CA 1
ATOM 2426 C C . LEU A 1 299 ? -13.279 -9.961 -9.568 1.00 93.50 299 LEU A C 1
ATOM 2428 O O . LEU A 1 299 ? -12.081 -10.197 -9.452 1.00 93.50 299 LEU A O 1
ATOM 2432 N N . PHE A 1 300 ? -14.028 -9.572 -8.539 1.00 94.94 300 PHE A N 1
ATOM 2433 C CA . PHE A 1 300 ? -13.532 -9.421 -7.176 1.00 94.94 300 PHE A CA 1
ATOM 2434 C C . PHE A 1 300 ? -12.942 -10.737 -6.658 1.00 94.94 300 PHE A C 1
ATOM 2436 O O . PHE A 1 300 ? -11.846 -10.747 -6.095 1.00 94.94 300 PHE A O 1
ATOM 2443 N N . PHE A 1 301 ? -13.640 -11.854 -6.883 1.00 94.06 301 PHE A N 1
ATOM 2444 C CA . PHE A 1 301 ? -13.171 -13.183 -6.500 1.00 94.06 301 PHE A CA 1
ATOM 2445 C C . PHE A 1 301 ? -11.879 -13.562 -7.239 1.00 94.06 301 PHE A C 1
ATOM 2447 O O . PHE A 1 301 ? -10.895 -13.933 -6.596 1.00 94.06 301 PHE A O 1
ATOM 2454 N N . TYR A 1 302 ? -11.838 -13.398 -8.565 1.00 92.56 302 TYR A N 1
ATOM 2455 C CA . TYR A 1 302 ? -10.637 -13.678 -9.356 1.00 92.56 302 TYR A CA 1
ATOM 2456 C C . TYR A 1 302 ? -9.459 -12.782 -8.951 1.00 92.56 302 TYR A C 1
ATOM 2458 O O . TYR A 1 302 ? -8.355 -13.288 -8.767 1.00 92.56 302 TYR A O 1
ATOM 2466 N N . TYR A 1 303 ? -9.674 -11.487 -8.733 1.00 93.38 303 TYR A N 1
ATOM 2467 C CA . TYR A 1 303 ? -8.613 -10.553 -8.354 1.00 93.38 303 TYR A CA 1
ATOM 2468 C C . TYR A 1 303 ? -7.929 -10.931 -7.029 1.00 93.38 303 TYR A C 1
ATOM 2470 O O . TYR A 1 303 ? -6.698 -10.916 -6.924 1.00 93.38 303 TYR A O 1
ATOM 2478 N N . ILE A 1 304 ? -8.711 -11.308 -6.012 1.00 93.19 304 ILE A N 1
ATOM 2479 C CA . ILE A 1 304 ? -8.152 -11.677 -4.705 1.00 93.19 304 ILE A CA 1
ATOM 2480 C C . ILE A 1 304 ? -7.490 -13.057 -4.747 1.00 93.19 304 ILE A C 1
ATOM 2482 O O . ILE A 1 304 ? -6.432 -13.230 -4.144 1.00 93.19 304 ILE A O 1
ATOM 2486 N N . PHE A 1 305 ? -8.115 -14.036 -5.405 1.00 91.56 305 PHE A N 1
ATOM 2487 C CA . PHE A 1 305 ? -7.772 -15.449 -5.210 1.00 91.56 305 PHE A CA 1
ATOM 2488 C C . PHE A 1 305 ? -6.999 -16.097 -6.360 1.00 91.56 305 PHE A C 1
ATOM 2490 O O . PHE A 1 305 ? -6.596 -17.249 -6.223 1.00 91.56 305 PHE A O 1
ATOM 2497 N N . SER A 1 306 ? -6.773 -15.392 -7.470 1.00 89.00 306 SER A N 1
ATOM 2498 C CA . SER A 1 306 ? -6.002 -15.946 -8.589 1.00 89.00 306 SER A CA 1
ATOM 2499 C C . SER A 1 306 ? -4.489 -15.757 -8.411 1.00 89.00 306 SER A C 1
ATOM 2501 O O . SER A 1 306 ? -4.073 -14.696 -7.961 1.00 89.00 306 SER 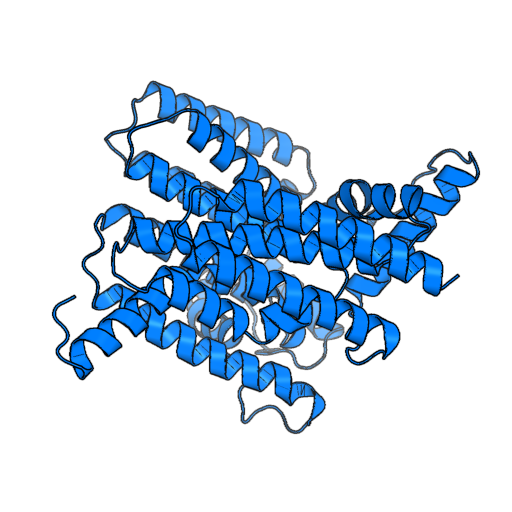A O 1
ATOM 2503 N N . PRO A 1 307 ? -3.634 -16.695 -8.845 1.00 88.44 307 PRO A N 1
ATOM 2504 C CA . PRO A 1 307 ? -3.989 -17.962 -9.471 1.00 88.44 307 PRO A CA 1
ATOM 2505 C C . PRO A 1 307 ? -4.549 -18.962 -8.455 1.00 88.44 307 PRO A C 1
ATOM 2507 O O . PRO A 1 307 ? -4.053 -19.089 -7.334 1.00 88.44 307 PRO A O 1
ATOM 2510 N N . PHE A 1 308 ? -5.573 -19.706 -8.874 1.00 84.50 308 PHE A N 1
ATOM 2511 C CA . PHE A 1 308 ? -6.092 -20.799 -8.063 1.00 84.50 308 PHE A CA 1
ATOM 2512 C C . PHE A 1 308 ? -5.105 -21.974 -8.052 1.00 84.50 308 PHE A C 1
ATOM 2514 O O . PHE A 1 308 ? -4.499 -22.251 -9.091 1.00 84.50 308 PHE A O 1
ATOM 2521 N N . PRO A 1 309 ? -4.989 -22.720 -6.936 1.00 79.38 309 PRO A N 1
ATOM 2522 C CA . PRO A 1 309 ? -4.043 -23.833 -6.821 1.00 79.38 309 PRO A CA 1
ATOM 2523 C C . PRO A 1 309 ? -4.165 -24.900 -7.919 1.00 79.38 309 PRO A C 1
ATOM 2525 O O . PRO A 1 309 ? -3.181 -25.541 -8.261 1.00 79.38 309 PRO A O 1
ATOM 2528 N N . TRP A 1 310 ? -5.363 -25.083 -8.482 1.00 77.94 310 TRP A N 1
ATOM 2529 C CA . TRP A 1 310 ? -5.647 -26.066 -9.533 1.00 77.94 310 TRP A CA 1
ATOM 2530 C C . TRP A 1 310 ? -5.423 -25.552 -10.965 1.00 77.94 310 TRP A C 1
ATOM 2532 O O . TRP A 1 310 ? -5.531 -26.333 -11.904 1.00 77.94 310 TRP A O 1
ATOM 2542 N N . VAL A 1 311 ? -5.145 -24.257 -11.157 1.00 70.62 311 VAL A N 1
ATOM 2543 C CA . VAL A 1 311 ? -4.959 -23.650 -12.491 1.00 70.62 311 VAL A CA 1
ATOM 2544 C C . VAL A 1 311 ? -3.488 -23.661 -12.919 1.00 70.62 311 VAL A C 1
ATOM 2546 O O . VAL A 1 311 ? -3.193 -23.682 -14.111 1.00 70.62 311 VAL A O 1
ATOM 2549 N N . SER A 1 312 ? -2.540 -23.685 -11.979 1.00 59.56 312 SER A N 1
ATOM 2550 C CA . SER A 1 312 ? -1.113 -23.641 -12.307 1.00 59.56 312 SER A CA 1
ATOM 2551 C C . SER A 1 312 ? -0.525 -25.038 -12.535 1.00 59.56 312 SER A C 1
ATOM 2553 O O . SER A 1 312 ? -0.175 -25.730 -11.582 1.00 59.56 312 SER A O 1
ATOM 2555 N N . GLY A 1 313 ? -0.338 -25.426 -13.798 1.00 57.56 313 GLY A N 1
ATOM 2556 C CA . GLY A 1 313 ? 0.461 -26.603 -14.178 1.00 57.56 313 GLY A CA 1
ATOM 2557 C C . GLY A 1 313 ? 1.980 -26.362 -14.199 1.00 57.56 313 GLY A C 1
ATOM 2558 O O . GLY A 1 313 ? 2.736 -27.274 -14.511 1.00 57.56 313 GLY A O 1
ATOM 2559 N N . ASN A 1 314 ? 2.443 -25.141 -13.895 1.00 62.66 314 ASN A N 1
ATOM 2560 C CA . ASN A 1 314 ? 3.849 -24.748 -14.001 1.00 62.66 314 ASN A CA 1
ATOM 2561 C C . ASN A 1 314 ? 4.416 -24.346 -12.628 1.00 62.66 314 ASN A C 1
ATOM 2563 O O . ASN A 1 314 ? 3.889 -23.442 -11.971 1.00 62.66 314 ASN A O 1
ATOM 2567 N N . TYR A 1 315 ? 5.511 -24.993 -12.211 1.00 55.44 315 TYR A N 1
ATOM 2568 C CA . TYR A 1 315 ? 6.219 -24.733 -10.948 1.00 55.44 315 TYR A CA 1
ATOM 2569 C C . TYR A 1 315 ? 6.636 -23.261 -10.785 1.00 55.44 315 TYR A C 1
ATOM 2571 O O . TYR A 1 315 ? 6.718 -22.766 -9.659 1.00 55.44 315 TYR A O 1
ATOM 2579 N N . ASN A 1 316 ? 6.791 -22.528 -11.894 1.00 59.34 316 ASN A N 1
ATOM 2580 C CA . ASN A 1 316 ? 7.087 -21.092 -11.902 1.00 59.34 316 ASN A CA 1
ATOM 2581 C C . ASN A 1 316 ? 5.996 -20.222 -11.240 1.00 59.34 316 ASN A C 1
ATOM 2583 O O . ASN A 1 316 ? 6.270 -19.082 -10.869 1.00 59.34 316 ASN A O 1
ATOM 2587 N N . HIS A 1 317 ? 4.778 -20.740 -11.034 1.00 74.75 317 HIS A N 1
ATOM 2588 C CA . HIS A 1 317 ? 3.689 -20.019 -10.358 1.00 74.75 317 HIS A CA 1
ATOM 2589 C C . HIS A 1 317 ? 3.497 -20.406 -8.887 1.00 74.75 317 HIS A C 1
ATOM 2591 O O . HIS A 1 317 ? 2.580 -19.891 -8.244 1.00 74.75 317 HIS A O 1
ATOM 2597 N N . LEU A 1 318 ? 4.352 -21.266 -8.319 1.00 83.31 318 LEU A N 1
ATOM 2598 C CA . LEU A 1 318 ? 4.184 -21.759 -6.949 1.00 83.31 318 LEU A CA 1
ATOM 2599 C C . LEU A 1 318 ? 4.096 -20.615 -5.924 1.00 83.31 318 LEU A C 1
ATOM 2601 O O . LEU A 1 318 ? 3.206 -20.618 -5.078 1.00 83.31 318 LEU A O 1
ATOM 2605 N N . LEU A 1 319 ? 4.954 -19.595 -6.037 1.00 84.56 319 LEU A N 1
ATOM 2606 C CA . LEU A 1 319 ? 4.917 -18.428 -5.145 1.00 84.56 319 LEU A CA 1
ATOM 2607 C C . LEU A 1 319 ? 3.595 -17.653 -5.243 1.00 84.56 319 LEU A C 1
ATOM 2609 O O . LEU A 1 319 ? 3.066 -17.217 -4.224 1.00 84.56 319 LEU A O 1
ATOM 2613 N N . ALA A 1 320 ? 3.032 -17.521 -6.445 1.00 87.06 320 ALA A N 1
ATOM 2614 C CA . ALA A 1 320 ? 1.752 -16.848 -6.658 1.00 87.06 320 ALA A CA 1
ATOM 2615 C C . ALA A 1 320 ? 0.567 -17.662 -6.103 1.00 87.06 320 ALA A C 1
ATOM 2617 O O . ALA A 1 320 ? -0.406 -17.088 -5.606 1.00 87.06 320 ALA A O 1
ATOM 2618 N N . VAL A 1 321 ? 0.651 -18.995 -6.132 1.00 89.00 321 VAL A N 1
ATOM 2619 C CA . VAL A 1 321 ? -0.339 -19.879 -5.495 1.00 89.00 321 VAL A CA 1
ATOM 2620 C C . VAL A 1 321 ? -0.254 -19.787 -3.974 1.00 89.00 321 VAL A C 1
ATOM 2622 O O . VAL A 1 321 ? -1.281 -19.610 -3.319 1.00 89.00 321 VAL A O 1
ATOM 2625 N N . VAL A 1 322 ? 0.956 -19.845 -3.404 1.00 91.38 322 VAL A N 1
ATOM 2626 C CA . VAL A 1 322 ? 1.172 -19.679 -1.956 1.00 91.38 322 VAL A CA 1
ATOM 2627 C C . VAL A 1 322 ? 0.653 -18.316 -1.494 1.00 91.38 322 VAL A C 1
ATOM 2629 O O . VAL A 1 322 ? -0.035 -18.235 -0.475 1.00 91.38 322 VAL A O 1
ATOM 2632 N N . ASP A 1 323 ? 0.895 -17.260 -2.275 1.00 92.25 323 ASP A N 1
ATOM 2633 C CA . ASP A 1 323 ? 0.333 -15.936 -2.017 1.00 92.25 323 ASP A CA 1
ATOM 2634 C C . ASP A 1 323 ? -1.200 -15.940 -2.010 1.00 92.25 323 ASP A C 1
ATOM 2636 O O . ASP A 1 323 ? -1.825 -15.385 -1.108 1.00 92.25 323 ASP A O 1
ATOM 2640 N N . SER A 1 324 ? -1.823 -16.612 -2.977 1.00 92.19 324 SER A N 1
ATOM 2641 C CA . SER A 1 324 ? -3.284 -16.684 -3.081 1.00 92.19 324 SER A CA 1
ATOM 2642 C C . SER A 1 324 ? -3.908 -17.458 -1.913 1.00 92.19 324 SER A C 1
ATOM 2644 O O . SER A 1 324 ? -4.905 -17.005 -1.347 1.00 92.19 324 SER A O 1
ATOM 2646 N N . ILE A 1 325 ? -3.290 -18.561 -1.472 1.00 93.25 325 ILE A N 1
ATOM 2647 C CA . ILE A 1 325 ? -3.704 -19.311 -0.269 1.00 93.25 325 ILE A CA 1
ATOM 2648 C C . ILE A 1 325 ? -3.568 -18.436 0.983 1.00 93.25 325 ILE A C 1
ATOM 2650 O O . ILE A 1 325 ? -4.476 -18.393 1.821 1.00 93.25 325 ILE A O 1
ATOM 2654 N N . PHE A 1 326 ? -2.464 -17.695 1.104 1.00 95.44 326 PHE A N 1
ATOM 2655 C CA . PHE A 1 326 ? -2.282 -16.741 2.196 1.00 95.44 326 PHE A CA 1
ATOM 2656 C C . PHE A 1 326 ? -3.383 -15.669 2.185 1.00 95.44 326 PHE A C 1
ATOM 2658 O O . PHE A 1 326 ? -3.997 -15.400 3.221 1.00 95.44 326 PHE A O 1
ATOM 2665 N N . CYS A 1 327 ? -3.703 -15.113 1.013 1.00 95.00 327 CYS A N 1
ATOM 2666 C CA . CYS A 1 327 ? -4.775 -14.134 0.839 1.00 95.00 327 CYS A CA 1
ATOM 2667 C C . CYS A 1 327 ? -6.151 -14.705 1.223 1.00 95.00 327 CYS A C 1
ATOM 2669 O O . CYS A 1 327 ? -6.925 -14.015 1.888 1.00 95.00 327 CYS A O 1
ATOM 2671 N N . MET A 1 328 ? -6.447 -15.970 0.896 1.00 94.81 328 MET A N 1
ATOM 2672 C CA . MET A 1 328 ? -7.664 -16.663 1.354 1.00 94.81 328 MET A CA 1
ATOM 2673 C C . MET A 1 328 ? -7.760 -16.688 2.880 1.00 94.81 328 MET A C 1
ATOM 2675 O O . MET A 1 328 ? -8.764 -16.241 3.444 1.00 94.81 328 MET A O 1
ATOM 2679 N N . GLY A 1 329 ? -6.700 -17.135 3.557 1.00 96.19 329 GLY A N 1
ATOM 2680 C CA . GLY A 1 329 ? -6.637 -17.119 5.019 1.00 96.19 329 GLY A CA 1
ATOM 2681 C C . GLY A 1 329 ? -6.814 -15.707 5.584 1.00 96.19 329 GLY A C 1
ATOM 2682 O O . GLY A 1 329 ? -7.596 -15.496 6.515 1.00 96.19 329 GLY A O 1
ATOM 2683 N N . LEU A 1 330 ? -6.158 -14.716 4.977 1.00 97.06 330 LEU A N 1
ATOM 2684 C CA . LEU A 1 330 ? -6.235 -13.317 5.390 1.00 97.06 330 LEU A CA 1
ATOM 2685 C C . LEU A 1 330 ? -7.665 -12.761 5.299 1.00 97.06 330 LEU A C 1
ATOM 2687 O O . LEU A 1 330 ? -8.118 -12.090 6.232 1.00 97.06 330 LEU A O 1
ATOM 2691 N N . ILE A 1 331 ? -8.405 -13.066 4.228 1.00 97.06 331 ILE A N 1
ATOM 2692 C CA . ILE A 1 331 ? -9.819 -12.688 4.080 1.00 97.06 331 ILE A CA 1
ATOM 2693 C C . ILE A 1 331 ? -10.707 -13.404 5.105 1.00 97.06 331 ILE A C 1
ATOM 2695 O O . ILE A 1 331 ? -11.533 -12.745 5.742 1.00 97.06 331 ILE A O 1
ATOM 2699 N N . ILE A 1 332 ? -10.508 -14.705 5.350 1.00 96.38 332 ILE A N 1
ATOM 2700 C CA . ILE A 1 332 ? -11.263 -15.453 6.374 1.00 96.38 332 ILE A CA 1
ATOM 2701 C C . ILE A 1 332 ? -11.071 -14.809 7.753 1.00 96.38 332 ILE A C 1
ATOM 2703 O O . ILE A 1 332 ? -12.046 -14.464 8.430 1.00 96.38 332 ILE A O 1
ATOM 2707 N N . PHE A 1 333 ? -9.824 -14.565 8.163 1.00 97.00 333 PHE A N 1
ATOM 2708 C CA . PHE A 1 333 ? -9.542 -13.919 9.446 1.00 97.00 333 PHE A CA 1
ATOM 2709 C C . PHE A 1 333 ? -10.036 -12.472 9.495 1.00 97.00 333 PHE A C 1
ATOM 2711 O O . PHE A 1 333 ? -10.417 -11.995 10.565 1.00 97.00 333 PHE A O 1
ATOM 2718 N N . THR A 1 334 ? -10.087 -11.778 8.358 1.00 97.06 334 THR A N 1
ATOM 2719 C CA . THR A 1 334 ? -10.676 -10.436 8.252 1.00 97.06 334 THR A CA 1
ATOM 2720 C C . THR A 1 334 ? -12.175 -10.470 8.523 1.00 97.06 334 THR A C 1
ATOM 2722 O O . THR A 1 334 ? -12.658 -9.656 9.313 1.00 97.06 334 THR A O 1
ATOM 2725 N N . ILE A 1 335 ? -12.906 -11.431 7.950 1.00 96.44 335 ILE A N 1
ATOM 2726 C CA . ILE A 1 335 ? -14.340 -11.626 8.206 1.00 96.44 335 ILE A CA 1
ATOM 2727 C C . ILE A 1 335 ? -14.565 -11.945 9.688 1.00 96.44 335 ILE A C 1
ATOM 2729 O O . ILE A 1 335 ? -15.370 -11.280 10.343 1.00 96.44 335 ILE A O 1
ATOM 2733 N N . VAL A 1 336 ? -13.798 -12.882 10.259 1.00 95.19 336 VAL A N 1
ATOM 2734 C CA . VAL A 1 336 ? -13.882 -13.205 11.694 1.00 95.19 336 VAL A CA 1
ATOM 2735 C C . VAL A 1 336 ? -13.587 -11.973 12.548 1.00 95.19 336 VAL A C 1
ATOM 2737 O O . VAL A 1 336 ? -14.361 -11.644 13.444 1.00 95.19 336 VAL A O 1
ATOM 2740 N N . GLY A 1 337 ? -12.511 -11.241 12.265 1.00 94.44 337 GLY A N 1
ATOM 2741 C CA . GLY A 1 337 ? -12.140 -10.037 13.007 1.00 94.44 337 GLY A CA 1
ATOM 2742 C C . GLY A 1 337 ? -13.164 -8.913 12.878 1.00 94.44 337 GLY A C 1
ATOM 2743 O O . GLY A 1 337 ? -13.420 -8.184 13.846 1.00 94.44 337 GLY A O 1
ATOM 2744 N N . TYR A 1 338 ? -13.802 -8.787 11.717 1.00 94.50 338 TYR A N 1
ATOM 2745 C CA . TYR A 1 338 ? -14.886 -7.843 11.502 1.00 94.50 338 TYR A CA 1
ATOM 2746 C C . TYR A 1 338 ? -16.163 -8.258 12.246 1.00 94.50 338 TYR A C 1
ATOM 2748 O O . TYR A 1 338 ? -16.800 -7.400 12.855 1.00 94.50 338 TYR A O 1
ATOM 2756 N N . CYS A 1 339 ? -16.530 -9.534 12.290 1.00 92.19 339 CYS A N 1
ATOM 2757 C CA . CYS A 1 339 ? -17.761 -9.974 12.955 1.00 92.19 339 CYS A CA 1
ATOM 2758 C C . CYS A 1 339 ? -17.609 -10.101 14.480 1.00 92.19 339 CYS A C 1
ATOM 2760 O O . CYS A 1 339 ? -18.466 -9.644 15.233 1.00 92.19 339 CYS A O 1
ATOM 2762 N N . ALA A 1 340 ? -16.498 -10.661 14.954 1.00 81.12 340 ALA A N 1
ATOM 2763 C CA . ALA A 1 340 ? -16.318 -11.060 16.349 1.00 81.12 340 ALA A CA 1
ATOM 2764 C C . ALA A 1 340 ? -15.858 -9.931 17.292 1.00 81.12 340 ALA A C 1
ATOM 2766 O O . ALA A 1 340 ? -15.956 -10.042 18.515 1.00 81.12 340 ALA A O 1
ATOM 2767 N N . GLY A 1 341 ? -15.315 -8.836 16.750 1.00 67.75 341 GLY A N 1
ATOM 2768 C CA . GLY A 1 341 ? -14.704 -7.768 17.544 1.00 67.75 341 GLY A CA 1
ATOM 2769 C C . GLY A 1 341 ? -15.618 -6.576 17.820 1.00 67.75 341 GLY A C 1
ATOM 2770 O O . GLY A 1 341 ? -15.982 -5.840 16.889 1.00 67.75 341 GLY A O 1
ATOM 2771 N N . ARG A 1 342 ? -15.859 -6.279 19.107 1.00 77.56 342 ARG A N 1
ATOM 2772 C CA . ARG A 1 342 ? -16.280 -4.937 19.541 1.00 77.56 342 ARG A CA 1
ATOM 2773 C C . ARG A 1 342 ? -15.100 -3.990 19.313 1.00 77.56 342 ARG A C 1
ATOM 2775 O O . ARG A 1 342 ? -14.144 -3.983 20.076 1.00 77.56 342 ARG A O 1
ATOM 2782 N N . SER A 1 343 ? -15.139 -3.245 18.211 1.00 83.56 343 SER A N 1
ATOM 2783 C CA . SER A 1 343 ? -14.225 -2.116 18.030 1.00 83.56 343 SER A CA 1
ATOM 2784 C C . SER A 1 343 ? -14.619 -1.022 19.010 1.00 83.56 343 SER A C 1
ATOM 2786 O O . SER A 1 343 ? -15.816 -0.829 19.257 1.00 83.56 343 SER A O 1
ATOM 2788 N N . GLU A 1 344 ? -13.637 -0.268 19.498 1.00 83.25 344 GLU A N 1
ATOM 2789 C CA . GLU A 1 344 ? -13.910 0.968 20.233 1.00 83.25 344 GLU A CA 1
ATOM 2790 C C . GLU A 1 344 ? -14.832 1.904 19.439 1.00 83.25 344 GLU A C 1
ATOM 2792 O O . GLU A 1 344 ? -15.595 2.678 20.015 1.00 83.25 344 GLU A O 1
ATOM 2797 N N . ASN A 1 345 ? -14.790 1.822 18.103 1.00 84.75 345 ASN A N 1
ATOM 2798 C CA . ASN A 1 345 ? -15.538 2.716 17.249 1.00 84.75 345 ASN A CA 1
ATOM 2799 C C . ASN A 1 345 ? -16.103 2.020 16.002 1.00 84.75 345 ASN A C 1
ATOM 2801 O O . ASN A 1 345 ? -15.429 1.782 15.000 1.00 84.75 345 ASN A O 1
ATOM 2805 N N . LYS A 1 346 ? -17.404 1.717 16.050 1.00 87.69 346 LYS A N 1
ATOM 2806 C CA . LYS A 1 346 ? -18.108 1.006 14.971 1.00 87.69 346 LYS A CA 1
ATOM 2807 C C . LYS A 1 346 ? -18.162 1.798 13.659 1.00 87.69 346 LYS A C 1
ATOM 2809 O O . LYS A 1 346 ? -18.186 1.190 12.593 1.00 87.69 346 LYS A O 1
ATOM 2814 N N . ASN A 1 347 ? -18.189 3.128 13.718 1.00 88.69 347 ASN A N 1
ATOM 2815 C CA . ASN A 1 347 ? -18.340 3.960 12.525 1.00 88.69 347 ASN A CA 1
ATOM 2816 C C . ASN A 1 347 ? -17.053 4.009 11.706 1.00 88.69 347 ASN A C 1
ATOM 2818 O O . ASN A 1 347 ? -17.106 3.742 10.509 1.00 88.69 347 ASN A O 1
ATOM 2822 N N . ILE A 1 348 ? -15.905 4.269 12.343 1.00 90.56 348 ILE A N 1
ATOM 2823 C CA . ILE A 1 348 ? -14.616 4.231 11.635 1.00 90.56 348 ILE A CA 1
ATOM 2824 C C . ILE A 1 348 ? -14.339 2.831 11.083 1.00 90.56 348 ILE A C 1
ATOM 2826 O O . ILE A 1 348 ? -13.968 2.702 9.924 1.00 90.56 348 ILE A O 1
ATOM 2830 N N . LYS A 1 349 ? -14.646 1.775 11.849 1.00 92.94 349 LYS A N 1
ATOM 2831 C CA . LYS A 1 349 ? -14.551 0.383 11.389 1.00 92.94 349 LYS A CA 1
ATOM 2832 C C . LYS A 1 349 ? -15.327 0.144 10.088 1.00 92.94 349 LYS A C 1
ATOM 2834 O O . LYS A 1 349 ? -14.806 -0.488 9.175 1.00 92.94 349 LYS A O 1
ATOM 2839 N N . ARG A 1 350 ? -16.563 0.649 9.997 1.00 93.31 350 ARG A N 1
ATOM 2840 C CA . ARG A 1 350 ? -17.404 0.544 8.791 1.00 93.31 350 ARG A CA 1
ATOM 2841 C C . ARG A 1 350 ? -16.850 1.360 7.624 1.00 93.31 350 ARG A C 1
ATOM 2843 O O . ARG A 1 350 ? -16.851 0.856 6.512 1.00 93.31 350 ARG A O 1
ATOM 2850 N N . ILE A 1 351 ? -16.382 2.584 7.876 1.00 93.00 351 ILE A N 1
ATOM 2851 C CA . ILE A 1 351 ? -15.798 3.454 6.841 1.00 93.00 351 ILE A CA 1
ATOM 2852 C C . ILE A 1 351 ? -14.533 2.819 6.256 1.00 93.00 351 ILE A C 1
ATOM 2854 O O . ILE A 1 351 ? -14.391 2.765 5.041 1.00 93.00 351 ILE A O 1
ATOM 2858 N N . LEU A 1 352 ? -13.648 2.289 7.103 1.00 94.38 352 LEU A N 1
ATOM 2859 C CA . LEU A 1 352 ? -12.429 1.620 6.650 1.00 94.38 352 LEU A CA 1
ATOM 2860 C C . LEU A 1 352 ? -12.731 0.333 5.881 1.00 94.38 352 LEU A C 1
ATOM 2862 O O . LEU A 1 352 ? -12.127 0.100 4.843 1.00 94.38 352 LEU A O 1
ATOM 2866 N N . MET A 1 353 ? -13.693 -0.475 6.336 1.00 95.69 353 MET A N 1
ATOM 2867 C CA . MET A 1 353 ? -14.090 -1.670 5.585 1.00 95.69 353 MET A CA 1
ATOM 2868 C C . MET A 1 353 ? -14.690 -1.308 4.219 1.00 95.69 353 MET A C 1
ATOM 2870 O O . MET A 1 353 ? -14.353 -1.932 3.220 1.00 95.69 353 MET A O 1
ATOM 2874 N N . LEU A 1 354 ? -15.521 -0.260 4.156 1.00 95.75 354 LEU A N 1
ATOM 2875 C CA . LEU A 1 354 ? -16.051 0.257 2.894 1.00 95.75 354 LEU A CA 1
ATOM 2876 C C . LEU A 1 354 ? -14.923 0.717 1.959 1.00 95.75 354 LEU A C 1
ATOM 2878 O O . LEU A 1 354 ? -14.940 0.366 0.784 1.00 95.75 354 LEU A O 1
ATOM 2882 N N . PHE A 1 355 ? -13.930 1.446 2.482 1.00 95.12 355 PHE A N 1
ATOM 2883 C CA . PHE A 1 355 ? -12.759 1.878 1.711 1.00 95.12 355 PHE A CA 1
ATOM 2884 C C . PHE A 1 355 ? -12.010 0.696 1.099 1.00 95.12 355 PHE A C 1
ATOM 2886 O O . PHE A 1 355 ? -11.701 0.717 -0.089 1.00 95.12 355 PHE A O 1
ATOM 2893 N N . ILE A 1 356 ? -11.753 -0.342 1.896 1.00 95.56 356 ILE A N 1
ATOM 2894 C CA . ILE A 1 356 ? -11.052 -1.547 1.450 1.00 95.56 356 ILE A CA 1
ATOM 2895 C C . ILE A 1 356 ? -11.849 -2.257 0.352 1.00 95.56 356 ILE A C 1
ATOM 2897 O O . ILE A 1 356 ? -11.304 -2.512 -0.718 1.00 95.56 356 ILE A O 1
ATOM 2901 N N . VAL A 1 357 ? -13.137 -2.536 0.584 1.00 96.00 357 VAL A N 1
ATOM 2902 C CA . VAL A 1 357 ? -13.993 -3.245 -0.384 1.00 96.00 357 VAL A CA 1
ATOM 2903 C C . VAL A 1 357 ? -14.081 -2.475 -1.699 1.00 96.00 357 VAL A C 1
ATOM 2905 O O . VAL A 1 357 ? -13.908 -3.063 -2.765 1.00 96.00 357 VAL A O 1
ATOM 2908 N N . MET A 1 358 ? -14.280 -1.157 -1.638 1.00 94.25 358 MET A N 1
ATOM 2909 C CA . MET A 1 358 ? -14.291 -0.308 -2.828 1.00 94.25 358 MET A CA 1
ATOM 2910 C C . MET A 1 358 ? -12.945 -0.290 -3.552 1.00 94.25 358 MET A C 1
ATOM 2912 O O . MET A 1 358 ? -12.923 -0.331 -4.777 1.00 94.25 358 MET A O 1
ATOM 2916 N N . SER A 1 359 ? -11.832 -0.245 -2.814 1.00 92.81 359 SER A N 1
ATOM 2917 C CA . SER A 1 359 ? -10.489 -0.238 -3.407 1.00 92.81 359 SER A CA 1
ATOM 2918 C C . SER A 1 359 ? -10.214 -1.540 -4.153 1.00 92.81 359 SER A C 1
ATOM 2920 O O . SER A 1 359 ? -9.758 -1.507 -5.289 1.00 92.81 359 SER A O 1
ATOM 2922 N N . ILE A 1 360 ? -10.538 -2.685 -3.546 1.00 95.06 360 ILE A N 1
ATOM 2923 C CA . ILE A 1 360 ? -10.393 -3.996 -4.191 1.00 95.06 360 ILE A CA 1
ATOM 2924 C C . ILE A 1 360 ? -11.302 -4.082 -5.424 1.00 95.06 360 ILE A C 1
ATOM 2926 O O . ILE A 1 360 ? -10.854 -4.495 -6.489 1.00 95.06 360 ILE A O 1
ATOM 2930 N N . THR A 1 361 ? -12.554 -3.633 -5.302 1.00 93.75 361 THR A N 1
ATOM 2931 C CA . THR A 1 361 ? -13.518 -3.637 -6.412 1.00 93.75 361 THR A CA 1
ATOM 2932 C C . THR A 1 361 ? -13.014 -2.807 -7.592 1.00 93.75 361 THR A C 1
ATOM 2934 O O . THR A 1 361 ? -13.028 -3.281 -8.726 1.00 93.75 361 THR A O 1
ATOM 2937 N N . ALA A 1 362 ? -12.510 -1.598 -7.336 1.00 90.06 362 ALA A N 1
ATOM 2938 C CA . ALA A 1 362 ? -11.988 -0.722 -8.379 1.00 90.06 362 ALA A CA 1
ATOM 2939 C C . ALA A 1 362 ? -10.832 -1.373 -9.157 1.00 90.06 362 ALA A C 1
ATOM 2941 O O . ALA A 1 362 ? -10.812 -1.301 -10.382 1.00 90.06 362 ALA A O 1
ATOM 2942 N N . TYR A 1 363 ? -9.913 -2.061 -8.469 1.00 89.69 363 TYR A N 1
ATOM 2943 C CA . TYR A 1 363 ? -8.816 -2.769 -9.139 1.00 89.69 363 TYR A CA 1
ATOM 2944 C C . TYR A 1 363 ? -9.282 -4.025 -9.864 1.00 89.69 363 TYR A C 1
ATOM 2946 O O . TYR A 1 363 ? -8.799 -4.291 -10.959 1.00 89.69 363 TYR A O 1
ATOM 2954 N N . SER A 1 364 ? -10.255 -4.753 -9.314 1.00 92.06 364 SER A N 1
ATOM 2955 C CA . SER A 1 364 ? -10.787 -5.958 -9.959 1.00 92.06 364 SER A CA 1
ATOM 2956 C C . SER A 1 364 ? -11.427 -5.692 -11.327 1.00 92.06 364 SER A C 1
ATOM 2958 O O . SER A 1 364 ? -11.452 -6.576 -12.176 1.00 92.06 364 SER A O 1
ATOM 2960 N N . LEU A 1 365 ? -11.918 -4.470 -11.564 1.00 89.19 365 LEU A N 1
ATOM 2961 C CA . LEU A 1 365 ? -12.482 -4.070 -12.856 1.00 89.19 365 LEU A CA 1
ATOM 2962 C C . LEU A 1 365 ? -11.410 -3.849 -13.931 1.00 89.19 365 LEU A C 1
ATOM 2964 O O . LEU A 1 365 ? -11.651 -4.123 -15.108 1.00 89.19 365 LEU A O 1
ATOM 2968 N N . VAL A 1 366 ? -10.251 -3.330 -13.522 1.00 84.75 366 VAL A N 1
ATOM 2969 C CA . VAL A 1 366 ? -9.167 -2.905 -14.420 1.00 84.75 366 VAL A CA 1
ATOM 2970 C C . VAL A 1 366 ? -8.183 -4.041 -14.668 1.00 84.75 366 VAL A C 1
ATOM 2972 O O . VAL A 1 366 ? -7.717 -4.218 -15.787 1.00 84.75 366 VAL A O 1
ATOM 2975 N N . GLU A 1 367 ? -7.874 -4.817 -13.636 1.00 88.44 367 GLU A N 1
ATOM 2976 C CA . GLU A 1 367 ? -6.905 -5.899 -13.722 1.00 88.44 367 GLU A CA 1
ATOM 2977 C C . GLU A 1 367 ? -7.468 -7.090 -14.514 1.00 88.44 367 GLU A C 1
ATOM 2979 O O . GLU A 1 367 ? -8.654 -7.424 -14.412 1.00 88.44 367 GLU A O 1
ATOM 2984 N N . VAL A 1 368 ? -6.622 -7.734 -15.325 1.00 86.12 368 VAL A N 1
ATOM 2985 C CA . VAL A 1 368 ? -7.060 -8.818 -16.230 1.00 86.12 368 VAL A CA 1
ATOM 2986 C C . VAL A 1 368 ? -6.240 -10.098 -16.130 1.00 86.12 368 VAL A C 1
ATOM 2988 O O . VAL A 1 368 ? -6.740 -11.153 -16.504 1.00 86.12 368 VAL A O 1
ATOM 2991 N N . TYR A 1 369 ? -5.008 -10.047 -15.625 1.00 87.25 369 TYR A N 1
ATOM 2992 C CA . TYR A 1 369 ? -4.091 -11.190 -15.645 1.00 87.25 369 TYR A CA 1
ATOM 2993 C C . TYR A 1 369 ? -3.509 -11.476 -14.262 1.00 87.25 369 TYR A C 1
ATOM 2995 O O . TYR A 1 369 ? -3.493 -10.618 -13.374 1.00 87.25 369 TYR A O 1
ATOM 3003 N N . PHE A 1 370 ? -3.036 -12.707 -14.058 1.00 83.44 370 PHE A N 1
ATOM 3004 C CA . PHE A 1 370 ? -2.639 -13.173 -12.727 1.00 83.44 370 PHE A CA 1
ATOM 3005 C C . PHE A 1 370 ? -1.415 -12.446 -12.163 1.00 83.44 370 PHE A C 1
ATOM 3007 O O . PHE A 1 370 ? -1.419 -12.069 -10.992 1.00 83.44 370 PHE A O 1
ATOM 3014 N N . GLY A 1 371 ? -0.385 -12.206 -12.979 1.00 80.38 371 GLY A N 1
ATOM 3015 C CA . GLY A 1 371 ? 0.842 -11.542 -12.523 1.00 80.38 371 GLY A CA 1
ATOM 3016 C C . GLY A 1 371 ? 0.598 -10.114 -12.020 1.00 80.38 371 GLY A C 1
ATOM 3017 O O . GLY A 1 371 ? 1.131 -9.721 -10.980 1.00 80.38 371 GLY A O 1
ATOM 3018 N N . GLY A 1 372 ? -0.253 -9.360 -12.721 1.00 82.81 372 GLY A N 1
ATOM 3019 C CA . GLY A 1 372 ? -0.658 -8.012 -12.324 1.00 82.81 372 GLY A CA 1
ATOM 3020 C C . GLY A 1 372 ? -1.517 -8.032 -11.066 1.00 82.81 372 GLY A C 1
ATOM 3021 O O . GLY A 1 372 ? -1.245 -7.281 -10.127 1.00 82.81 372 GLY A O 1
ATOM 3022 N N . ALA A 1 373 ? -2.475 -8.961 -10.990 1.00 87.38 373 ALA A N 1
ATOM 3023 C CA . ALA A 1 373 ? -3.341 -9.128 -9.824 1.00 87.38 373 ALA A CA 1
ATOM 3024 C C . ALA A 1 373 ? -2.557 -9.397 -8.534 1.00 87.38 373 ALA A C 1
ATOM 3026 O O . ALA A 1 373 ? -2.795 -8.713 -7.537 1.00 87.38 373 ALA A O 1
ATOM 3027 N N . VAL A 1 374 ? -1.588 -10.322 -8.554 1.00 89.56 374 VAL A N 1
ATOM 3028 C CA . VAL A 1 374 ? -0.763 -10.658 -7.377 1.00 89.56 374 VAL A CA 1
ATOM 3029 C C . VAL A 1 374 ? -0.026 -9.429 -6.849 1.00 89.56 374 VAL A C 1
ATOM 3031 O O . VAL A 1 374 ? 0.001 -9.194 -5.642 1.00 89.56 374 VAL A O 1
ATOM 3034 N N . ARG A 1 375 ? 0.543 -8.611 -7.736 1.00 87.38 375 ARG A N 1
ATOM 3035 C CA . ARG A 1 375 ? 1.280 -7.411 -7.333 1.00 87.38 375 ARG A CA 1
ATOM 3036 C C . ARG A 1 375 ? 0.351 -6.291 -6.874 1.00 87.38 375 ARG A C 1
ATOM 3038 O O . ARG A 1 375 ? 0.572 -5.688 -5.825 1.00 87.38 375 ARG A O 1
ATOM 3045 N N . HIS A 1 376 ? -0.675 -5.976 -7.658 1.00 88.56 376 HIS A N 1
ATOM 3046 C CA . HIS A 1 376 ? -1.537 -4.836 -7.367 1.00 88.56 376 HIS A CA 1
ATOM 3047 C C . HIS A 1 376 ? -2.386 -5.057 -6.115 1.00 88.56 376 HIS A C 1
ATOM 3049 O O . HIS A 1 376 ? -2.550 -4.105 -5.345 1.00 88.56 376 HIS A O 1
ATOM 3055 N N . ARG A 1 377 ? -2.801 -6.300 -5.822 1.00 92.19 377 ARG A N 1
ATOM 3056 C CA . ARG A 1 377 ? -3.584 -6.605 -4.614 1.00 92.19 377 ARG A CA 1
ATOM 3057 C C . ARG A 1 377 ? -2.839 -6.366 -3.312 1.00 92.19 377 ARG A C 1
ATOM 3059 O O . ARG A 1 377 ? -3.501 -6.123 -2.306 1.00 92.19 377 ARG A O 1
ATOM 3066 N N . ILE A 1 378 ? -1.501 -6.365 -3.313 1.00 93.75 378 ILE A N 1
ATOM 3067 C CA . ILE A 1 378 ? -0.684 -6.083 -2.119 1.00 93.75 378 ILE A CA 1
ATOM 3068 C C . ILE A 1 378 ? -1.123 -4.765 -1.477 1.00 93.75 378 ILE A C 1
ATOM 3070 O O . ILE A 1 378 ? -1.310 -4.690 -0.261 1.00 93.75 378 ILE A O 1
ATOM 3074 N N . GLN A 1 379 ? -1.350 -3.737 -2.299 1.00 92.75 379 GLN A N 1
ATOM 3075 C CA . GLN A 1 379 ? -1.707 -2.402 -1.824 1.00 92.75 379 GLN A CA 1
ATOM 3076 C C . GLN A 1 379 ? -3.060 -2.376 -1.108 1.00 92.75 379 GLN A C 1
ATOM 3078 O O . GLN A 1 379 ? -3.217 -1.630 -0.142 1.00 92.75 379 GLN A O 1
ATOM 3083 N N . GLN A 1 380 ? -4.036 -3.178 -1.547 1.00 93.44 380 GLN A N 1
ATOM 3084 C CA . GLN A 1 380 ? -5.352 -3.219 -0.906 1.00 93.44 380 GLN A CA 1
ATOM 3085 C C . GLN A 1 380 ? -5.417 -4.254 0.224 1.00 93.44 380 GLN A C 1
ATOM 3087 O O . GLN A 1 380 ? -6.001 -3.974 1.272 1.00 93.44 380 GLN A O 1
ATOM 3092 N N . LEU A 1 381 ? -4.799 -5.427 0.063 1.00 95.56 381 LEU A N 1
ATOM 3093 C CA . LEU A 1 381 ? -4.837 -6.501 1.057 1.00 95.56 381 LEU A CA 1
ATOM 3094 C C . LEU A 1 381 ? -3.981 -6.200 2.289 1.00 95.56 381 LEU A C 1
ATOM 3096 O O . LEU A 1 381 ? -4.338 -6.611 3.392 1.00 95.56 381 LEU A O 1
ATOM 3100 N N . ILE A 1 382 ? -2.930 -5.385 2.180 1.00 96.31 382 ILE A N 1
ATOM 3101 C CA . ILE A 1 382 ? -2.217 -4.935 3.384 1.00 96.31 382 ILE A CA 1
ATOM 3102 C C . ILE A 1 382 ? -3.142 -4.150 4.340 1.00 96.31 382 ILE A C 1
ATOM 3104 O O . ILE A 1 382 ? -2.978 -4.197 5.560 1.00 96.31 382 ILE A O 1
ATOM 3108 N N . LEU A 1 383 ? -4.184 -3.494 3.812 1.00 96.31 383 LEU A N 1
ATOM 3109 C CA . LEU A 1 383 ? -5.159 -2.736 4.601 1.00 96.31 383 LEU A CA 1
ATOM 3110 C C . LEU A 1 383 ? -6.133 -3.637 5.373 1.00 96.31 383 LEU A C 1
ATOM 3112 O O . LEU A 1 383 ? -6.741 -3.170 6.340 1.00 96.31 383 LEU A O 1
ATOM 3116 N N . VAL A 1 384 ? -6.278 -4.915 4.995 1.00 97.06 384 VAL A N 1
ATOM 3117 C CA . VAL A 1 384 ? -7.103 -5.868 5.757 1.00 97.06 384 VAL A CA 1
ATOM 3118 C C . VAL A 1 384 ? -6.372 -6.444 6.970 1.00 97.06 384 VAL A C 1
ATOM 3120 O O . VAL A 1 384 ? -7.026 -6.888 7.916 1.00 97.06 384 VAL A O 1
ATOM 3123 N N . ILE A 1 385 ? -5.035 -6.370 7.008 1.00 97.62 385 ILE A N 1
ATOM 3124 C CA . ILE A 1 385 ? -4.208 -6.944 8.083 1.00 97.62 385 ILE A CA 1
ATOM 3125 C C . ILE A 1 385 ? -4.658 -6.503 9.492 1.00 97.62 385 ILE A C 1
ATOM 3127 O O . ILE A 1 385 ? -4.787 -7.373 10.355 1.00 97.62 385 ILE A O 1
ATOM 3131 N N . PRO A 1 386 ? -4.984 -5.222 9.778 1.00 96.81 386 PRO A N 1
ATOM 3132 C CA . PRO A 1 386 ? -5.517 -4.820 11.085 1.00 96.81 386 PRO A CA 1
ATOM 3133 C C . PRO A 1 386 ? -6.783 -5.577 11.522 1.00 96.81 386 PRO A C 1
ATOM 3135 O O . PRO A 1 386 ? -6.976 -5.842 12.712 1.00 96.81 386 PRO A O 1
ATOM 3138 N N . PHE A 1 387 ? -7.657 -5.930 10.576 1.00 96.94 387 PHE A N 1
ATOM 3139 C CA . PHE A 1 387 ? -8.880 -6.688 10.842 1.00 96.94 387 PHE A CA 1
ATOM 3140 C C . PHE A 1 387 ? -8.580 -8.176 11.011 1.00 9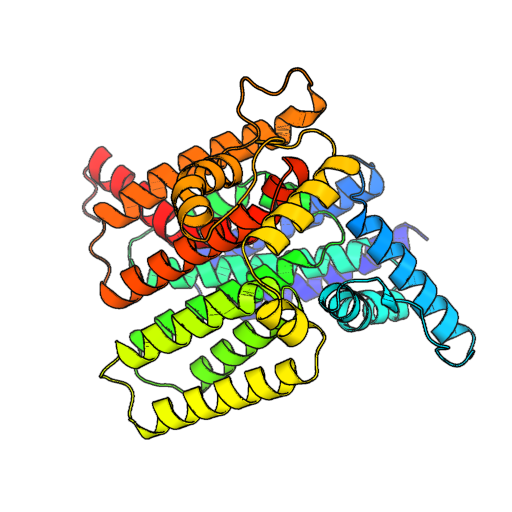6.94 387 PHE A C 1
ATOM 3142 O O . PHE A 1 387 ? -9.052 -8.770 11.984 1.00 96.94 387 PHE A O 1
ATOM 3149 N N . ALA A 1 388 ? -7.755 -8.748 10.130 1.00 97.50 388 ALA A N 1
ATOM 3150 C CA . ALA A 1 388 ? -7.295 -10.130 10.236 1.00 97.50 388 ALA A CA 1
ATOM 3151 C C . ALA A 1 388 ? -6.587 -10.396 11.572 1.00 97.50 388 ALA A C 1
ATOM 3153 O O . ALA A 1 388 ? -6.889 -11.376 12.255 1.00 97.50 388 ALA A O 1
ATOM 3154 N N . ALA A 1 389 ? -5.730 -9.469 12.010 1.00 97.06 389 ALA A N 1
ATOM 3155 C CA . ALA A 1 389 ? -5.054 -9.543 13.298 1.00 97.06 389 ALA A CA 1
ATOM 3156 C C . ALA A 1 389 ? -6.048 -9.602 14.468 1.00 97.06 389 ALA A C 1
ATOM 3158 O O . ALA A 1 389 ? -5.893 -10.421 15.373 1.00 97.06 389 ALA A O 1
ATOM 3159 N N . ASN A 1 390 ? -7.116 -8.793 14.443 1.00 96.06 390 ASN A N 1
ATOM 3160 C CA . ASN A 1 390 ? -8.165 -8.882 15.461 1.00 96.06 390 ASN A CA 1
ATOM 3161 C C . ASN A 1 390 ? -8.913 -10.230 15.421 1.00 96.06 390 ASN A C 1
ATOM 3163 O O . ASN A 1 390 ? -9.298 -10.728 16.481 1.00 96.06 390 ASN A O 1
ATOM 3167 N N . GLY A 1 391 ? -9.118 -10.811 14.235 1.00 95.94 391 GLY A N 1
ATOM 3168 C CA . GLY A 1 391 ? -9.727 -12.133 14.067 1.00 95.94 391 GLY A CA 1
ATOM 3169 C C . GLY A 1 391 ? -8.888 -13.244 14.693 1.00 95.94 391 GLY A C 1
ATOM 3170 O O . GLY A 1 391 ? -9.397 -13.997 15.522 1.00 95.94 391 GLY A O 1
ATOM 3171 N N . LEU A 1 392 ? -7.592 -13.282 14.382 1.00 95.81 392 LEU A N 1
ATOM 3172 C CA . LEU A 1 392 ? -6.647 -14.241 14.960 1.00 95.81 392 LEU A CA 1
ATOM 3173 C C . LEU A 1 392 ? -6.546 -14.114 16.481 1.00 95.81 392 LEU A C 1
ATOM 3175 O O . LEU A 1 392 ? -6.679 -15.103 17.198 1.00 95.81 392 LEU A O 1
ATOM 3179 N N . VAL A 1 393 ? -6.388 -12.888 16.986 1.00 94.81 393 VAL A N 1
ATOM 3180 C CA . VAL A 1 393 ? -6.339 -12.629 18.432 1.00 94.81 393 VAL A CA 1
ATOM 3181 C C . VAL A 1 393 ? -7.644 -13.056 19.111 1.00 94.81 393 VAL A C 1
ATOM 3183 O O . VAL A 1 393 ? -7.618 -13.621 20.202 1.00 94.81 393 VAL A O 1
ATOM 3186 N N . TYR A 1 394 ? -8.798 -12.818 18.481 1.00 92.69 394 TYR A N 1
ATOM 3187 C CA . TYR A 1 394 ? -10.087 -13.266 19.011 1.00 92.69 394 TYR A CA 1
ATOM 3188 C C . TYR A 1 394 ? -10.185 -14.795 19.097 1.00 92.69 394 TYR A C 1
ATOM 3190 O O . TYR A 1 394 ? -10.592 -15.311 20.139 1.00 92.69 394 TYR A O 1
ATOM 3198 N N . ILE A 1 395 ? -9.799 -15.509 18.036 1.00 92.81 395 ILE A N 1
ATOM 3199 C CA . ILE A 1 395 ? -9.795 -16.979 18.014 1.00 92.81 395 ILE A CA 1
ATOM 3200 C C . ILE A 1 395 ? -8.868 -17.516 19.106 1.00 92.81 395 ILE A C 1
ATOM 3202 O O . ILE A 1 395 ? -9.286 -18.371 19.882 1.00 92.81 395 ILE A O 1
ATOM 3206 N N . TYR A 1 396 ? -7.659 -16.962 19.223 1.00 91.69 396 TYR A N 1
ATOM 3207 C CA . TYR A 1 396 ? -6.695 -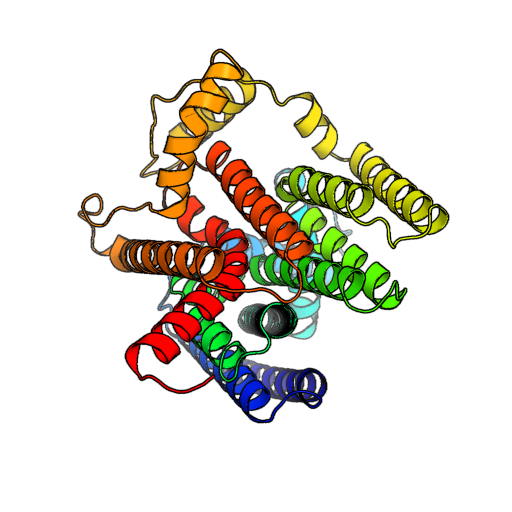17.340 20.255 1.00 91.69 396 TYR A CA 1
ATOM 3208 C C . TYR A 1 396 ? -7.288 -17.218 21.668 1.00 91.69 396 TYR A C 1
ATOM 3210 O O . TYR A 1 396 ? -7.302 -18.189 22.423 1.00 91.69 396 TYR A O 1
ATOM 3218 N N . TYR A 1 397 ? -7.867 -16.064 22.017 1.00 88.94 397 TYR A N 1
ATOM 3219 C CA . TYR A 1 397 ? -8.481 -15.877 23.337 1.00 88.94 397 TYR A CA 1
ATOM 3220 C C . TYR A 1 397 ? -9.654 -16.826 23.597 1.00 88.94 397 TYR A C 1
ATOM 3222 O O . TYR A 1 397 ? -9.815 -17.316 24.716 1.00 88.94 397 TYR A O 1
ATOM 3230 N N . LYS A 1 398 ? -10.464 -17.108 22.569 1.00 87.31 398 LYS A N 1
ATOM 3231 C CA . LYS A 1 398 ? -11.611 -18.013 22.686 1.00 87.31 398 LYS A CA 1
ATOM 3232 C C . LYS A 1 398 ? -11.177 -19.468 22.885 1.00 87.31 398 LYS A C 1
ATOM 3234 O O . LYS A 1 398 ? -11.750 -20.143 23.734 1.00 87.31 398 LYS A O 1
ATOM 3239 N N . LEU A 1 399 ? -10.178 -19.933 22.132 1.00 86.56 399 LEU A N 1
ATOM 3240 C CA . LEU A 1 399 ? -9.672 -21.306 22.214 1.00 86.56 399 LEU A CA 1
ATOM 3241 C C . LEU A 1 399 ? -8.958 -21.574 23.540 1.00 86.56 399 LEU A C 1
ATOM 3243 O O . LEU A 1 399 ? -9.210 -22.593 24.175 1.00 86.56 399 LEU A O 1
ATOM 3247 N N . PHE A 1 400 ? -8.123 -20.641 23.998 1.00 83.56 400 PHE A N 1
ATOM 3248 C CA . PHE A 1 400 ? -7.306 -20.842 25.198 1.00 83.56 400 PHE A CA 1
ATOM 3249 C C . PHE A 1 400 ? -7.958 -20.335 26.495 1.00 83.56 400 PHE A C 1
ATOM 3251 O O . PHE A 1 400 ? -7.314 -20.340 27.540 1.00 83.56 400 PHE A O 1
ATOM 3258 N N . LYS A 1 401 ? -9.225 -19.885 26.456 1.00 71.81 401 LYS A N 1
ATOM 3259 C CA . LYS A 1 401 ? -9.979 -19.315 27.600 1.00 71.81 401 LYS A CA 1
ATOM 3260 C C . LYS A 1 401 ? -9.216 -18.236 28.388 1.00 71.81 401 LYS A C 1
ATOM 3262 O O . LYS A 1 401 ? -9.519 -17.974 29.553 1.00 71.81 401 LYS A O 1
ATOM 3267 N N . VAL A 1 402 ? -8.238 -17.583 27.768 1.00 63.78 402 VAL A N 1
ATOM 3268 C CA . VAL A 1 402 ? -7.477 -16.513 28.410 1.00 63.78 402 VAL A CA 1
ATOM 3269 C C . VAL A 1 402 ? -8.393 -15.289 28.465 1.00 63.78 402 VAL A C 1
ATOM 3271 O O . VAL A 1 402 ? -8.834 -14.800 27.425 1.00 63.78 402 VAL A O 1
ATOM 3274 N N . LYS A 1 403 ? -8.721 -14.802 29.670 1.00 54.59 403 LYS A N 1
ATOM 3275 C CA . LYS A 1 403 ? -9.444 -13.530 29.828 1.00 54.59 403 LYS A CA 1
ATOM 3276 C C . LYS A 1 403 ? -8.554 -12.415 29.257 1.00 54.59 403 LYS A C 1
ATOM 3278 O O . LYS A 1 403 ? -7.443 -12.214 29.743 1.00 54.59 403 LYS A O 1
ATOM 3283 N N . GLY A 1 404 ? -9.012 -11.814 28.156 1.00 52.88 404 GLY A N 1
ATOM 3284 C CA . GLY A 1 404 ? -8.274 -10.834 27.349 1.00 52.88 404 GLY A CA 1
ATOM 3285 C C . GLY A 1 404 ? -8.257 -9.427 27.913 1.00 52.88 404 GLY A C 1
ATOM 3286 O O . GLY A 1 404 ? -9.159 -9.105 28.718 1.00 52.88 404 GLY A O 1
#

Mean predicted aligned error: 6.46 Å